Protein AF-A0A8H7Q8G6-F1 (afdb_monomer)

Solvent-accessible surface area (backbone atoms only — not comparable to full-atom values): 22340 Å² total; per-residue (Å²): 135,88,81,81,81,81,77,78,77,80,93,72,79,86,88,75,84,87,80,79,88,50,72,65,66,38,71,74,32,77,65,54,34,52,50,54,50,50,53,50,58,42,49,73,64,66,39,69,67,56,46,50,52,53,52,45,52,53,36,51,75,70,75,42,78,60,56,77,45,74,52,80,99,50,65,39,40,36,35,35,52,84,100,45,78,48,75,46,66,61,78,72,76,87,85,76,88,58,78,84,50,48,66,65,49,49,53,45,71,68,41,56,79,72,53,28,56,50,50,54,50,54,67,67,66,56,53,79,70,61,67,48,74,75,57,78,83,65,80,96,77,88,80,90,87,84,87,88,87,84,90,84,92,75,90,80,75,86,76,77,81,52,74,70,53,55,54,48,54,52,52,51,52,52,53,54,49,43,67,64,66,61,50,72,66,56,52,34,48,52,59,68,72,50,56,69,58,58,52,30,49,38,64,72,41,80,39,82,87,52,71,87,48,53,37,66,60,45,24,35,55,47,64,47,54,80,57,49,64,89,47,100,87,50,62,86,90,46,65,38,76,50,35,48,57,32,32,52,32,29,51,23,44,53,49,35,47,52,55,50,52,53,48,35,68,74,60,80,53,88,73,86,64,57,63,71,68,75,42,39,74,64,54,51,74,52,45,82,82,59,54,66,68,62,47,50,54,44,38,58,28,8,49,55,48,46,56,46,24,73,67,31,19,43,43,53,40,72,35,36,86,65,63,24,40,69,51,56,57,75,74,31,56,76,68,51,43,56,51,48,60,57,48,56,72,32,81,93,31,40,64,63,37,50,53,38,30,54,66,18,26,42,67,65,41,70,48,82,85,127

Secondary structure (DSSP, 8-state):
-PPP---PPP------------HHHHHS-HHHHHHHHHHHHHHHTT-HHHHHHHHHHHHHHTT---EEEE-TTSSEEEEEETTEEEEEESS-------HHHHHHHHHHHHS-HHHHHHHHHHHHHS-HHHHHTTSTTS------------------PPPPPPHHHHHHHHHHHHHHHHHHSS-HHHHHHHHHHS-HHHHHHHTTPPPHHHHT--HHHHHHHHHTPPPB---TTSPTT--B--HHHHHHHHHHHHHHHHHHHHHHHHTT----S-HHHHSHHHHHTT-SSS-HHHHHHHHHHHHHHHHHHHHH-GGGGG-TTTS-HHHHHHH--HHHHHHHHHHHTSGGGHHHHHHHHHHT-HHHHHS---

Organism: NCBI:txid44442

Foldseek 3Di:
DDDDDDDDDDDPDPDDDDDDDDPVNCVVDPVSVVLVVVQVVLLVVLDPVSNVVNVVVVCVVVVWDKDWDDQPPAQWIWMDGPQDIDIDGSNPDDDDDCPVVRVVVSVLNVDDPVVSVVVSVVVVVDDPVNVVVVVPPDDPDDDDDDDDDDDDDDDDDDDDDDPVVVLLVVLLVLLLCLLVVDDLVVLLVLLVPDDVCLLCVQQVHHDPVRPPDDLLRQLLVLLQDWFDQDDPQDPHPDGHDFLVSLQSNLVSVVNVQVVVVVVCVVVVDPPPDRVCVVCVVVSQVSHDNDGDVVSVLSNVLNVLSVLVCVQQGSSSSSSCRSCNSVNVPVSDDPVSSVVSSVVCVDPVNVVSSVVSNVSRRSCSSPPDDD

Radius of gyration: 30.13 Å; Cα contacts (8 Å, |Δi|>4): 278; chains: 1; bounding box: 65×64×116 Å

Structure (mmCIF, N/CA/C/O backbone):
data_AF-A0A8H7Q8G6-F1
#
_entry.id   AF-A0A8H7Q8G6-F1
#
loop_
_atom_site.group_PDB
_atom_site.id
_atom_site.type_symbol
_atom_site.label_atom_id
_atom_site.label_alt_id
_atom_site.label_comp_id
_atom_site.label_asym_id
_atom_site.label_entity_id
_atom_site.label_seq_id
_atom_site.pdbx_PDB_ins_code
_atom_site.Cartn_x
_atom_site.Cartn_y
_atom_site.Cartn_z
_atom_site.occupancy
_atom_site.B_iso_or_equiv
_atom_site.auth_seq_id
_atom_site.auth_comp_id
_atom_site.auth_asym_id
_atom_site.auth_atom_id
_atom_site.pdbx_PDB_model_num
ATOM 1 N N . MET A 1 1 ? 17.553 -2.052 -94.466 1.00 40.66 1 MET A N 1
ATOM 2 C CA . MET A 1 1 ? 17.636 -0.643 -94.015 1.00 40.66 1 MET A CA 1
ATOM 3 C C . MET A 1 1 ? 17.155 -0.578 -92.574 1.00 40.66 1 MET A C 1
ATOM 5 O O . MET A 1 1 ? 16.400 -1.451 -92.167 1.00 40.66 1 MET A O 1
ATOM 9 N N . THR A 1 2 ? 17.674 0.364 -91.795 1.00 38.03 2 THR A N 1
ATOM 10 C CA . THR A 1 2 ? 17.548 0.440 -90.332 1.00 38.03 2 THR A CA 1
ATOM 11 C C . THR A 1 2 ? 16.131 0.770 -89.859 1.00 38.03 2 THR A C 1
ATOM 13 O O . THR A 1 2 ? 15.595 1.818 -90.204 1.00 38.03 2 THR A O 1
ATOM 16 N N . ALA A 1 3 ? 15.566 -0.075 -88.994 1.00 40.03 3 ALA A N 1
ATOM 17 C CA . ALA A 1 3 ? 14.473 0.319 -88.109 1.00 40.03 3 ALA A CA 1
ATOM 18 C C . ALA A 1 3 ? 15.085 0.915 -86.832 1.00 40.03 3 ALA A C 1
ATOM 20 O O . ALA A 1 3 ? 15.857 0.248 -86.144 1.00 40.03 3 ALA A O 1
ATOM 21 N N . GLN A 1 4 ? 14.796 2.185 -86.546 1.00 38.28 4 GLN A N 1
ATOM 22 C CA . GLN A 1 4 ? 15.274 2.857 -85.338 1.00 38.28 4 GLN A CA 1
ATOM 23 C C . GLN A 1 4 ? 14.410 2.458 -84.138 1.00 38.28 4 GLN A C 1
ATOM 25 O O . GLN A 1 4 ? 13.229 2.795 -84.087 1.00 38.28 4 GLN A O 1
ATOM 30 N N . SER A 1 5 ? 15.008 1.805 -83.142 1.00 40.91 5 SER A N 1
ATOM 31 C CA . SER A 1 5 ? 14.401 1.696 -81.815 1.00 40.91 5 SER A CA 1
ATOM 32 C C . SER A 1 5 ? 14.424 3.068 -81.141 1.00 40.91 5 SER A C 1
ATOM 34 O O . SER A 1 5 ? 15.480 3.528 -80.707 1.00 40.91 5 SER A O 1
ATOM 36 N N . GLN A 1 6 ? 13.268 3.725 -81.036 1.00 42.06 6 GLN A N 1
ATOM 37 C CA . GLN A 1 6 ? 13.122 4.893 -80.170 1.00 42.06 6 GLN A CA 1
ATOM 38 C C . GLN A 1 6 ? 13.184 4.439 -78.708 1.00 42.06 6 GLN A C 1
ATOM 40 O O . GLN A 1 6 ? 12.222 3.894 -78.173 1.00 42.06 6 GLN A O 1
ATOM 45 N N . MET A 1 7 ? 14.322 4.673 -78.052 1.00 40.75 7 MET A N 1
ATOM 46 C CA . MET A 1 7 ? 14.380 4.658 -76.594 1.00 40.75 7 MET A CA 1
ATOM 47 C C . MET A 1 7 ? 13.698 5.923 -76.073 1.00 40.75 7 MET A C 1
ATOM 49 O O . MET A 1 7 ? 14.211 7.027 -76.257 1.00 40.75 7 MET A O 1
ATOM 53 N N . THR A 1 8 ? 12.559 5.772 -75.402 1.00 44.62 8 THR A N 1
ATOM 54 C CA . THR A 1 8 ? 12.022 6.829 -74.539 1.00 44.62 8 THR A CA 1
ATOM 55 C C . THR A 1 8 ? 13.017 7.105 -73.407 1.00 44.62 8 THR A C 1
ATOM 57 O O . THR A 1 8 ? 13.450 6.146 -72.759 1.00 44.62 8 THR A O 1
ATOM 60 N N . PRO A 1 9 ? 13.389 8.370 -73.137 1.00 52.12 9 PRO A N 1
ATOM 61 C CA . PRO A 1 9 ? 14.232 8.692 -71.991 1.00 52.12 9 PRO A CA 1
ATOM 62 C C . PRO A 1 9 ? 13.498 8.371 -70.676 1.00 52.12 9 PRO A C 1
ATOM 64 O O . PRO A 1 9 ? 12.264 8.420 -70.636 1.00 52.12 9 PRO A O 1
ATOM 67 N N . PRO A 1 10 ? 14.223 8.051 -69.588 1.00 46.09 10 PRO A N 1
ATOM 68 C CA . PRO A 1 10 ? 13.611 7.920 -68.271 1.00 46.09 10 PRO A CA 1
ATOM 69 C C . PRO A 1 10 ? 13.029 9.273 -67.821 1.00 46.09 10 PRO A C 1
ATOM 71 O O . PRO A 1 10 ? 13.576 10.315 -68.192 1.00 46.09 10 PRO A O 1
ATOM 74 N N . PRO A 1 11 ? 11.959 9.290 -67.005 1.00 43.22 11 PRO A N 1
ATOM 75 C CA . PRO A 1 11 ? 11.396 10.529 -66.482 1.00 43.22 11 PRO A CA 1
ATOM 76 C C . PRO A 1 11 ? 12.391 11.201 -65.525 1.00 43.22 11 PRO A C 1
ATOM 78 O O . PRO A 1 11 ? 12.549 10.803 -64.371 1.00 43.22 11 PRO A O 1
ATOM 81 N N . THR A 1 12 ? 13.085 12.219 -66.024 1.00 46.91 12 THR A N 1
ATOM 82 C CA . THR A 1 12 ? 13.876 13.156 -65.222 1.00 46.91 12 THR A CA 1
ATOM 83 C C . THR A 1 12 ? 12.986 14.255 -64.639 1.00 46.91 12 THR A C 1
ATOM 85 O O . THR A 1 12 ? 11.956 14.570 -65.224 1.00 46.91 12 THR A O 1
ATOM 88 N N . SER A 1 13 ? 13.435 14.837 -63.519 1.00 43.34 13 SER A N 1
ATOM 89 C CA . SER A 1 13 ? 12.772 15.866 -62.693 1.00 43.34 13 SER A CA 1
ATOM 90 C C . SER A 1 13 ? 11.409 15.485 -62.103 1.00 43.34 13 SER A C 1
ATOM 92 O O . SER A 1 13 ? 10.353 15.715 -62.682 1.00 43.34 13 SER A O 1
ATOM 94 N N . THR A 1 14 ? 11.448 15.000 -60.859 1.00 39.59 14 THR A N 1
ATOM 95 C CA . THR A 1 14 ? 10.327 15.117 -59.923 1.00 39.59 14 THR A CA 1
ATOM 96 C C . THR A 1 14 ? 10.128 16.599 -59.594 1.00 39.59 14 THR A C 1
ATOM 98 O O . THR A 1 14 ? 10.887 17.150 -58.797 1.00 39.59 14 THR A O 1
ATOM 101 N N . ASP A 1 15 ? 9.139 17.254 -60.201 1.00 35.81 15 ASP A N 1
ATOM 102 C CA . ASP A 1 15 ? 8.808 18.648 -59.889 1.00 35.81 15 ASP A CA 1
ATOM 103 C C . ASP A 1 15 ? 8.262 18.763 -58.457 1.00 35.81 15 ASP A C 1
ATOM 105 O O . ASP A 1 15 ? 7.120 18.400 -58.171 1.00 35.81 15 ASP A O 1
ATOM 109 N N . TYR A 1 16 ? 9.077 19.285 -57.536 1.00 35.22 16 TYR A N 1
ATOM 110 C CA . TYR A 1 16 ? 8.641 19.641 -56.187 1.00 35.22 16 TYR A CA 1
ATOM 111 C C . TYR A 1 16 ? 8.386 21.147 -56.084 1.00 35.22 16 TYR A C 1
ATOM 113 O O . TYR A 1 16 ? 9.264 21.979 -56.306 1.00 35.22 16 TYR A O 1
ATOM 121 N N . SER A 1 17 ? 7.162 21.510 -55.704 1.00 37.00 17 SER A N 1
ATOM 122 C CA . SER A 1 17 ? 6.790 22.900 -55.433 1.00 37.00 17 SER A CA 1
ATOM 123 C C . SER A 1 17 ? 7.336 23.323 -54.067 1.00 37.00 17 SER A C 1
ATOM 125 O O . SER A 1 17 ? 6.827 22.881 -53.037 1.00 37.00 17 SER A O 1
ATOM 127 N N . LEU A 1 18 ? 8.367 24.172 -54.034 1.00 34.94 18 LEU A N 1
ATOM 128 C CA . LEU A 1 18 ? 8.884 24.718 -52.777 1.00 34.94 18 LEU A CA 1
ATOM 129 C C . LEU A 1 18 ? 7.925 25.790 -52.235 1.00 34.94 18 LEU A C 1
ATOM 131 O O . LEU A 1 18 ? 8.000 26.959 -52.608 1.00 34.94 18 LEU A O 1
ATOM 135 N N . LEU A 1 19 ? 7.022 25.384 -51.345 1.00 39.81 19 LEU A N 1
ATOM 136 C CA . LEU A 1 19 ? 6.105 26.286 -50.650 1.00 39.81 19 LEU A CA 1
ATOM 137 C C . LEU A 1 19 ? 6.791 26.886 -49.415 1.00 39.81 19 LEU A C 1
ATOM 139 O O . LEU A 1 19 ? 7.238 26.159 -48.529 1.00 39.81 19 LEU A O 1
ATOM 143 N N . SER A 1 20 ? 6.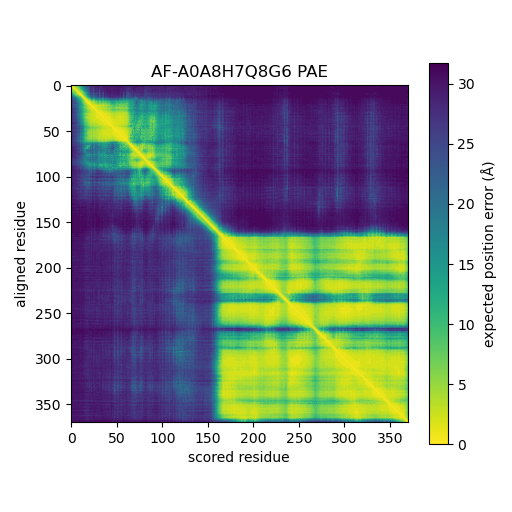852 28.218 -49.346 1.00 48.25 20 SER A N 1
ATOM 144 C CA . SER A 1 20 ? 7.419 28.969 -48.218 1.00 48.25 20 SER A CA 1
ATOM 145 C C . SER A 1 20 ? 6.393 29.989 -47.701 1.00 48.25 20 SER A C 1
ATOM 147 O O . SER A 1 20 ? 6.483 31.173 -48.031 1.00 48.25 20 SER A O 1
ATOM 149 N N . PRO A 1 21 ? 5.361 29.535 -46.961 1.00 61.84 21 PRO A N 1
ATOM 150 C CA . PRO A 1 21 ? 4.313 30.417 -46.463 1.00 61.84 21 PRO A CA 1
ATOM 151 C C . PRO A 1 21 ? 4.869 31.435 -45.462 1.00 61.84 21 PRO A C 1
ATOM 153 O O . PRO A 1 21 ? 5.752 31.134 -44.655 1.00 61.84 21 PRO A O 1
ATOM 156 N N . ASN A 1 22 ? 4.325 32.645 -45.510 1.00 67.69 22 ASN A N 1
ATOM 157 C CA . ASN A 1 22 ? 4.747 33.794 -44.718 1.00 67.69 22 ASN A CA 1
ATOM 158 C C . ASN A 1 22 ? 3.617 34.288 -43.788 1.00 67.69 22 ASN A C 1
ATOM 160 O O . ASN A 1 22 ? 2.503 33.765 -43.787 1.00 67.69 22 ASN A O 1
ATOM 164 N N . LEU A 1 23 ? 3.897 35.300 -42.958 1.00 67.06 23 LEU A N 1
ATOM 165 C CA . LEU A 1 23 ? 2.929 35.788 -41.968 1.00 67.06 23 LEU A CA 1
ATOM 166 C C . LEU A 1 23 ? 1.657 36.376 -42.605 1.00 67.06 23 LEU A C 1
ATOM 168 O O . LEU A 1 23 ? 0.584 36.240 -42.024 1.00 67.06 23 LEU A O 1
ATOM 172 N N . SER A 1 24 ? 1.742 36.993 -43.785 1.00 69.88 24 SER A N 1
ATOM 173 C CA . SER A 1 24 ? 0.570 37.514 -44.499 1.00 69.88 24 SER A CA 1
ATOM 174 C C . SER A 1 24 ? -0.381 36.394 -44.921 1.00 69.88 24 SER A C 1
ATOM 176 O O . SER A 1 24 ? -1.591 36.570 -44.828 1.00 69.88 24 SER A O 1
ATOM 178 N N . ASP A 1 25 ? 0.141 35.221 -45.284 1.00 69.00 25 ASP A N 1
ATOM 179 C CA . ASP A 1 25 ? -0.675 34.062 -45.671 1.00 69.00 25 ASP A CA 1
ATOM 180 C C . ASP A 1 25 ? -1.490 33.521 -44.479 1.00 69.00 25 ASP A C 1
ATOM 182 O O . ASP A 1 25 ? -2.610 33.052 -44.652 1.00 69.00 25 ASP A O 1
ATOM 186 N N . ILE A 1 26 ? -0.965 33.656 -43.253 1.00 72.50 26 ILE A N 1
ATOM 187 C CA . ILE A 1 26 ? -1.672 33.333 -41.999 1.00 72.50 26 ILE A CA 1
ATOM 188 C C . ILE A 1 26 ? -2.745 34.380 -41.670 1.00 72.50 26 ILE A C 1
ATOM 190 O O . ILE A 1 26 ? -3.791 34.035 -41.130 1.00 72.50 26 ILE A O 1
ATOM 194 N N . LEU A 1 27 ? -2.480 35.662 -41.942 1.00 71.00 27 LEU A N 1
ATOM 195 C CA . LEU A 1 27 ? -3.397 36.766 -41.624 1.00 71.00 27 LEU A CA 1
ATOM 196 C C . LEU A 1 27 ? -4.559 36.896 -42.624 1.00 71.00 27 LEU A C 1
ATOM 198 O O . LEU A 1 27 ? -5.585 37.468 -42.268 1.00 71.00 27 LEU A O 1
ATOM 202 N N . ASN A 1 28 ? -4.397 36.382 -43.847 1.00 75.06 28 ASN A N 1
ATOM 203 C CA . ASN A 1 28 ? -5.388 36.468 -44.923 1.00 75.06 28 ASN A CA 1
ATOM 204 C C . ASN A 1 28 ? -6.410 35.310 -44.936 1.00 75.06 28 ASN A C 1
ATOM 206 O O . ASN A 1 28 ? -7.390 35.388 -45.675 1.00 75.06 28 ASN A O 1
ATOM 210 N N . ASP A 1 29 ? -6.205 34.253 -44.143 1.00 76.56 29 ASP A N 1
ATOM 211 C CA . ASP A 1 29 ? -7.138 33.126 -44.005 1.00 76.56 29 ASP A CA 1
ATOM 212 C C . ASP A 1 29 ? -7.754 33.104 -42.596 1.00 76.56 29 ASP A C 1
ATOM 214 O O . ASP A 1 29 ? -7.069 32.896 -41.595 1.00 76.56 29 ASP A O 1
ATOM 218 N N . ASP A 1 30 ? -9.073 33.285 -42.514 1.00 76.19 30 ASP A N 1
ATOM 219 C CA . ASP A 1 30 ? -9.825 33.356 -41.255 1.00 76.19 30 ASP A CA 1
ATOM 220 C C . ASP A 1 30 ? -9.722 32.097 -40.375 1.00 76.19 30 ASP A C 1
ATOM 222 O O . ASP A 1 30 ? -9.907 32.184 -39.156 1.00 76.19 30 ASP A O 1
ATOM 226 N N . GLN A 1 31 ? -9.496 30.916 -40.955 1.00 68.44 31 GLN A N 1
ATOM 227 C CA . GLN A 1 31 ? -9.384 29.659 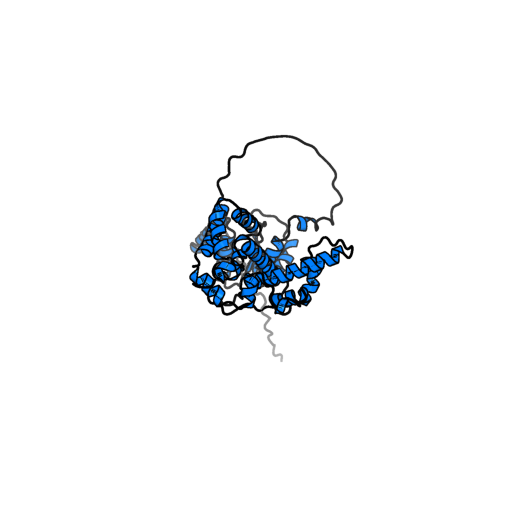-40.210 1.00 68.44 31 GLN A CA 1
ATOM 228 C C . GLN A 1 31 ? -7.961 29.481 -39.678 1.00 68.44 31 GLN A C 1
ATOM 230 O O . GLN A 1 31 ? -7.775 29.195 -38.490 1.00 68.44 31 GLN A O 1
ATOM 235 N N . VAL A 1 32 ? -6.956 29.728 -40.523 1.00 74.56 32 VAL A N 1
ATOM 236 C CA . VAL A 1 32 ? -5.536 29.682 -40.144 1.00 74.56 32 VAL A CA 1
ATOM 237 C C . VAL A 1 32 ? -5.214 30.780 -39.123 1.00 74.56 32 VAL A C 1
ATOM 239 O O . VAL A 1 32 ? -4.496 30.521 -38.154 1.00 74.56 32 VAL A O 1
ATOM 242 N N . LEU A 1 33 ? -5.822 31.963 -39.244 1.00 73.50 33 LEU A N 1
ATOM 243 C CA . LEU A 1 33 ? -5.710 33.055 -38.277 1.00 73.50 33 LEU A CA 1
ATOM 244 C C . LEU A 1 33 ? -6.284 32.679 -36.903 1.00 73.50 33 LEU A C 1
ATOM 246 O O . LEU A 1 33 ? -5.620 32.886 -35.884 1.00 73.50 33 LEU A O 1
ATOM 250 N N . LYS A 1 34 ? -7.483 32.082 -36.853 1.00 79.25 34 LYS A N 1
ATOM 251 C CA . LYS A 1 34 ? -8.097 31.598 -35.598 1.00 79.25 34 LYS A CA 1
ATOM 252 C C . LYS A 1 34 ? -7.269 30.491 -34.949 1.00 79.25 34 LYS A C 1
ATOM 254 O O . LYS A 1 34 ? -7.117 30.477 -33.724 1.00 79.25 34 LYS A O 1
ATOM 259 N N . PHE A 1 35 ? -6.688 29.596 -35.748 1.00 81.00 35 PHE A N 1
ATOM 260 C CA . PHE A 1 35 ? -5.749 28.590 -35.257 1.00 81.00 35 PHE A CA 1
ATOM 261 C C . PHE A 1 35 ? -4.486 29.243 -34.673 1.00 81.00 35 PHE A C 1
ATOM 263 O O . PHE A 1 35 ? -4.133 28.973 -33.526 1.00 81.00 35 PHE A O 1
ATOM 270 N N . TYR A 1 36 ? -3.857 30.175 -35.394 1.00 81.62 36 TYR A N 1
ATOM 271 C CA . TYR A 1 36 ? -2.674 30.911 -34.935 1.00 81.62 36 TYR A CA 1
ATOM 272 C C . TYR A 1 36 ? -2.921 31.698 -33.635 1.00 81.62 36 TYR A C 1
ATOM 274 O O . TYR A 1 36 ? -2.094 31.663 -32.720 1.00 81.62 36 TYR A O 1
ATOM 282 N N . GLN A 1 37 ? -4.076 32.359 -33.511 1.00 83.75 37 GLN A N 1
ATOM 283 C CA . GLN A 1 37 ? -4.504 33.029 -32.277 1.00 83.75 37 GLN A CA 1
ATOM 284 C C . GLN A 1 37 ? -4.665 32.025 -31.126 1.00 83.75 37 GLN A C 1
ATOM 286 O O . GLN A 1 37 ? -4.056 32.206 -30.073 1.00 83.75 37 GLN A O 1
ATOM 291 N N . SER A 1 38 ? -5.362 30.909 -31.359 1.00 83.31 38 SER A N 1
ATOM 292 C CA . SER A 1 38 ? -5.539 29.838 -30.365 1.00 83.31 38 SER A CA 1
ATOM 293 C C . SER A 1 38 ? -4.200 29.265 -29.877 1.00 83.31 38 SER A C 1
ATOM 295 O O . SER A 1 38 ? -4.013 29.050 -28.679 1.00 83.31 38 SER A O 1
ATOM 297 N N . VAL A 1 39 ? -3.232 29.070 -30.782 1.00 83.19 39 VAL A N 1
ATOM 298 C CA . VAL A 1 39 ? -1.866 28.630 -30.446 1.00 83.19 39 VAL A CA 1
ATOM 299 C C . VAL A 1 39 ? -1.148 29.664 -29.570 1.00 83.19 39 VAL A C 1
ATOM 301 O O . VAL A 1 39 ? -0.507 29.296 -28.581 1.00 83.19 39 VAL A O 1
ATOM 304 N N . LYS A 1 40 ? -1.269 30.963 -29.882 1.00 83.19 40 LYS A N 1
ATOM 305 C CA . LYS A 1 40 ? -0.687 32.038 -29.061 1.00 83.19 40 LYS A CA 1
ATOM 306 C C . LYS A 1 40 ? -1.317 32.113 -27.673 1.00 83.19 40 LYS A C 1
ATOM 308 O O . LYS A 1 40 ? -0.574 32.223 -26.699 1.00 83.19 40 LYS A O 1
ATOM 313 N N . ASP A 1 41 ? -2.635 31.991 -27.568 1.00 83.38 41 ASP A N 1
ATOM 314 C CA . ASP A 1 41 ? -3.351 32.047 -26.291 1.00 83.38 41 ASP A CA 1
ATOM 315 C C . ASP A 1 41 ? -3.022 30.843 -25.402 1.00 83.38 41 ASP A C 1
ATOM 317 O O . ASP A 1 41 ? -2.839 30.990 -24.190 1.00 83.38 41 ASP A O 1
ATOM 321 N N . ILE A 1 42 ? -2.883 29.648 -25.986 1.00 81.06 42 ILE A N 1
ATOM 322 C CA . ILE A 1 42 ? -2.427 28.445 -25.274 1.00 81.06 42 ILE A CA 1
ATOM 323 C C . ILE A 1 42 ? -0.977 28.612 -24.799 1.00 81.06 42 ILE A C 1
ATOM 325 O O . ILE A 1 42 ? -0.679 28.301 -23.643 1.00 81.06 42 ILE A O 1
ATOM 329 N N . LYS A 1 43 ? -0.086 29.156 -25.640 1.00 75.12 43 LYS A N 1
ATOM 330 C CA . LYS A 1 43 ? 1.311 29.425 -25.262 1.00 75.12 43 LYS A CA 1
ATOM 331 C C . LYS A 1 43 ? 1.421 30.482 -24.157 1.00 75.12 43 LYS A C 1
ATOM 333 O O . LYS A 1 43 ? 2.205 30.305 -23.227 1.00 75.12 43 LYS A O 1
ATOM 338 N N . ALA A 1 44 ? 0.612 31.542 -24.209 1.00 77.19 44 ALA A N 1
ATOM 339 C CA . ALA A 1 44 ? 0.587 32.604 -23.200 1.00 77.19 44 ALA A CA 1
ATOM 340 C C . ALA A 1 44 ? 0.213 32.092 -21.796 1.00 77.19 44 ALA A C 1
ATOM 342 O O . ALA A 1 44 ? 0.681 32.631 -20.797 1.00 77.19 44 ALA A O 1
ATOM 343 N N . GLN A 1 45 ? -0.568 31.010 -21.711 1.00 81.44 45 GLN A N 1
ATOM 344 C CA . GLN A 1 45 ? -0.925 30.356 -20.446 1.00 81.44 45 GLN A CA 1
ATOM 345 C C . GLN A 1 45 ? 0.224 29.538 -19.824 1.00 81.44 45 GLN A C 1
ATOM 347 O O . GLN A 1 45 ? 0.057 29.032 -18.715 1.00 81.44 45 GLN A O 1
ATOM 352 N N . GLN A 1 46 ? 1.350 29.357 -20.531 1.00 75.44 46 GLN A N 1
ATOM 353 C CA . GLN A 1 46 ? 2.548 28.617 -20.092 1.00 75.44 46 GLN A CA 1
ATOM 354 C C . GLN A 1 46 ? 2.261 27.214 -19.517 1.00 75.44 46 GLN A C 1
ATOM 356 O O . GLN A 1 46 ? 3.037 26.672 -18.733 1.00 75.44 46 GLN A O 1
ATOM 361 N N . SER A 1 47 ? 1.138 26.601 -19.905 1.00 78.56 47 SER A N 1
ATOM 362 C CA . SER A 1 47 ? 0.680 25.322 -19.365 1.00 78.56 47 SER A CA 1
ATOM 363 C C . SER A 1 47 ? 1.251 24.165 -20.193 1.00 78.56 47 SER A C 1
ATOM 365 O O . SER A 1 47 ? 0.865 24.015 -21.361 1.00 78.56 47 SER A O 1
ATOM 367 N N . PRO A 1 48 ? 2.118 23.302 -19.621 1.00 72.19 48 PRO A N 1
ATOM 368 C CA . PRO A 1 48 ? 2.687 22.170 -20.349 1.00 72.19 48 PRO A CA 1
ATOM 369 C C . PRO A 1 48 ? 1.608 21.220 -20.879 1.00 72.19 48 PRO A C 1
ATOM 371 O O . PRO A 1 48 ? 1.695 20.766 -22.015 1.00 72.19 48 PRO A O 1
ATOM 374 N N . THR A 1 49 ? 0.557 20.985 -20.086 1.00 73.25 49 THR A N 1
ATOM 375 C CA . THR A 1 49 ? -0.572 20.112 -20.434 1.00 73.25 49 THR A CA 1
ATOM 376 C C . THR A 1 49 ? -1.373 20.651 -21.616 1.00 73.25 49 THR A C 1
ATOM 378 O O . THR A 1 49 ? -1.653 19.901 -22.548 1.00 73.25 49 THR A O 1
ATOM 381 N N . LYS A 1 50 ? -1.711 21.952 -21.628 1.00 75.69 50 LYS A N 1
ATOM 382 C CA . LYS A 1 50 ? -2.449 22.549 -22.756 1.00 75.69 50 LYS A CA 1
ATOM 383 C C . LYS A 1 50 ? -1.597 22.616 -24.022 1.00 75.69 50 LYS A C 1
ATOM 385 O O . LYS A 1 50 ? -2.102 22.326 -25.100 1.00 75.69 50 LYS A O 1
ATOM 390 N N . THR A 1 51 ? -0.306 22.923 -23.887 1.00 78.25 51 THR A N 1
ATOM 391 C CA . THR A 1 51 ? 0.634 22.923 -25.019 1.00 78.25 51 THR A CA 1
ATOM 392 C C . THR A 1 51 ? 0.775 21.517 -25.620 1.00 78.25 51 THR A C 1
ATOM 394 O O . THR A 1 51 ? 0.697 21.366 -26.834 1.00 78.25 51 THR A O 1
ATOM 397 N N . ALA A 1 52 ? 0.898 20.471 -24.793 1.00 70.56 52 ALA A N 1
ATOM 398 C CA . ALA A 1 52 ? 0.939 19.087 -25.270 1.00 70.56 52 ALA A CA 1
ATOM 399 C C . ALA A 1 52 ? -0.374 18.662 -25.954 1.00 70.56 52 ALA A C 1
ATOM 401 O O . ALA A 1 52 ? -0.335 18.082 -27.036 1.00 70.56 52 ALA A O 1
ATOM 402 N N . ALA A 1 53 ? -1.533 19.002 -25.376 1.00 73.88 53 ALA A N 1
ATOM 403 C CA . ALA A 1 53 ? -2.839 18.707 -25.971 1.00 73.88 53 ALA A CA 1
ATOM 404 C C . ALA A 1 53 ? -3.045 19.406 -27.329 1.00 73.88 53 ALA A C 1
ATOM 406 O O . ALA A 1 53 ? -3.582 18.804 -28.255 1.00 73.88 53 ALA A O 1
ATOM 407 N N . MET A 1 54 ? -2.573 20.649 -27.465 1.00 84.00 54 MET A N 1
ATOM 408 C CA . MET A 1 54 ? -2.600 21.419 -28.713 1.00 84.00 54 MET A CA 1
ATOM 409 C C . MET A 1 54 ? -1.778 20.749 -29.824 1.00 84.00 54 MET A C 1
ATOM 411 O O . MET A 1 54 ? -2.284 20.568 -30.929 1.00 84.00 54 MET A O 1
ATOM 415 N N . PHE A 1 55 ? -0.535 20.343 -29.536 1.00 72.69 55 PHE A N 1
ATOM 416 C CA . PHE A 1 55 ? 0.286 19.626 -30.518 1.00 72.69 55 PHE A CA 1
ATOM 417 C C . PHE A 1 55 ? -0.276 18.238 -30.847 1.00 72.69 55 PHE A C 1
ATOM 419 O O . PHE A 1 55 ? -0.295 17.860 -32.015 1.00 72.69 55 PHE A O 1
ATOM 426 N N . PHE A 1 56 ? -0.794 17.504 -29.856 1.00 69.62 56 PHE A N 1
ATOM 427 C CA . PHE A 1 56 ? -1.452 16.219 -30.097 1.00 69.62 56 PHE A CA 1
ATOM 428 C C . PHE A 1 56 ? -2.663 16.363 -31.028 1.00 69.62 56 PHE A C 1
ATOM 430 O O . PHE A 1 56 ? -2.780 15.603 -31.984 1.00 69.62 56 PHE A O 1
ATOM 437 N N . ALA A 1 57 ? -3.521 17.365 -30.806 1.00 73.25 57 ALA A N 1
ATOM 438 C CA . ALA A 1 57 ? -4.665 17.635 -31.674 1.00 73.25 57 ALA A CA 1
ATOM 439 C C . ALA A 1 57 ? -4.241 17.969 -33.116 1.00 73.25 57 ALA A C 1
ATOM 441 O O . ALA A 1 57 ? -4.864 17.485 -34.059 1.00 73.25 57 ALA A O 1
ATOM 442 N N . PHE A 1 58 ? -3.161 18.738 -33.294 1.00 74.81 58 PHE A N 1
ATOM 443 C CA . PHE A 1 58 ? -2.607 19.055 -34.613 1.00 74.81 58 PHE A CA 1
ATOM 444 C C . PHE A 1 58 ? -2.073 17.805 -35.337 1.00 74.81 58 PHE A C 1
ATOM 446 O O . PHE A 1 58 ? -2.480 17.534 -36.463 1.00 74.81 58 PHE A O 1
ATOM 453 N N . CYS A 1 59 ? -1.234 16.995 -34.685 1.00 64.62 59 CYS A N 1
ATOM 454 C CA . CYS A 1 59 ? -0.703 15.758 -35.273 1.00 64.62 59 CYS A CA 1
ATOM 455 C C . CYS A 1 59 ? -1.807 14.729 -35.574 1.00 64.62 59 CYS A C 1
ATOM 457 O O . CYS A 1 59 ? -1.814 14.122 -36.646 1.00 64.62 59 CYS A O 1
ATOM 459 N N . HIS A 1 60 ? -2.787 14.591 -34.675 1.00 64.12 60 HIS A N 1
ATOM 460 C CA . HIS A 1 60 ? -3.947 13.721 -34.869 1.00 64.12 60 HIS A CA 1
ATOM 461 C C . HIS A 1 60 ? -4.808 14.166 -36.062 1.00 64.12 60 HIS A C 1
ATOM 463 O O . HIS A 1 60 ? -5.267 13.324 -36.829 1.00 64.12 60 HIS A O 1
ATOM 469 N N . ALA A 1 61 ? -5.014 15.474 -36.262 1.00 65.81 61 ALA A N 1
ATOM 470 C CA . ALA A 1 61 ? -5.742 15.997 -37.423 1.00 65.81 61 ALA A CA 1
ATOM 471 C C . ALA A 1 61 ? -5.026 15.722 -38.761 1.00 65.81 61 ALA A C 1
ATOM 473 O O . ALA A 1 61 ? -5.678 15.632 -39.798 1.00 65.81 61 ALA A O 1
ATOM 474 N N . LEU A 1 62 ? -3.702 15.536 -38.735 1.00 65.19 62 LEU A N 1
ATOM 475 C CA . LEU A 1 62 ? -2.882 15.147 -39.887 1.00 65.19 62 LEU A CA 1
ATOM 476 C C . LEU A 1 62 ? -2.728 13.618 -40.038 1.00 65.19 62 LEU A C 1
ATOM 478 O O . LEU A 1 62 ? -1.915 13.166 -40.843 1.00 65.19 62 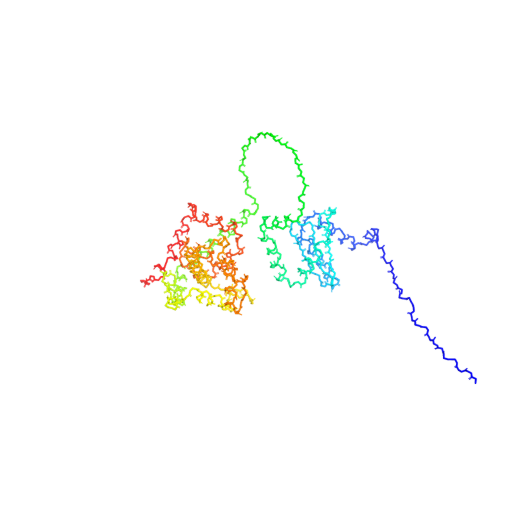LEU A O 1
ATOM 482 N N . ASN A 1 63 ? -3.488 12.815 -39.277 1.00 50.62 63 ASN A N 1
ATOM 483 C CA . ASN A 1 63 ? -3.395 11.348 -39.211 1.00 50.62 63 ASN A CA 1
ATOM 484 C C . ASN A 1 63 ? -1.993 10.808 -38.847 1.00 50.62 63 ASN A C 1
ATOM 486 O O . ASN A 1 63 ? -1.656 9.669 -39.171 1.00 50.62 63 ASN A O 1
ATOM 490 N N . GLN A 1 64 ? -1.172 11.600 -38.151 1.00 56.88 64 GLN A N 1
ATOM 491 C CA . GLN A 1 64 ? 0.167 11.198 -37.718 1.00 56.88 64 GLN A CA 1
ATOM 492 C C . GLN A 1 64 ? 0.140 10.706 -36.269 1.00 56.88 64 GLN A C 1
ATOM 494 O O . GLN A 1 64 ? -0.324 11.403 -35.365 1.00 56.88 64 GLN A O 1
ATOM 499 N N . GLN A 1 65 ? 0.671 9.503 -36.026 1.00 51.00 65 GLN A N 1
ATOM 500 C CA . GLN A 1 65 ? 0.905 9.037 -34.660 1.00 51.00 65 GLN A CA 1
ATOM 501 C C . GLN A 1 65 ? 2.114 9.773 -34.081 1.00 51.00 65 GLN A C 1
ATOM 503 O O . GLN A 1 65 ? 3.229 9.661 -34.587 1.00 51.00 65 GLN A O 1
ATOM 508 N N . THR A 1 66 ? 1.898 10.544 -33.017 1.00 54.34 66 THR A N 1
ATOM 509 C CA . THR A 1 66 ? 2.945 11.362 -32.397 1.00 54.34 66 THR A CA 1
ATOM 510 C C . THR A 1 66 ? 2.880 11.237 -30.882 1.00 54.34 66 THR A C 1
ATOM 512 O O . THR A 1 66 ? 1.865 11.547 -30.257 1.00 54.34 66 THR A O 1
ATOM 515 N N . THR A 1 67 ? 3.985 10.786 -30.288 1.00 53.31 67 THR A N 1
ATOM 516 C CA . THR A 1 67 ? 4.130 10.628 -28.835 1.00 53.31 67 THR A CA 1
ATOM 517 C C . THR A 1 67 ? 4.872 11.831 -28.268 1.00 53.31 67 THR A C 1
ATOM 519 O O . THR A 1 67 ? 5.948 12.176 -28.757 1.00 53.31 67 THR A O 1
ATOM 522 N N . PHE A 1 68 ? 4.315 12.449 -27.224 1.00 56.72 68 PHE A N 1
ATOM 523 C CA . PHE A 1 68 ? 4.857 13.644 -26.573 1.00 56.72 68 PHE A CA 1
ATOM 524 C C . PHE A 1 68 ? 5.441 13.314 -25.196 1.00 56.72 68 PHE A C 1
ATOM 526 O O . PHE A 1 68 ? 4.854 12.560 -24.422 1.00 56.72 68 PHE A O 1
ATOM 533 N N . LEU A 1 69 ? 6.574 13.933 -24.870 1.00 50.78 69 LEU A N 1
ATOM 534 C CA . LEU A 1 69 ? 7.329 13.727 -23.640 1.00 50.78 69 LEU A CA 1
ATOM 535 C C . LEU A 1 69 ? 7.705 15.084 -23.029 1.00 50.78 69 LEU A C 1
ATOM 537 O O . LEU A 1 69 ? 8.521 15.837 -23.568 1.00 50.78 69 LEU A O 1
ATOM 541 N N . LYS A 1 70 ? 7.120 15.413 -21.873 1.00 58.03 70 LYS A N 1
ATOM 542 C CA . LYS A 1 70 ? 7.496 16.606 -21.107 1.00 58.03 70 LYS A CA 1
ATOM 543 C C . LYS A 1 70 ? 8.540 16.231 -20.061 1.00 58.03 70 LYS A C 1
ATOM 545 O O . LYS A 1 70 ? 8.183 15.759 -18.989 1.00 58.03 70 LYS A O 1
ATOM 550 N N . VAL A 1 71 ? 9.816 16.500 -20.335 1.00 55.12 71 VAL A N 1
ATOM 551 C CA . VAL A 1 71 ? 10.876 16.320 -19.329 1.00 55.12 71 VAL A CA 1
ATOM 552 C C . VAL A 1 71 ? 10.757 17.421 -18.261 1.00 55.12 71 VAL A C 1
ATOM 554 O O . VAL A 1 71 ? 10.669 18.600 -18.631 1.00 55.12 71 VAL A O 1
ATOM 557 N N . PRO A 1 72 ? 10.700 17.098 -16.957 1.00 46.38 72 PRO A N 1
ATOM 558 C CA . PRO A 1 72 ? 10.653 18.119 -15.908 1.00 46.38 72 PRO A CA 1
ATOM 559 C C . PRO A 1 72 ? 11.986 18.855 -15.731 1.00 46.38 72 PRO A C 1
ATOM 561 O O . PRO A 1 72 ? 13.038 18.360 -16.122 1.00 46.38 72 PRO A O 1
ATOM 564 N N . ASN A 1 73 ? 11.930 20.072 -15.182 1.00 47.78 73 ASN A N 1
ATOM 565 C CA . ASN A 1 73 ? 13.042 21.035 -15.061 1.00 47.78 73 ASN A CA 1
ATOM 566 C C . ASN A 1 73 ? 13.653 21.549 -16.386 1.00 47.78 73 ASN A C 1
ATOM 568 O O . ASN A 1 73 ? 14.421 22.503 -16.362 1.00 47.78 73 ASN A O 1
ATOM 572 N N . LEU A 1 74 ? 13.275 20.988 -17.536 1.00 54.72 74 LEU A N 1
ATOM 573 C CA . LEU A 1 74 ? 13.522 21.554 -18.865 1.00 54.72 74 LEU A CA 1
ATOM 574 C C . LEU A 1 74 ? 12.302 22.357 -19.323 1.00 54.72 74 LEU A C 1
ATOM 576 O O . LEU A 1 74 ? 11.170 21.909 -19.149 1.00 54.72 74 LEU A O 1
ATOM 580 N N . ASN A 1 75 ? 12.493 23.479 -20.017 1.00 60.09 75 ASN A N 1
ATOM 581 C CA . ASN A 1 75 ? 11.383 24.247 -20.603 1.00 60.09 75 ASN A CA 1
ATOM 582 C C . ASN A 1 75 ? 10.940 23.734 -21.985 1.00 60.09 75 ASN A C 1
ATOM 584 O O . ASN A 1 75 ? 10.271 24.444 -22.726 1.00 60.09 75 ASN A O 1
ATOM 588 N N . ARG A 1 76 ? 11.265 22.483 -22.343 1.00 59.22 76 ARG A N 1
ATOM 589 C CA . ARG A 1 76 ? 10.920 21.891 -23.648 1.00 59.22 76 ARG A CA 1
ATOM 590 C C . ARG A 1 76 ? 9.909 20.748 -23.565 1.00 59.22 76 ARG A C 1
ATOM 592 O O . ARG A 1 76 ? 9.862 20.016 -22.573 1.00 59.22 76 ARG A O 1
ATOM 599 N N . LEU A 1 77 ? 9.113 20.605 -24.619 1.00 62.88 77 LEU A N 1
ATOM 600 C CA . LEU A 1 77 ? 8.363 19.403 -24.980 1.00 62.88 77 LEU A CA 1
ATOM 601 C C . LEU A 1 77 ? 9.154 18.667 -26.061 1.00 62.88 77 LEU A C 1
ATOM 603 O O . LEU A 1 77 ? 9.511 19.271 -27.070 1.00 62.88 77 LEU A O 1
ATOM 607 N N . LEU A 1 78 ? 9.430 17.385 -25.848 1.00 65.88 78 LEU A N 1
ATOM 608 C CA . LEU A 1 78 ? 10.000 16.503 -26.862 1.00 65.88 78 LEU A CA 1
ATOM 609 C C . LEU A 1 78 ? 8.866 15.715 -27.515 1.00 65.88 78 LEU A C 1
ATOM 611 O O . LEU A 1 78 ? 7.889 15.383 -26.843 1.00 65.88 78 LEU A O 1
ATOM 615 N N . PHE A 1 79 ? 8.976 15.411 -28.802 1.00 65.38 79 PHE A N 1
ATOM 616 C CA . PHE A 1 79 ? 8.024 14.536 -29.480 1.00 65.38 79 PHE A CA 1
ATOM 617 C C . PHE A 1 79 ? 8.683 13.741 -30.598 1.00 65.38 79 PHE A C 1
ATOM 619 O O . PHE A 1 79 ? 9.667 14.187 -31.186 1.00 65.38 79 PHE A O 1
ATOM 626 N N . ARG A 1 80 ? 8.143 12.554 -30.879 1.00 60.12 80 ARG A N 1
ATOM 627 C CA . ARG A 1 80 ? 8.626 11.680 -31.952 1.00 60.12 80 ARG A CA 1
ATOM 628 C C . ARG A 1 80 ? 7.617 11.614 -33.090 1.00 60.12 80 ARG A C 1
ATOM 630 O O . ARG A 1 80 ? 6.451 11.306 -32.848 1.00 60.12 80 ARG A O 1
ATOM 637 N N . GLN A 1 81 ? 8.106 11.83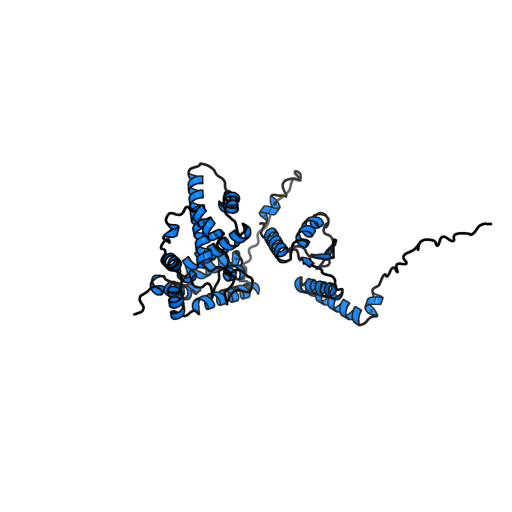6 -34.304 1.00 57.22 81 GLN A N 1
ATOM 638 C CA . GLN A 1 81 ? 7.408 11.605 -35.562 1.00 57.22 81 GLN A CA 1
ATOM 639 C C . GLN A 1 81 ? 8.278 10.645 -36.384 1.00 57.22 81 GLN A C 1
ATOM 641 O O . GLN A 1 81 ? 9.423 10.963 -36.713 1.00 57.22 81 GLN A O 1
ATOM 646 N N . ASP A 1 82 ? 7.754 9.449 -36.649 1.00 62.88 82 ASP A N 1
ATOM 647 C CA . ASP A 1 82 ? 8.482 8.331 -37.262 1.00 62.88 82 ASP A CA 1
ATOM 648 C C . ASP A 1 82 ? 9.810 8.019 -36.527 1.00 62.88 82 ASP A C 1
ATOM 650 O O . ASP A 1 82 ? 9.832 7.891 -35.301 1.00 62.88 82 ASP A O 1
ATOM 654 N N . GLU A 1 83 ? 10.924 7.908 -37.254 1.00 54.00 83 GLU A N 1
ATOM 655 C CA . GLU A 1 83 ? 12.280 7.693 -36.716 1.00 54.00 83 GLU A CA 1
ATOM 656 C C . GLU A 1 83 ? 12.917 8.969 -36.115 1.00 54.00 83 GLU A C 1
ATOM 658 O O . GLU A 1 83 ? 14.025 8.910 -35.582 1.00 54.00 83 GLU A O 1
ATOM 663 N N . LYS A 1 84 ? 12.268 10.141 -36.210 1.00 49.75 84 LYS A N 1
ATOM 664 C CA . LYS A 1 84 ? 12.870 11.439 -35.856 1.00 49.75 84 LYS A CA 1
ATOM 665 C C . LYS A 1 84 ? 12.262 12.050 -34.593 1.00 49.75 84 LYS A C 1
ATOM 667 O O . LYS A 1 84 ? 11.046 12.091 -34.403 1.00 49.75 84 LYS A O 1
ATOM 672 N N . CYS A 1 85 ? 13.135 12.583 -33.741 1.00 56.72 85 CYS A N 1
ATOM 673 C CA . CYS A 1 85 ? 12.764 13.313 -32.533 1.00 56.72 85 CYS A CA 1
ATOM 674 C C . CYS A 1 85 ? 12.890 14.825 -32.737 1.00 56.72 85 CYS A C 1
ATOM 676 O O . CYS A 1 85 ? 13.854 15.321 -33.317 1.00 56.72 85 CYS A O 1
ATOM 678 N N . TYR A 1 86 ? 11.917 15.554 -32.202 1.00 62.91 86 TYR A N 1
ATOM 679 C CA . TYR A 1 86 ? 11.773 16.998 -32.308 1.00 62.91 86 TYR A CA 1
ATOM 680 C C . TYR A 1 86 ? 11.624 17.605 -30.907 1.00 62.91 86 TYR A C 1
ATOM 682 O O . TYR A 1 86 ? 11.137 16.954 -29.980 1.00 62.91 86 TYR A O 1
ATOM 690 N N . SER A 1 87 ? 12.035 18.865 -30.736 1.00 62.38 87 SER A N 1
ATOM 691 C CA . SER A 1 87 ? 11.872 19.604 -29.476 1.00 62.38 87 SER A CA 1
ATOM 692 C C . SER A 1 87 ? 11.228 20.963 -29.717 1.00 62.38 87 SER A C 1
ATOM 694 O O . SER A 1 87 ? 11.670 21.698 -30.598 1.00 62.38 87 SER A O 1
ATOM 696 N N . VAL A 1 88 ? 10.238 21.321 -28.902 1.00 63.19 88 VAL A N 1
ATOM 697 C CA . VAL A 1 88 ? 9.619 22.651 -28.872 1.00 63.19 88 VAL A CA 1
ATOM 698 C C . VAL A 1 88 ? 9.871 23.296 -27.519 1.00 63.19 88 VAL A C 1
ATOM 700 O O . VAL A 1 88 ? 9.603 22.706 -26.473 1.00 63.19 88 VAL A O 1
ATOM 703 N N . ASP A 1 89 ? 10.364 24.529 -27.547 1.00 63.88 89 ASP A N 1
ATOM 704 C CA . ASP A 1 89 ? 10.501 25.378 -26.370 1.00 63.88 89 ASP A CA 1
ATOM 705 C C . ASP A 1 89 ? 9.142 25.985 -25.970 1.00 63.88 89 ASP A C 1
ATOM 707 O O . ASP A 1 89 ? 8.474 26.670 -26.753 1.00 63.88 89 ASP A O 1
ATOM 711 N N . VAL A 1 90 ? 8.740 25.706 -24.730 1.00 62.94 90 VAL A N 1
ATOM 712 C CA . VAL A 1 90 ? 7.482 26.134 -24.111 1.00 62.94 90 VAL A CA 1
ATOM 713 C C . VAL A 1 90 ? 7.586 27.575 -23.593 1.00 62.94 90 VAL A C 1
ATOM 715 O O . VAL A 1 90 ? 6.583 28.287 -23.612 1.00 62.94 90 VAL A O 1
ATOM 718 N N . THR A 1 91 ? 8.776 28.044 -23.193 1.00 57.00 91 THR A N 1
ATOM 719 C CA . THR A 1 91 ? 8.996 29.421 -22.704 1.00 57.00 91 THR A CA 1
ATOM 720 C C . THR A 1 91 ? 9.519 30.373 -23.779 1.00 57.00 91 THR A C 1
ATOM 722 O O . THR A 1 91 ? 9.318 31.579 -23.665 1.00 57.00 91 THR A O 1
ATOM 725 N N . GLY A 1 92 ? 10.110 29.858 -24.860 1.00 51.97 92 GLY A N 1
ATOM 726 C CA . GLY A 1 92 ? 10.629 30.659 -25.979 1.00 51.97 92 GLY A CA 1
ATOM 727 C C . GLY A 1 92 ? 11.948 31.377 -25.675 1.00 51.97 92 GLY A C 1
ATOM 728 O O . GLY A 1 92 ? 12.258 32.388 -26.299 1.00 51.97 92 GLY A O 1
ATOM 729 N N . THR A 1 93 ? 12.705 30.863 -24.711 1.00 45.47 93 THR A N 1
ATOM 730 C CA . THR A 1 93 ? 14.012 31.356 -24.276 1.00 45.47 93 THR A CA 1
ATOM 731 C C . THR A 1 93 ? 15.075 30.394 -24.792 1.00 45.47 93 THR A C 1
ATOM 733 O O . THR A 1 93 ? 15.525 29.498 -24.075 1.00 45.47 93 THR A O 1
ATOM 736 N N . GLY A 1 94 ? 15.434 30.540 -26.066 1.00 48.06 94 GLY A N 1
ATOM 737 C CA . GLY A 1 94 ? 16.396 29.649 -26.700 1.00 48.06 94 GLY A CA 1
ATOM 738 C C . GLY A 1 94 ? 17.793 29.789 -26.095 1.00 48.06 94 GLY A C 1
ATOM 739 O O . GLY A 1 94 ? 18.306 30.899 -26.007 1.00 48.06 94 GLY A O 1
ATOM 740 N N . GLN A 1 95 ? 18.407 28.659 -25.730 1.00 47.97 95 GLN A N 1
ATOM 741 C CA . GLN A 1 95 ? 19.652 28.131 -26.324 1.00 47.97 95 GLN A CA 1
ATOM 742 C C . GLN A 1 95 ? 20.362 27.193 -25.326 1.00 47.97 95 GLN A C 1
ATOM 744 O O . GLN A 1 95 ? 21.287 27.586 -24.628 1.00 47.97 95 GLN A O 1
ATOM 749 N N . ASP A 1 96 ? 19.928 25.929 -25.298 1.00 44.81 96 ASP A N 1
ATOM 750 C CA . ASP A 1 96 ? 20.569 24.836 -24.552 1.00 44.81 96 ASP A CA 1
ATOM 751 C C . ASP A 1 96 ? 21.066 23.774 -25.536 1.00 44.81 96 ASP A C 1
ATOM 753 O O . ASP A 1 96 ? 20.411 23.520 -26.554 1.00 44.81 96 ASP A O 1
ATOM 757 N N . ASN A 1 97 ? 22.216 23.170 -25.227 1.00 46.69 97 ASN A N 1
ATOM 758 C CA . ASN A 1 97 ? 22.959 22.286 -26.125 1.00 46.69 97 ASN A CA 1
ATOM 759 C C . ASN A 1 97 ? 22.265 20.912 -26.255 1.00 46.69 97 ASN A C 1
ATOM 761 O O . ASN A 1 97 ? 22.091 20.211 -25.258 1.00 46.69 97 ASN A O 1
ATOM 765 N N . VAL A 1 98 ? 21.823 20.549 -27.464 1.00 47.06 98 VAL A N 1
ATOM 766 C CA . VAL A 1 98 ? 20.817 19.482 -27.678 1.00 47.06 98 VAL A CA 1
ATOM 767 C C . VAL A 1 98 ? 21.439 18.086 -27.829 1.00 47.06 98 VAL A C 1
ATOM 769 O O . VAL A 1 98 ? 20.809 17.088 -27.471 1.00 47.06 98 VAL A O 1
ATOM 772 N N . ASP A 1 99 ? 22.682 18.008 -28.300 1.00 47.28 99 ASP A N 1
ATOM 773 C CA . ASP A 1 99 ? 23.253 16.775 -28.861 1.00 47.28 99 ASP A CA 1
ATOM 774 C C . ASP A 1 99 ? 23.422 15.641 -27.834 1.00 47.28 99 ASP A C 1
ATOM 776 O O . ASP A 1 99 ? 23.245 14.474 -28.165 1.00 47.28 99 ASP A O 1
ATOM 780 N N . ALA A 1 100 ? 23.663 15.962 -26.558 1.00 43.72 100 ALA A N 1
ATOM 781 C CA . ALA A 1 100 ? 23.800 14.961 -25.491 1.00 43.72 100 ALA A CA 1
ATOM 782 C C . ALA A 1 100 ? 22.458 14.417 -24.949 1.00 43.72 100 ALA A C 1
ATOM 784 O O . ALA A 1 100 ? 22.447 13.422 -24.224 1.00 43.72 100 ALA A O 1
ATOM 785 N N . LEU A 1 101 ? 21.330 15.069 -25.260 1.00 47.41 101 LEU A N 1
ATOM 786 C CA . LEU A 1 101 ? 19.986 14.628 -24.854 1.00 47.41 101 LEU A CA 1
ATOM 787 C C . LEU A 1 101 ? 19.263 13.845 -25.958 1.00 47.41 101 LEU A C 1
ATOM 789 O O . LEU A 1 101 ? 18.338 13.099 -25.640 1.00 47.41 101 LEU A O 1
ATOM 793 N N . SER A 1 102 ? 19.693 13.986 -27.220 1.00 51.28 102 SER A N 1
ATOM 794 C CA . SER A 1 102 ? 19.170 13.264 -28.392 1.00 51.28 102 SER A CA 1
ATOM 795 C C . SER A 1 102 ? 18.973 11.774 -28.105 1.00 51.28 102 SER A C 1
ATOM 797 O O . SER A 1 102 ? 17.844 11.282 -28.073 1.00 51.28 102 SER A O 1
ATOM 799 N N . ASP A 1 103 ? 20.071 11.076 -27.822 1.00 46.62 103 ASP A N 1
ATOM 800 C CA . ASP A 1 103 ? 20.104 9.613 -27.838 1.00 46.62 103 ASP A CA 1
ATOM 801 C C . ASP A 1 103 ? 19.395 9.023 -26.612 1.00 46.62 103 ASP A C 1
ATOM 803 O O . ASP A 1 103 ? 18.637 8.060 -26.712 1.00 46.62 103 ASP A O 1
ATOM 807 N N . PHE A 1 104 ? 19.532 9.687 -25.462 1.00 48.84 104 PHE A N 1
ATOM 808 C CA . PHE A 1 104 ? 18.826 9.325 -24.235 1.00 48.84 104 PHE A CA 1
ATOM 809 C C . PHE A 1 104 ? 17.303 9.506 -24.353 1.00 48.84 104 PHE A C 1
ATOM 811 O O . PHE A 1 104 ? 16.531 8.689 -23.850 1.00 48.84 104 PHE A O 1
ATOM 818 N N . CYS A 1 105 ? 16.842 10.565 -25.023 1.00 50.59 105 CYS A N 1
ATOM 819 C CA . CYS A 1 105 ? 15.413 10.796 -25.223 1.00 50.59 105 CYS A CA 1
ATOM 820 C C . CYS A 1 105 ? 14.823 9.970 -26.377 1.00 50.59 105 CYS A C 1
ATOM 822 O O . CYS A 1 105 ? 13.635 9.648 -26.324 1.00 50.59 105 CYS A O 1
ATOM 824 N N . LEU A 1 106 ? 15.631 9.587 -27.374 1.00 50.19 106 LEU A N 1
ATOM 825 C CA . LEU A 1 106 ? 15.264 8.618 -28.412 1.00 50.19 106 LEU A CA 1
ATOM 826 C C . LEU A 1 106 ? 14.862 7.272 -27.801 1.00 50.19 106 LEU A C 1
ATOM 828 O O . LEU A 1 106 ? 13.817 6.736 -28.169 1.00 50.19 106 LEU A O 1
ATOM 832 N N . ASP A 1 107 ? 15.620 6.765 -26.827 1.00 51.72 107 ASP A N 1
ATOM 833 C CA . ASP A 1 107 ? 15.274 5.513 -26.149 1.00 51.72 107 ASP A CA 1
ATOM 834 C C . ASP A 1 107 ? 13.978 5.636 -25.333 1.00 51.72 107 ASP A C 1
ATOM 836 O O . ASP A 1 107 ? 13.105 4.779 -25.451 1.00 51.72 107 ASP A O 1
ATOM 840 N N . ILE A 1 108 ? 13.762 6.738 -24.602 1.00 49.12 108 ILE A N 1
ATOM 841 C CA . ILE A 1 108 ? 12.502 6.954 -23.860 1.00 49.12 108 ILE A CA 1
ATOM 842 C C . ILE A 1 108 ? 11.289 7.043 -24.803 1.00 49.12 108 ILE A C 1
ATOM 844 O O . ILE A 1 108 ? 10.219 6.539 -24.472 1.00 49.12 108 ILE A O 1
ATOM 848 N N . LEU A 1 109 ? 11.445 7.645 -25.986 1.00 46.47 109 LEU A N 1
ATOM 849 C CA . LEU A 1 109 ? 10.386 7.749 -27.000 1.00 46.47 109 LEU A CA 1
ATOM 850 C C . LEU A 1 109 ? 10.185 6.458 -27.821 1.00 46.47 109 LEU A C 1
ATOM 852 O O . LEU A 1 109 ? 9.196 6.357 -28.550 1.00 46.47 109 LEU A O 1
ATOM 856 N N . ARG A 1 110 ? 11.088 5.472 -27.704 1.00 48.03 110 ARG A N 1
ATOM 857 C CA . ARG A 1 110 ? 10.940 4.109 -28.251 1.00 48.03 110 ARG A CA 1
ATOM 858 C C . ARG A 1 110 ? 10.202 3.156 -27.310 1.00 48.03 110 ARG A C 1
ATOM 860 O O . ARG A 1 110 ? 9.662 2.159 -27.784 1.00 48.03 110 ARG A O 1
ATOM 867 N N . LEU A 1 111 ? 10.168 3.451 -26.012 1.00 46.66 111 LEU A N 1
ATOM 868 C CA . LEU A 1 111 ? 9.417 2.681 -25.020 1.00 46.66 111 LEU A CA 1
ATOM 869 C C . LEU A 1 111 ? 7.902 2.877 -25.195 1.00 46.66 111 LEU A C 1
ATOM 871 O O . LEU A 1 111 ? 7.440 3.933 -25.631 1.00 46.66 111 LEU A O 1
ATOM 875 N N . ASP A 1 112 ? 7.112 1.869 -24.814 1.00 42.62 112 ASP A N 1
ATOM 876 C CA . ASP A 1 112 ? 5.652 2.006 -24.778 1.00 42.62 112 ASP A CA 1
ATOM 877 C C . ASP A 1 112 ? 5.229 3.102 -23.765 1.00 42.62 112 ASP A C 1
ATOM 879 O O . ASP A 1 112 ? 5.980 3.402 -22.827 1.00 42.62 112 ASP A O 1
ATOM 883 N N . PRO A 1 113 ? 4.033 3.708 -23.891 1.00 42.06 113 PRO A N 1
ATOM 884 C CA . PRO A 1 113 ? 3.614 4.804 -23.015 1.00 42.06 113 PRO A CA 1
ATOM 885 C C . PRO A 1 113 ? 3.572 4.451 -21.518 1.00 42.06 113 PRO A C 1
ATOM 887 O O . PRO A 1 113 ? 3.692 5.347 -20.679 1.00 42.06 113 PRO A O 1
ATOM 890 N N . SER A 1 114 ? 3.415 3.173 -21.152 1.00 42.91 114 SER A N 1
ATOM 891 C CA . SER A 1 114 ? 3.446 2.731 -19.748 1.00 42.91 114 SER A CA 1
ATOM 892 C C . SER A 1 114 ? 4.881 2.614 -19.198 1.00 42.91 114 SER A C 1
ATOM 894 O O . SER A 1 114 ? 5.156 2.941 -18.035 1.00 4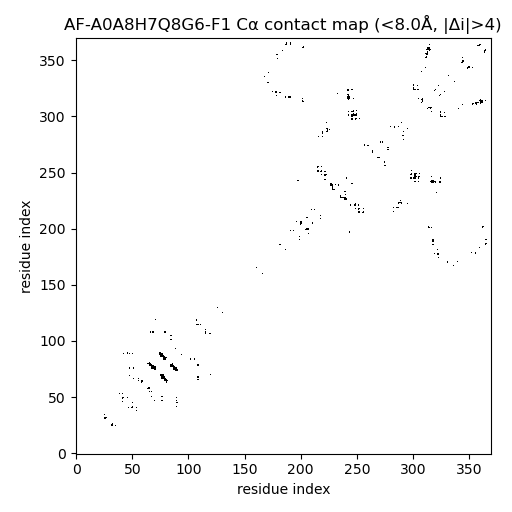2.91 114 SER A O 1
ATOM 896 N N . THR A 1 115 ? 5.817 2.233 -20.066 1.00 41.72 115 THR A N 1
ATOM 897 C CA . THR A 1 115 ? 7.234 2.016 -19.774 1.00 41.72 115 THR A CA 1
ATOM 898 C C . THR A 1 115 ? 8.003 3.341 -19.792 1.00 41.72 115 THR A C 1
ATOM 900 O O . THR A 1 115 ? 8.784 3.599 -18.879 1.00 41.72 115 THR A O 1
ATOM 903 N N . ALA A 1 116 ? 7.703 4.247 -20.731 1.00 37.19 116 ALA A N 1
ATOM 904 C CA . ALA A 1 116 ? 8.250 5.608 -20.775 1.00 37.19 116 ALA A CA 1
ATOM 905 C C . ALA A 1 116 ? 7.878 6.434 -19.524 1.00 37.19 116 ALA A C 1
ATOM 907 O O . ALA A 1 116 ? 8.726 7.124 -18.956 1.00 37.19 116 ALA A O 1
ATOM 908 N N . ASN A 1 117 ? 6.632 6.318 -19.041 1.00 41.56 117 ASN A N 1
ATOM 909 C CA . ASN A 1 117 ? 6.198 6.944 -17.784 1.00 41.56 117 ASN A CA 1
ATOM 910 C C . ASN A 1 117 ? 6.903 6.351 -16.553 1.00 41.56 117 ASN A C 1
ATOM 912 O O . ASN A 1 117 ? 7.239 7.089 -15.628 1.00 41.56 117 ASN A O 1
ATOM 916 N N . THR A 1 118 ? 7.154 5.036 -16.542 1.00 42.28 118 THR A N 1
ATOM 917 C CA . THR A 1 118 ? 7.945 4.389 -15.483 1.00 42.28 118 THR A CA 1
ATOM 918 C C . THR A 1 118 ? 9.388 4.907 -15.488 1.00 42.28 118 THR A C 1
ATOM 920 O O . THR A 1 118 ? 9.874 5.366 -14.458 1.00 42.28 118 THR A O 1
ATOM 923 N N . PHE A 1 119 ? 10.034 4.937 -16.655 1.00 39.06 119 PHE A N 1
ATOM 924 C CA . PHE A 1 119 ? 11.433 5.341 -16.793 1.00 39.06 119 PHE A CA 1
ATOM 925 C C . PHE A 1 119 ? 11.663 6.829 -16.475 1.00 39.06 119 PHE A C 1
ATOM 927 O O . PHE A 1 119 ? 12.635 7.172 -15.803 1.00 39.06 119 PHE A O 1
ATOM 934 N N . LEU A 1 120 ? 10.748 7.725 -16.874 1.00 38.59 120 LEU A N 1
ATOM 935 C CA . LEU A 1 120 ? 10.805 9.131 -16.452 1.00 38.59 120 LEU A CA 1
ATOM 936 C C . LEU A 1 120 ? 10.707 9.285 -14.928 1.00 38.59 120 LEU A C 1
ATOM 938 O O . LEU A 1 120 ? 11.419 10.116 -14.364 1.00 38.59 120 LEU A O 1
ATOM 942 N N . GLN A 1 121 ? 9.864 8.495 -14.250 1.00 44.22 121 GLN A N 1
ATOM 943 C CA . GLN A 1 121 ? 9.817 8.525 -12.787 1.00 44.22 121 GLN A CA 1
ATOM 944 C C . GLN A 1 121 ? 11.099 7.981 -12.152 1.00 44.22 121 GLN A C 1
ATOM 946 O O . GLN A 1 121 ? 11.548 8.561 -11.165 1.00 44.22 121 GLN A O 1
ATOM 951 N N . ASP A 1 122 ? 11.732 6.951 -12.715 1.00 37.25 122 ASP A N 1
ATOM 952 C CA . ASP A 1 122 ? 13.005 6.432 -12.197 1.00 37.25 122 ASP A CA 1
ATOM 953 C C . ASP A 1 122 ? 14.140 7.465 -12.324 1.00 37.25 122 ASP A C 1
ATOM 955 O O . ASP A 1 122 ? 14.859 7.712 -11.354 1.00 37.25 122 ASP A O 1
ATOM 959 N N . VAL A 1 123 ? 14.246 8.160 -13.464 1.00 38.16 123 VAL A N 1
ATOM 960 C CA . VAL A 1 123 ? 15.234 9.240 -13.679 1.00 38.16 123 VAL A CA 1
ATOM 961 C C . VAL A 1 123 ? 15.012 10.416 -12.719 1.00 38.16 123 VAL A C 1
ATOM 963 O O . VAL A 1 123 ? 15.971 11.011 -12.231 1.00 38.16 123 VAL A O 1
ATOM 966 N N . MET A 1 124 ? 13.754 10.736 -12.405 1.00 38.09 124 MET A N 1
ATOM 967 C CA . MET A 1 124 ? 13.391 11.780 -11.436 1.00 38.09 124 MET A CA 1
ATOM 968 C C . MET A 1 124 ? 13.464 11.337 -9.968 1.00 38.09 124 MET A C 1
ATOM 970 O O . MET A 1 124 ? 13.422 12.186 -9.079 1.00 38.09 124 MET A O 1
ATOM 974 N N . SER A 1 125 ? 13.561 10.032 -9.707 1.00 38.03 125 SER A N 1
ATOM 975 C CA . SER A 1 125 ? 13.711 9.468 -8.359 1.00 38.03 125 SER A CA 1
ATOM 976 C C . SER A 1 125 ? 15.164 9.465 -7.877 1.00 38.03 125 SER A C 1
ATOM 978 O O . SER A 1 125 ? 15.413 9.227 -6.693 1.00 38.03 125 SER A O 1
ATOM 980 N N . LEU A 1 126 ? 16.119 9.746 -8.771 1.00 32.16 126 LEU A N 1
ATOM 981 C CA . LEU A 1 126 ? 17.520 9.953 -8.420 1.00 32.16 126 LEU A CA 1
ATOM 982 C C . LEU A 1 126 ? 17.671 11.213 -7.564 1.00 32.16 126 LEU A C 1
ATOM 984 O O . LEU A 1 126 ? 17.183 12.298 -7.894 1.00 32.16 126 LEU A O 1
ATOM 988 N N . ARG A 1 127 ? 18.386 11.083 -6.449 1.00 35.53 127 ARG A N 1
ATOM 989 C CA . ARG A 1 127 ? 18.656 12.198 -5.538 1.00 35.53 127 ARG A CA 1
ATOM 990 C C . ARG A 1 127 ? 19.584 13.210 -6.225 1.00 35.53 127 ARG A C 1
ATOM 992 O O . ARG A 1 127 ? 20.472 12.804 -6.978 1.00 35.53 127 ARG A O 1
ATOM 999 N N . PRO A 1 128 ? 19.527 14.511 -5.879 1.00 36.94 128 PRO A N 1
ATOM 1000 C CA . PRO A 1 128 ? 20.516 15.492 -6.344 1.00 36.94 128 PRO A CA 1
ATOM 1001 C C . PRO A 1 128 ? 21.979 15.093 -6.064 1.00 36.94 128 PRO A C 1
ATOM 1003 O O . PRO A 1 128 ? 22.879 15.491 -6.800 1.00 36.94 128 PRO A O 1
ATOM 1006 N N . SER A 1 129 ? 22.222 14.262 -5.041 1.00 35.78 129 SER A N 1
ATOM 1007 C CA . SER A 1 129 ? 23.535 13.681 -4.730 1.00 35.78 129 SER A CA 1
ATOM 1008 C C . SER A 1 129 ? 24.044 12.675 -5.772 1.00 35.78 129 SER A C 1
ATOM 1010 O O . SER A 1 129 ? 25.250 12.539 -5.939 1.00 35.78 129 SER A O 1
ATOM 1012 N N . GLU A 1 130 ? 23.164 11.983 -6.499 1.00 36.38 130 GLU A N 1
ATOM 1013 C CA . GLU A 1 130 ? 23.547 10.946 -7.471 1.00 36.38 130 GLU A CA 1
ATOM 1014 C C . GLU A 1 130 ? 23.941 11.551 -8.830 1.00 36.38 130 GLU A C 1
ATOM 1016 O O . GLU A 1 130 ? 24.822 11.024 -9.510 1.00 36.38 130 GLU A O 1
ATOM 1021 N N . MET A 1 131 ? 23.411 12.733 -9.175 1.00 35.66 131 MET A N 1
ATOM 1022 C CA . MET A 1 131 ? 23.917 13.534 -10.303 1.00 35.66 131 MET A CA 1
ATOM 1023 C C . MET A 1 131 ? 25.306 14.146 -10.039 1.00 35.66 131 MET A C 1
ATOM 1025 O O . MET A 1 131 ? 26.023 14.469 -10.987 1.00 35.66 131 MET A O 1
ATOM 1029 N N . ALA A 1 132 ? 25.727 14.284 -8.776 1.00 34.31 132 ALA A N 1
ATOM 1030 C CA . ALA A 1 132 ? 27.057 14.791 -8.430 1.00 34.31 132 ALA A CA 1
ATOM 1031 C C . ALA A 1 132 ? 28.160 13.725 -8.589 1.00 34.31 132 ALA A C 1
ATOM 1033 O O . ALA A 1 132 ? 29.259 14.043 -9.044 1.00 34.31 132 ALA A O 1
ATOM 1034 N N . SER A 1 133 ? 27.873 12.450 -8.303 1.00 33.75 133 SER A N 1
ATOM 1035 C CA . SER A 1 133 ? 28.864 11.361 -8.396 1.00 33.75 133 SER A CA 1
ATOM 1036 C C . SER A 1 133 ? 29.228 10.932 -9.826 1.00 33.75 133 SER A C 1
ATOM 1038 O O . SER A 1 133 ? 30.167 10.163 -9.997 1.00 33.75 133 SER A O 1
ATOM 1040 N N . LYS A 1 134 ? 28.562 11.469 -10.861 1.00 34.34 134 LYS A N 1
ATOM 1041 C CA . LYS A 1 134 ? 29.031 11.412 -12.263 1.00 34.34 134 LYS A CA 1
ATOM 1042 C C . LYS A 1 134 ? 29.731 12.694 -12.746 1.00 34.34 134 LYS A C 1
ATOM 1044 O O . LYS A 1 134 ? 30.177 12.736 -13.886 1.00 34.34 134 LYS A O 1
ATOM 1049 N N . ARG A 1 135 ? 29.874 13.721 -11.896 1.00 34.09 135 ARG A N 1
ATOM 1050 C CA . ARG A 1 135 ? 30.612 14.966 -12.204 1.00 34.09 135 ARG A CA 1
ATOM 1051 C C . ARG A 1 135 ? 32.065 14.985 -11.717 1.00 34.09 135 ARG A C 1
ATOM 1053 O O . ARG A 1 135 ? 32.784 15.916 -12.049 1.00 34.09 135 ARG A O 1
ATOM 1060 N N . GLN A 1 136 ? 32.528 13.975 -10.979 1.00 30.45 136 GLN A N 1
ATOM 1061 C CA . GLN A 1 136 ? 33.939 13.857 -10.582 1.00 30.45 136 GLN A CA 1
ATOM 1062 C C . GLN A 1 136 ? 34.726 12.914 -11.500 1.00 30.45 136 GLN A C 1
ATOM 1064 O O . GLN A 1 136 ? 35.255 11.902 -11.052 1.00 30.45 136 GLN A O 1
ATOM 1069 N N . LEU A 1 137 ? 34.815 13.265 -12.787 1.00 34.41 137 LEU A N 1
ATOM 1070 C CA . LEU A 1 137 ? 35.842 12.738 -13.701 1.00 34.41 137 LEU A CA 1
ATOM 1071 C C . LEU A 1 137 ? 36.212 13.724 -14.835 1.00 34.41 137 LEU A C 1
ATOM 1073 O O . LEU A 1 137 ? 36.722 13.322 -15.875 1.00 34.41 137 LEU A O 1
ATOM 1077 N N . SER A 1 138 ? 36.029 15.027 -14.600 1.00 35.56 138 SER A N 1
ATOM 1078 C CA . SER A 1 138 ? 36.732 16.106 -15.307 1.00 35.56 138 SER A CA 1
ATOM 1079 C C . SER A 1 138 ? 37.025 17.259 -14.336 1.00 35.56 138 SER A C 1
ATOM 1081 O O . SER A 1 138 ? 36.400 17.373 -13.283 1.00 35.56 138 SER A O 1
ATOM 1083 N N . ASP A 1 139 ? 38.015 18.085 -14.676 1.00 27.53 139 ASP A N 1
ATOM 1084 C CA . ASP A 1 139 ? 38.282 19.401 -14.074 1.00 27.53 139 ASP A CA 1
ATOM 1085 C C . ASP A 1 139 ? 38.770 19.448 -12.616 1.00 27.53 139 ASP A C 1
ATOM 1087 O O . ASP A 1 139 ? 38.293 20.196 -11.760 1.00 27.53 139 ASP A O 1
ATOM 1091 N N . LYS A 1 140 ? 39.920 18.799 -12.392 1.00 31.19 140 LYS A N 1
ATOM 1092 C CA . LYS A 1 140 ? 40.955 19.421 -11.550 1.00 31.19 140 LYS A CA 1
ATOM 1093 C C . LYS A 1 140 ? 41.501 20.674 -12.259 1.00 31.19 140 LYS A C 1
ATOM 1095 O O . LYS A 1 140 ? 42.478 20.544 -12.987 1.00 31.19 140 LYS A O 1
ATOM 1100 N N . ASN A 1 141 ? 40.903 21.851 -12.038 1.00 31.25 141 ASN A N 1
ATOM 1101 C CA . ASN A 1 141 ? 41.600 23.154 -11.947 1.00 31.25 141 ASN A CA 1
ATOM 1102 C C . ASN A 1 141 ? 40.629 24.351 -11.878 1.00 31.25 141 ASN A C 1
ATOM 1104 O O . ASN A 1 141 ? 40.197 24.856 -12.907 1.00 31.25 141 ASN A O 1
ATOM 1108 N N . ALA A 1 142 ? 40.407 24.892 -10.678 1.00 29.08 142 ALA A N 1
ATOM 1109 C CA . ALA A 1 142 ? 40.275 26.336 -10.447 1.00 29.08 142 ALA A CA 1
ATOM 1110 C C . ALA A 1 142 ? 40.440 26.633 -8.946 1.00 29.08 142 ALA A C 1
ATOM 1112 O O . ALA A 1 142 ? 39.898 25.936 -8.091 1.00 29.08 142 ALA A O 1
ATOM 1113 N N . LYS A 1 143 ? 41.234 27.654 -8.626 1.00 28.84 143 LYS A N 1
ATOM 1114 C CA . LYS A 1 143 ? 41.632 28.069 -7.271 1.00 28.84 143 LYS A CA 1
ATOM 1115 C C . LYS A 1 143 ? 40.940 29.401 -6.943 1.00 28.84 143 LYS A C 1
ATOM 1117 O O . LYS A 1 143 ? 40.932 30.243 -7.832 1.00 28.84 143 LYS A O 1
ATOM 1122 N N . ARG A 1 144 ? 40.601 29.632 -5.658 1.00 26.56 144 ARG A N 1
ATOM 1123 C CA . ARG A 1 144 ? 40.463 30.971 -5.006 1.00 26.56 144 ARG A CA 1
ATOM 1124 C C . ARG A 1 144 ? 39.302 31.863 -5.502 1.00 26.56 144 ARG A C 1
ATOM 1126 O O . ARG A 1 144 ? 38.816 31.649 -6.598 1.00 26.56 144 ARG A O 1
ATOM 1133 N N . GLU A 1 145 ? 38.795 32.900 -4.819 1.00 27.23 145 GLU A N 1
ATOM 1134 C CA . GLU A 1 145 ? 38.728 33.418 -3.419 1.00 27.23 145 GLU A CA 1
ATOM 1135 C C . GLU A 1 145 ? 37.615 34.525 -3.449 1.00 27.23 145 GLU A C 1
ATOM 1137 O O . GLU A 1 145 ? 37.308 35.017 -4.531 1.00 27.23 145 GLU A O 1
ATOM 1142 N N . GLY A 1 146 ? 36.934 34.989 -2.389 1.00 24.78 146 GLY A N 1
ATOM 1143 C CA . GLY A 1 146 ? 36.900 34.622 -0.966 1.00 24.78 146 GLY A CA 1
ATOM 1144 C C . GLY A 1 146 ? 36.095 35.641 -0.107 1.00 24.78 146 GLY A C 1
ATOM 1145 O O . GLY A 1 146 ? 36.059 36.818 -0.435 1.00 24.78 146 GLY A O 1
ATOM 1146 N N . SER A 1 147 ? 35.533 35.196 1.033 1.00 24.33 147 SER A N 1
ATOM 1147 C CA . SER A 1 147 ? 35.137 35.999 2.227 1.00 24.33 147 SER A CA 1
ATOM 1148 C C . SER A 1 147 ? 33.875 36.923 2.271 1.00 24.33 147 SER A C 1
ATOM 1150 O O . SER A 1 147 ? 33.891 38.045 1.786 1.00 24.33 147 SER A O 1
ATOM 1152 N N . GLN A 1 148 ? 32.882 36.485 3.076 1.00 26.58 148 GLN A N 1
ATOM 1153 C CA . GLN A 1 148 ? 32.209 37.184 4.215 1.00 26.58 148 GLN A CA 1
ATOM 1154 C C . GLN A 1 148 ? 31.163 38.343 4.101 1.00 26.58 148 GLN A C 1
ATOM 1156 O O . GLN A 1 148 ? 31.224 39.225 3.257 1.00 26.58 148 GLN A O 1
ATOM 1161 N N . PHE A 1 149 ? 30.297 38.352 5.145 1.00 25.20 149 PHE A N 1
ATOM 1162 C CA . PHE A 1 149 ? 29.325 39.364 5.646 1.00 25.20 149 PHE A CA 1
ATOM 1163 C C . PHE A 1 149 ? 28.015 39.577 4.832 1.00 25.20 149 PHE A C 1
ATOM 1165 O O . PHE A 1 149 ? 28.016 39.456 3.617 1.00 25.20 149 PHE A O 1
ATOM 1172 N N . ALA A 1 150 ? 26.830 39.846 5.421 1.00 25.78 150 ALA A N 1
ATOM 1173 C CA . ALA A 1 150 ? 26.460 40.199 6.808 1.00 25.78 150 ALA A CA 1
ATOM 1174 C C . ALA A 1 150 ? 25.070 39.650 7.265 1.00 25.78 150 ALA A C 1
ATOM 1176 O O . ALA A 1 150 ? 24.320 39.067 6.486 1.00 25.78 150 ALA A O 1
ATOM 1177 N N . ASN A 1 151 ? 24.732 39.867 8.547 1.00 26.08 151 ASN A N 1
ATOM 1178 C CA . ASN A 1 151 ? 23.487 39.459 9.230 1.00 26.08 151 ASN A CA 1
ATOM 1179 C C . ASN A 1 151 ? 22.208 40.193 8.769 1.00 26.08 151 ASN A C 1
ATOM 1181 O O . ASN A 1 151 ? 22.259 41.347 8.353 1.00 26.08 151 ASN A O 1
ATOM 1185 N N . GLY A 1 152 ? 21.039 39.580 9.015 1.00 24.45 152 GLY A N 1
ATOM 1186 C CA . GLY A 1 152 ? 19.733 40.252 8.939 1.00 24.45 152 GLY A CA 1
ATOM 1187 C C . GLY A 1 152 ? 18.567 39.390 9.443 1.00 24.45 152 GLY A C 1
ATOM 1188 O O . GLY A 1 152 ? 17.988 38.617 8.683 1.00 24.45 152 GLY A O 1
ATOM 1189 N N . ALA A 1 153 ? 18.206 39.514 10.724 1.00 32.66 153 ALA A N 1
ATOM 1190 C CA . ALA A 1 153 ? 17.060 38.807 11.300 1.00 32.66 153 ALA A CA 1
ATOM 1191 C C . ALA A 1 153 ? 15.730 39.495 10.935 1.00 32.66 153 ALA A C 1
ATOM 1193 O O . ALA A 1 153 ? 15.567 40.691 11.161 1.00 32.66 153 ALA A O 1
ATOM 1194 N N . ALA A 1 154 ? 14.753 38.732 10.434 1.00 27.62 154 ALA A N 1
ATOM 1195 C CA . ALA A 1 154 ? 13.387 39.208 10.216 1.00 27.62 154 ALA A CA 1
ATOM 1196 C C . ALA A 1 154 ? 12.368 38.094 10.505 1.00 27.62 154 ALA A C 1
ATOM 1198 O O . ALA A 1 154 ? 12.376 37.039 9.864 1.00 27.62 154 ALA A O 1
ATOM 1199 N N . ALA A 1 155 ? 11.480 38.333 11.473 1.00 35.09 155 ALA A N 1
ATOM 1200 C CA . ALA A 1 155 ? 10.445 37.386 11.874 1.00 35.09 155 ALA A CA 1
ATOM 1201 C C . ALA A 1 155 ? 9.444 37.137 10.729 1.00 35.09 155 ALA A C 1
ATOM 1203 O O . ALA A 1 155 ? 8.771 38.054 10.254 1.00 35.09 155 ALA A O 1
ATOM 1204 N N . LYS A 1 156 ? 9.319 35.881 10.287 1.00 34.00 156 LYS A N 1
ATOM 1205 C CA . LYS A 1 156 ? 8.367 35.497 9.237 1.00 34.00 156 LYS A CA 1
ATOM 1206 C C . LYS A 1 156 ? 6.985 35.243 9.840 1.00 34.00 156 LYS A C 1
ATOM 1208 O O . LYS A 1 156 ? 6.790 34.272 10.564 1.00 34.00 156 LYS A O 1
ATOM 1213 N N . LYS A 1 157 ? 6.018 36.097 9.483 1.00 34.44 157 LYS A N 1
ATOM 1214 C CA . LYS A 1 157 ? 4.579 35.855 9.694 1.00 34.44 157 LYS A CA 1
ATOM 1215 C C . LYS A 1 157 ? 4.166 34.498 9.087 1.00 34.44 157 LYS A C 1
ATOM 1217 O O . LYS A 1 157 ? 4.742 34.108 8.064 1.00 34.44 157 LYS A O 1
ATOM 1222 N N . PRO A 1 158 ? 3.168 33.795 9.656 1.00 35.56 158 PRO A N 1
ATOM 1223 C CA . PRO A 1 158 ? 2.732 32.499 9.144 1.00 35.56 158 PRO A CA 1
ATOM 1224 C C . PRO A 1 158 ? 2.228 32.625 7.701 1.00 35.56 158 PRO A C 1
ATOM 1226 O O . PRO A 1 158 ? 1.364 33.449 7.392 1.00 35.56 158 PRO A O 1
ATOM 1229 N N . ARG A 1 159 ? 2.779 31.806 6.797 1.00 35.50 159 ARG A N 1
ATOM 1230 C CA . ARG A 1 159 ? 2.294 31.706 5.415 1.00 35.50 159 ARG A CA 1
ATOM 1231 C C . ARG A 1 159 ? 0.912 31.049 5.424 1.00 35.50 159 ARG A C 1
ATOM 1233 O O . ARG A 1 159 ? 0.769 29.953 5.957 1.00 35.50 159 ARG A O 1
ATOM 1240 N N . LYS A 1 160 ? -0.077 31.683 4.780 1.00 37.94 160 LYS A N 1
ATOM 1241 C CA . LYS A 1 160 ? -1.343 31.018 4.429 1.00 37.94 160 LYS A CA 1
ATOM 1242 C C . LYS A 1 160 ? -1.039 29.735 3.646 1.00 37.94 160 LYS A C 1
ATOM 1244 O O . LYS A 1 160 ? -0.165 29.747 2.777 1.00 37.94 160 LYS A O 1
ATOM 1249 N N . ALA A 1 161 ? -1.757 28.659 3.959 1.00 35.62 161 ALA A N 1
ATOM 1250 C CA . ALA A 1 161 ? -1.622 27.374 3.283 1.00 35.62 161 ALA A CA 1
ATOM 1251 C C . ALA A 1 161 ? -1.846 27.530 1.766 1.00 35.62 161 ALA A C 1
ATOM 1253 O O . ALA A 1 161 ? -2.829 28.132 1.334 1.00 35.62 161 ALA A O 1
ATOM 1254 N N . GLY A 1 162 ? -0.903 27.027 0.964 1.00 33.62 162 GLY A N 1
ATOM 1255 C CA . GLY A 1 162 ? -1.000 27.047 -0.498 1.00 33.62 162 GLY A CA 1
ATOM 1256 C C . GLY A 1 162 ? -1.985 26.003 -1.028 1.00 33.62 162 GLY A C 1
ATOM 1257 O O . GLY A 1 162 ? -2.358 25.079 -0.310 1.00 33.62 162 GLY A O 1
ATOM 1258 N N . LEU A 1 163 ? -2.359 26.116 -2.306 1.00 40.47 163 LEU A N 1
ATOM 1259 C CA . LEU A 1 163 ? -3.364 25.258 -2.955 1.00 40.47 163 LEU A CA 1
ATOM 1260 C C . LEU A 1 163 ? -3.097 23.749 -2.751 1.00 40.47 163 LEU A C 1
ATOM 1262 O O . LEU A 1 163 ? -3.996 23.011 -2.365 1.00 40.47 163 LEU A O 1
ATOM 1266 N N . GLN A 1 164 ? -1.834 23.325 -2.880 1.00 49.75 164 GLN A N 1
ATOM 1267 C CA . GLN A 1 164 ? -1.390 21.939 -2.657 1.00 49.75 164 GLN A CA 1
ATOM 1268 C C . GLN A 1 164 ? -1.602 21.432 -1.219 1.00 49.75 164 GLN A C 1
ATOM 1270 O O . GLN A 1 164 ? -1.822 20.243 -1.014 1.00 49.75 164 GLN A O 1
ATOM 1275 N N . ALA A 1 165 ? -1.542 22.310 -0.211 1.00 58.88 165 ALA A N 1
ATOM 1276 C CA . ALA A 1 165 ? -1.818 21.917 1.170 1.00 58.88 165 ALA A CA 1
ATOM 1277 C C . ALA A 1 165 ? -3.315 21.639 1.372 1.00 58.88 165 ALA A C 1
ATOM 1279 O O . ALA A 1 165 ? -3.663 20.671 2.039 1.00 58.88 165 ALA A O 1
ATOM 1280 N N . LYS A 1 166 ? -4.187 22.420 0.717 1.00 63.19 166 LYS A N 1
ATOM 1281 C CA . LYS A 1 166 ? -5.635 22.175 0.717 1.00 63.19 166 LYS A CA 1
ATOM 1282 C C . LYS A 1 166 ? -5.972 20.827 0.068 1.00 63.19 166 LYS A C 1
ATOM 1284 O O . LYS A 1 166 ? -6.725 20.054 0.645 1.00 63.19 166 LYS A O 1
ATOM 1289 N N . GLU A 1 167 ? -5.353 20.513 -1.073 1.00 85.31 167 GLU A N 1
ATOM 1290 C CA . GLU A 1 167 ? -5.498 19.200 -1.722 1.00 85.31 167 GLU A CA 1
ATOM 1291 C C . GLU A 1 167 ? -5.022 18.041 -0.829 1.00 85.31 167 GLU A C 1
ATOM 1293 O O . GLU A 1 167 ? -5.671 16.998 -0.783 1.00 85.31 167 GLU A O 1
ATOM 1298 N N . TYR A 1 168 ? -3.907 18.206 -0.104 1.00 88.00 168 TYR A N 1
ATOM 1299 C CA . TYR A 1 168 ? -3.429 17.206 0.859 1.00 88.00 168 TYR A CA 1
ATOM 1300 C C . TYR A 1 168 ? -4.440 16.978 1.992 1.00 88.00 168 TYR A C 1
ATOM 1302 O O . TYR A 1 168 ? -4.761 15.829 2.296 1.00 88.00 168 TYR A O 1
ATOM 1310 N N . ASP A 1 169 ? -4.969 18.045 2.598 1.00 86.69 169 ASP A N 1
ATOM 1311 C CA . ASP A 1 169 ? -5.912 17.926 3.714 1.00 86.69 169 ASP A CA 1
ATOM 1312 C C . ASP A 1 169 ? -7.264 17.336 3.265 1.00 86.69 169 ASP A C 1
ATOM 1314 O O . ASP A 1 169 ? -7.851 16.532 3.993 1.00 86.69 169 ASP A O 1
ATOM 1318 N N . GLU A 1 170 ? -7.716 17.629 2.041 1.00 89.12 170 GLU A N 1
ATOM 1319 C CA . GLU A 1 170 ? -8.876 16.983 1.406 1.00 89.12 170 GLU A CA 1
ATOM 1320 C C . GLU A 1 170 ? -8.626 15.479 1.162 1.00 89.12 170 GLU A C 1
ATOM 1322 O O . GLU A 1 170 ? -9.439 14.647 1.577 1.00 89.12 170 GLU A O 1
ATOM 1327 N N . ARG A 1 171 ? -7.473 15.100 0.579 1.00 90.44 171 ARG A N 1
ATOM 1328 C CA . ARG A 1 171 ? -7.072 13.689 0.372 1.00 90.44 171 ARG A CA 1
ATOM 1329 C C . ARG A 1 171 ? -6.979 12.908 1.689 1.00 90.44 171 ARG A C 1
ATOM 1331 O O . ARG A 1 171 ? -7.506 11.798 1.786 1.00 90.44 171 ARG A O 1
ATOM 1338 N N . LYS A 1 172 ? -6.345 13.499 2.706 1.00 90.62 172 LYS A N 1
ATOM 1339 C CA . LYS A 1 172 ? -6.207 12.944 4.062 1.00 90.62 172 LYS A CA 1
ATOM 1340 C C . LYS A 1 172 ? -7.569 12.689 4.703 1.00 90.62 172 LYS A C 1
ATOM 1342 O O . LYS A 1 172 ? -7.835 11.578 5.161 1.00 90.62 172 LYS A O 1
ATOM 1347 N N . SER A 1 173 ? -8.433 13.704 4.702 1.00 89.25 173 SER A N 1
ATOM 1348 C CA . SER A 1 173 ? -9.760 13.632 5.321 1.00 89.25 173 SER A CA 1
ATOM 1349 C C . SER A 1 173 ? -10.648 12.604 4.620 1.00 89.25 173 SER A C 1
ATOM 1351 O O . SER A 1 173 ? -11.326 11.827 5.288 1.00 89.25 173 SER A O 1
ATOM 1353 N N . GLY A 1 174 ? -10.593 12.530 3.284 1.00 90.31 174 GLY A N 1
ATOM 1354 C CA . GLY A 1 174 ? -11.287 11.500 2.509 1.00 90.31 174 GLY A CA 1
ATOM 1355 C C . GLY A 1 174 ? -10.901 10.082 2.940 1.00 90.31 174 GLY A C 1
ATOM 1356 O O . GLY A 1 174 ? -11.776 9.271 3.230 1.00 90.31 174 GLY A O 1
ATOM 1357 N N . MET A 1 175 ? -9.601 9.801 3.076 1.00 91.75 175 MET A N 1
ATOM 1358 C CA . MET A 1 175 ? -9.137 8.478 3.501 1.00 91.75 175 MET A CA 1
ATOM 1359 C C . MET A 1 175 ? -9.543 8.125 4.941 1.00 91.75 175 MET A C 1
ATOM 1361 O O . MET A 1 175 ? -9.939 6.989 5.195 1.00 91.75 175 MET A O 1
ATOM 1365 N N . LEU A 1 176 ? -9.465 9.073 5.881 1.00 90.56 176 LEU A N 1
ATOM 1366 C CA . LEU A 1 176 ? -9.912 8.849 7.261 1.00 90.56 176 LEU A CA 1
ATOM 1367 C C . LEU A 1 176 ? -11.420 8.578 7.328 1.00 90.56 176 LEU A C 1
ATOM 1369 O O . LEU A 1 176 ? -11.848 7.649 8.011 1.00 90.56 176 LEU A O 1
ATOM 1373 N N . ASN A 1 177 ? -12.214 9.320 6.555 1.00 91.56 177 ASN A N 1
ATOM 1374 C CA . ASN A 1 177 ? -13.650 9.084 6.436 1.00 91.56 177 ASN A CA 1
ATOM 1375 C C . ASN A 1 177 ? -13.954 7.697 5.847 1.00 91.56 177 ASN A C 1
ATOM 1377 O O . ASN A 1 177 ? -14.840 7.013 6.352 1.00 91.56 177 ASN A O 1
ATOM 1381 N N . ASP A 1 178 ? -13.203 7.237 4.841 1.00 91.69 178 ASP A N 1
ATOM 1382 C CA . ASP A 1 178 ? -13.371 5.891 4.270 1.00 91.69 178 ASP A CA 1
ATOM 1383 C C . ASP A 1 178 ? -13.062 4.767 5.277 1.00 91.69 178 ASP A C 1
ATOM 1385 O O . ASP A 1 178 ? -13.723 3.727 5.252 1.00 91.69 178 ASP A O 1
ATOM 1389 N N . LEU A 1 179 ? -12.093 4.973 6.180 1.00 92.00 179 LEU A N 1
ATOM 1390 C CA . LEU A 1 179 ? -11.788 4.041 7.276 1.00 92.00 179 LEU A CA 1
ATOM 1391 C C . LEU A 1 179 ? -12.884 4.034 8.349 1.00 92.00 179 LEU A C 1
ATOM 1393 O O . LEU A 1 179 ? -13.252 2.971 8.841 1.00 92.00 179 LEU A O 1
ATOM 1397 N N . LEU A 1 180 ? -13.420 5.204 8.707 1.00 91.62 180 LEU A N 1
ATOM 1398 C CA . LEU A 1 180 ? -14.459 5.333 9.734 1.00 91.62 180 LEU A CA 1
ATOM 1399 C C . LEU A 1 180 ? -15.837 4.846 9.253 1.00 91.62 180 LEU A C 1
ATOM 1401 O O . LEU A 1 180 ? -16.616 4.340 10.061 1.00 91.62 180 LEU A O 1
ATOM 1405 N N . ARG A 1 181 ? -16.128 4.964 7.950 1.00 92.50 181 ARG A N 1
ATOM 1406 C CA . ARG A 1 181 ? -17.447 4.707 7.342 1.00 92.50 181 ARG A CA 1
ATOM 1407 C C . ARG A 1 181 ? -17.886 3.239 7.318 1.00 92.50 181 ARG A C 1
ATOM 1409 O O . ARG A 1 181 ? -19.084 2.988 7.202 1.00 92.50 181 ARG A O 1
ATOM 1416 N N . ILE A 1 182 ? -16.969 2.270 7.382 1.00 91.38 182 ILE A N 1
ATOM 1417 C CA . ILE A 1 182 ? -17.361 0.851 7.460 1.00 91.38 182 ILE A CA 1
ATOM 1418 C C . ILE A 1 182 ? -18.145 0.593 8.757 1.00 91.38 182 ILE A C 1
ATOM 1420 O O . ILE A 1 182 ? -17.830 1.197 9.780 1.00 91.38 182 ILE A O 1
ATOM 1424 N N . SER A 1 183 ? -19.153 -0.286 8.748 1.00 91.69 183 SER A N 1
ATOM 1425 C CA . SER A 1 183 ? -19.891 -0.645 9.968 1.00 91.69 183 SER A CA 1
ATOM 1426 C C . SER A 1 183 ? -19.200 -1.768 10.757 1.00 91.69 183 SER A C 1
ATOM 1428 O O . SER A 1 183 ? -18.428 -2.551 10.202 1.00 91.69 183 SER A O 1
ATOM 1430 N N . ASP A 1 184 ? -19.492 -1.882 12.057 1.00 90.56 184 ASP A N 1
ATOM 1431 C CA . ASP A 1 184 ? -18.983 -2.990 12.889 1.00 90.56 184 ASP A CA 1
ATOM 1432 C C . ASP A 1 184 ? -19.550 -4.349 12.475 1.00 90.56 184 ASP A C 1
ATOM 1434 O O . ASP A 1 184 ? -18.885 -5.374 12.622 1.00 90.56 184 ASP A O 1
ATOM 1438 N N . HIS A 1 185 ? -20.763 -4.357 11.917 1.00 90.56 185 HIS A N 1
ATOM 1439 C CA . HIS A 1 185 ? -21.337 -5.548 11.310 1.00 90.56 185 HIS A CA 1
ATOM 1440 C C . HIS A 1 185 ? -20.479 -6.007 10.125 1.00 90.56 185 HIS A C 1
ATOM 1442 O O . HIS A 1 185 ? -20.041 -7.154 10.100 1.00 90.56 185 HIS A O 1
ATOM 1448 N N . ASP A 1 186 ? -20.171 -5.109 9.186 1.00 91.25 186 ASP A N 1
ATOM 1449 C CA . ASP A 1 186 ? -19.412 -5.459 7.980 1.00 91.25 186 ASP A CA 1
ATOM 1450 C C . ASP A 1 186 ? -17.969 -5.857 8.314 1.00 91.25 186 ASP A C 1
ATOM 1452 O O . ASP A 1 186 ? -17.453 -6.813 7.741 1.00 91.25 186 ASP A O 1
ATOM 1456 N N . LEU A 1 187 ? -17.339 -5.193 9.292 1.00 91.19 187 LEU A N 1
ATOM 1457 C CA . LEU A 1 187 ? -16.037 -5.594 9.839 1.00 91.19 187 LEU A CA 1
ATOM 1458 C C . LEU A 1 187 ? -16.052 -7.037 10.365 1.00 91.19 187 LEU A C 1
ATOM 1460 O O . LEU A 1 187 ? -15.178 -7.831 10.015 1.00 91.19 187 LEU A O 1
ATOM 1464 N N . LYS A 1 188 ? -17.060 -7.397 11.169 1.00 91.25 188 LYS A N 1
ATOM 1465 C CA . LYS A 1 188 ? -17.213 -8.757 11.709 1.00 91.25 188 LYS A CA 1
ATOM 1466 C C . LYS A 1 188 ? -17.568 -9.781 10.630 1.00 91.25 188 LYS A C 1
ATOM 1468 O O . LYS A 1 188 ? -17.127 -10.921 10.730 1.00 91.25 188 LYS A O 1
ATOM 1473 N N . GLN A 1 189 ? -18.317 -9.406 9.591 1.00 91.38 189 GLN A N 1
ATOM 1474 C CA . GLN A 1 189 ? -18.571 -10.292 8.448 1.00 91.38 189 GLN A CA 1
ATOM 1475 C C . GLN A 1 189 ? -17.295 -10.534 7.630 1.00 91.38 189 GLN A C 1
ATOM 1477 O O . GLN A 1 189 ? -16.980 -11.683 7.332 1.00 91.38 189 GLN A O 1
ATOM 1482 N N . LEU A 1 190 ? -16.501 -9.494 7.344 1.00 90.69 190 LEU A N 1
ATOM 1483 C CA . LEU A 1 190 ? -15.197 -9.645 6.685 1.00 90.69 190 LEU A CA 1
ATOM 1484 C C . LEU A 1 190 ? -14.262 -10.559 7.492 1.00 90.69 190 LEU A C 1
ATOM 1486 O O . LEU A 1 190 ? -13.641 -11.450 6.919 1.00 90.69 190 LEU A O 1
ATOM 1490 N N . ALA A 1 191 ? -14.216 -10.398 8.818 1.00 90.44 191 ALA A N 1
ATOM 1491 C CA . ALA A 1 191 ? -13.434 -11.258 9.707 1.00 90.44 191 ALA A CA 1
ATOM 1492 C C . ALA A 1 191 ? -13.925 -12.723 9.744 1.00 90.44 191 ALA A C 1
ATOM 1494 O O . ALA A 1 191 ? -13.127 -13.623 9.983 1.00 90.44 191 ALA A O 1
ATOM 1495 N N . LYS A 1 192 ? -15.217 -12.985 9.494 1.00 89.12 192 LYS A N 1
ATOM 1496 C CA . LYS A 1 192 ? -15.790 -14.345 9.422 1.00 89.12 192 LYS A CA 1
ATOM 1497 C C . LYS A 1 192 ? -15.571 -15.035 8.072 1.00 89.12 192 LYS A C 1
ATOM 1499 O O . LYS A 1 192 ? -15.497 -16.258 8.038 1.00 89.12 192 LYS A O 1
ATOM 1504 N N . VAL A 1 193 ? -15.523 -14.272 6.979 1.00 87.88 193 VAL A N 1
ATOM 1505 C CA . VAL A 1 193 ? -15.417 -14.797 5.602 1.00 87.88 193 VAL A CA 1
ATOM 1506 C C . VAL A 1 193 ? -13.962 -14.996 5.161 1.00 87.88 193 VAL A C 1
ATOM 1508 O O . VAL A 1 193 ? -13.700 -15.801 4.271 1.00 87.88 193 VAL A O 1
ATOM 1511 N N . VAL A 1 194 ? -13.010 -14.278 5.763 1.00 87.06 194 VAL A N 1
ATOM 1512 C CA . VAL A 1 194 ? -11.587 -14.386 5.412 1.00 87.06 194 VAL A CA 1
ATOM 1513 C C . VAL A 1 194 ? -10.989 -15.744 5.811 1.00 87.06 194 VAL A C 1
ATOM 1515 O O . VAL A 1 194 ? -11.407 -16.366 6.787 1.00 87.06 194 VAL A O 1
ATOM 1518 N N . GLU A 1 195 ? -9.975 -16.197 5.072 1.00 87.31 195 GLU A N 1
ATOM 1519 C CA . GLU A 1 195 ? -9.259 -17.445 5.358 1.00 87.31 195 GLU A CA 1
ATOM 1520 C C . GLU A 1 195 ? -8.678 -17.478 6.783 1.00 87.31 195 GLU A C 1
ATOM 1522 O O . GLU A 1 195 ? -8.173 -16.472 7.296 1.00 87.31 195 GLU A O 1
ATOM 1527 N N . SER A 1 196 ? -8.657 -18.661 7.410 1.00 86.06 196 SER A N 1
ATOM 1528 C CA . SER A 1 196 ? -8.170 -18.825 8.790 1.00 86.06 196 SER A CA 1
ATOM 1529 C C . SER A 1 196 ? -6.727 -18.349 8.982 1.00 86.06 196 SER A C 1
ATOM 1531 O O . SER A 1 196 ? -6.381 -17.859 10.055 1.00 86.06 196 SER A O 1
ATOM 1533 N N . THR A 1 197 ? -5.901 -18.450 7.939 1.00 88.00 197 THR A N 1
ATOM 1534 C CA . THR A 1 197 ? -4.527 -17.931 7.884 1.00 88.00 197 THR A CA 1
ATOM 1535 C C . THR A 1 197 ? -4.479 -16.419 8.107 1.00 88.00 197 THR A C 1
ATOM 1537 O O . THR A 1 197 ? -3.711 -15.940 8.941 1.00 88.00 197 THR A O 1
ATOM 1540 N N . VAL A 1 198 ? -5.356 -15.656 7.448 1.00 90.00 198 VAL A N 1
ATOM 1541 C CA . VAL A 1 198 ? -5.466 -14.202 7.652 1.00 90.00 198 VAL A CA 1
ATOM 1542 C C . VAL A 1 198 ? -6.039 -13.892 9.037 1.00 90.00 198 VAL A C 1
ATOM 1544 O O . VAL A 1 198 ? -5.595 -12.950 9.694 1.00 90.00 198 VAL A O 1
ATOM 1547 N N . GLY A 1 199 ? -6.957 -14.728 9.532 1.00 91.06 199 GLY A N 1
ATOM 1548 C CA . GLY A 1 199 ? -7.452 -14.653 10.908 1.00 91.06 199 GLY A CA 1
ATOM 1549 C C . GLY A 1 199 ? -6.344 -14.769 11.961 1.00 91.06 199 GLY A C 1
ATOM 1550 O O . GLY A 1 199 ? -6.314 -13.976 12.904 1.00 91.06 199 GLY A O 1
ATOM 1551 N N . LYS A 1 200 ? -5.397 -15.698 11.770 1.00 90.25 200 LYS A N 1
ATOM 1552 C CA . LYS A 1 200 ? -4.189 -15.840 12.602 1.00 90.25 200 LYS A CA 1
ATOM 1553 C C . LYS A 1 200 ? -3.298 -14.599 12.529 1.00 90.25 200 LYS A C 1
ATOM 1555 O O . LYS A 1 200 ? -2.977 -14.024 13.566 1.00 90.25 200 LYS A O 1
ATOM 1560 N N . ILE A 1 201 ? -3.007 -14.113 11.320 1.00 91.44 201 ILE A N 1
ATOM 1561 C CA . ILE A 1 201 ? -2.187 -12.908 11.107 1.00 91.44 201 ILE A CA 1
ATOM 1562 C C . ILE A 1 201 ? -2.778 -11.688 11.830 1.00 91.44 201 ILE A C 1
ATOM 1564 O O . ILE A 1 201 ? -2.048 -10.956 12.497 1.00 91.44 201 ILE A O 1
ATOM 1568 N N . ILE A 1 202 ? -4.098 -11.483 11.763 1.00 92.44 202 ILE A N 1
ATOM 1569 C CA . ILE A 1 202 ? -4.763 -10.356 12.442 1.00 92.44 202 ILE A CA 1
ATOM 1570 C C . ILE A 1 202 ? -4.663 -10.479 13.972 1.00 92.44 202 ILE A C 1
ATOM 1572 O O . ILE A 1 202 ? -4.542 -9.463 14.652 1.00 92.44 202 ILE A O 1
ATOM 1576 N N . LYS A 1 203 ? -4.657 -11.701 14.517 1.00 90.88 203 LYS A N 1
ATOM 1577 C CA . LYS A 1 203 ? -4.413 -11.976 15.946 1.00 90.88 203 LYS A CA 1
ATOM 1578 C C . LYS A 1 203 ? -2.938 -11.864 16.360 1.00 90.88 203 LYS A C 1
ATOM 1580 O O . LYS A 1 203 ? -2.643 -11.969 17.546 1.00 90.88 203 LYS A O 1
ATOM 1585 N N . GLY A 1 204 ? -2.017 -11.648 15.418 1.00 86.56 204 GLY A N 1
ATOM 1586 C CA . GLY A 1 204 ? -0.573 -11.666 15.668 1.00 86.56 204 GLY A CA 1
ATOM 1587 C C . GLY A 1 204 ? 0.023 -13.075 15.786 1.00 86.56 204 GLY A C 1
ATOM 1588 O O . GLY A 1 204 ? 1.165 -13.222 16.216 1.00 86.56 204 GLY A O 1
ATOM 1589 N N . GLU A 1 205 ? -0.730 -14.111 15.410 1.00 87.88 205 GLU A N 1
ATOM 1590 C CA . GLU A 1 205 ? -0.259 -15.495 15.353 1.00 87.88 205 GLU A CA 1
ATOM 1591 C C . GLU A 1 205 ? 0.474 -15.759 14.026 1.00 87.88 205 GLU A C 1
ATOM 1593 O O . GLU A 1 205 ? 0.018 -15.347 12.958 1.00 87.88 205 GLU A O 1
ATOM 1598 N N . VAL A 1 206 ? 1.583 -16.503 14.078 1.00 83.19 206 VAL A N 1
ATOM 1599 C CA . VAL A 1 206 ? 2.281 -16.980 12.871 1.00 83.19 206 VAL A CA 1
ATOM 1600 C C . VAL A 1 206 ? 1.482 -18.138 12.250 1.00 83.19 206 VAL A C 1
ATOM 1602 O O . VAL A 1 206 ? 1.200 -19.110 12.966 1.00 83.19 206 VAL A O 1
ATOM 1605 N N . PRO A 1 207 ? 1.127 -18.079 10.950 1.00 84.50 207 PRO A N 1
ATOM 1606 C CA . PRO A 1 207 ? 0.512 -19.191 10.227 1.00 84.50 207 PRO A CA 1
ATOM 1607 C C . PRO A 1 207 ? 1.302 -20.497 10.346 1.00 84.50 207 PRO A C 1
ATOM 1609 O O . PRO A 1 207 ? 2.530 -20.488 10.409 1.00 84.50 207 PRO A O 1
ATOM 1612 N N . ASP A 1 208 ? 0.614 -21.640 10.375 1.00 82.12 208 ASP A N 1
ATOM 1613 C CA . ASP A 1 208 ? 1.288 -22.928 10.597 1.00 82.12 208 ASP A CA 1
ATOM 1614 C C . ASP A 1 208 ? 2.230 -23.295 9.441 1.00 82.12 208 ASP A C 1
ATOM 1616 O O . ASP A 1 208 ? 3.291 -23.863 9.674 1.00 82.12 208 ASP A O 1
ATOM 1620 N N . ASP A 1 209 ? 1.889 -22.886 8.218 1.00 79.56 209 ASP A N 1
ATOM 1621 C CA . ASP A 1 209 ? 2.701 -23.036 7.009 1.00 79.56 209 ASP A CA 1
ATOM 1622 C C . ASP A 1 209 ? 3.893 -22.061 6.932 1.00 79.56 209 ASP A C 1
ATOM 1624 O O . ASP A 1 209 ? 4.739 -22.195 6.049 1.00 79.56 209 ASP A O 1
ATOM 1628 N N . GLU A 1 210 ? 3.987 -21.090 7.846 1.00 82.00 210 GLU A N 1
ATOM 1629 C CA . GLU A 1 210 ? 5.099 -20.134 7.940 1.00 82.00 210 GLU A CA 1
ATOM 1630 C C . GLU A 1 210 ? 6.109 -20.467 9.053 1.00 82.00 210 GLU A C 1
ATOM 1632 O O . GLU A 1 210 ? 7.241 -19.980 9.001 1.00 82.00 210 GLU A O 1
ATOM 1637 N N . LYS A 1 211 ? 5.735 -21.290 10.046 1.00 79.06 211 LYS A N 1
ATOM 1638 C CA . LYS A 1 211 ? 6.553 -21.560 11.250 1.00 79.06 211 LYS A CA 1
ATOM 1639 C C . LYS A 1 211 ? 7.928 -22.141 10.928 1.00 79.06 211 LYS A C 1
ATOM 1641 O O . LYS A 1 211 ? 8.933 -21.608 11.393 1.00 79.06 211 LYS A O 1
ATOM 1646 N N . ASP A 1 212 ? 7.958 -23.171 1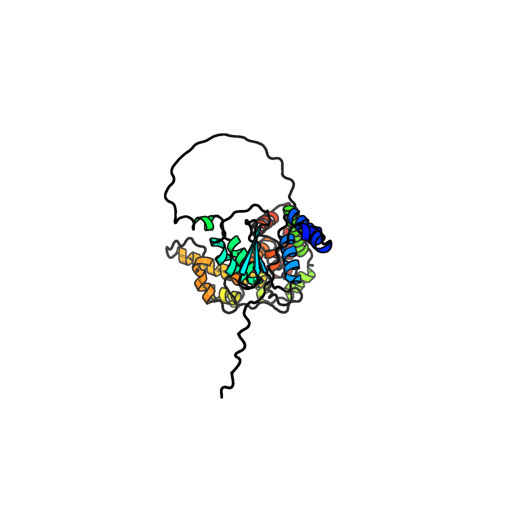0.089 1.00 81.75 212 ASP A N 1
ATOM 1647 C CA . ASP A 1 212 ? 9.181 -23.891 9.711 1.00 81.75 212 ASP A CA 1
ATOM 1648 C C . ASP A 1 212 ? 9.801 -23.364 8.400 1.00 81.75 212 ASP A C 1
ATOM 1650 O O . ASP A 1 212 ? 10.749 -23.941 7.867 1.00 81.75 212 ASP A O 1
ATOM 1654 N N . MET A 1 213 ? 9.266 -22.266 7.846 1.00 86.44 213 MET A N 1
ATOM 1655 C CA . MET A 1 213 ? 9.693 -21.736 6.553 1.00 86.44 213 MET A CA 1
ATOM 1656 C C . MET A 1 213 ? 10.852 -20.737 6.694 1.00 86.44 213 MET A C 1
ATOM 1658 O O . MET A 1 213 ? 10.753 -19.703 7.368 1.00 86.44 213 MET A O 1
ATOM 1662 N N . ASP A 1 214 ? 11.942 -21.032 5.984 1.00 88.62 214 ASP A N 1
ATOM 1663 C CA . ASP A 1 214 ? 13.065 -20.121 5.749 1.00 88.62 214 ASP A CA 1
ATOM 1664 C C . ASP A 1 214 ? 12.591 -18.760 5.198 1.00 88.62 214 ASP A C 1
ATOM 1666 O O . ASP A 1 214 ? 11.637 -18.687 4.417 1.00 88.62 214 ASP A O 1
ATOM 1670 N N . ALA A 1 215 ? 13.244 -17.664 5.593 1.00 86.56 215 ALA A N 1
ATOM 1671 C CA . ALA A 1 215 ? 12.778 -16.326 5.240 1.00 86.56 215 ALA A CA 1
ATOM 1672 C C . ALA A 1 215 ? 12.880 -16.022 3.736 1.00 86.56 215 ALA A C 1
ATOM 1674 O O . ALA A 1 215 ? 12.007 -15.338 3.194 1.00 86.56 215 ALA A O 1
ATOM 1675 N N . LEU A 1 216 ? 13.887 -16.559 3.035 1.00 88.50 216 LEU A N 1
ATOM 1676 C CA . LEU A 1 216 ? 14.008 -16.406 1.583 1.00 88.50 216 LEU A CA 1
ATOM 1677 C C . LEU A 1 216 ? 12.961 -17.255 0.847 1.00 88.50 216 LEU A C 1
ATOM 1679 O O . LEU A 1 216 ? 12.393 -16.801 -0.149 1.00 88.50 216 LEU A O 1
ATOM 1683 N N . ALA A 1 217 ? 12.657 -18.458 1.344 1.00 89.50 217 ALA A N 1
ATOM 1684 C CA . ALA A 1 217 ? 11.558 -19.281 0.833 1.00 89.50 217 ALA A CA 1
ATOM 1685 C C . ALA A 1 217 ? 10.190 -18.594 1.020 1.00 89.50 217 ALA A C 1
ATOM 1687 O O . ALA A 1 217 ? 9.403 -18.513 0.073 1.00 89.50 217 ALA A O 1
ATOM 1688 N N . MET A 1 218 ? 9.943 -18.020 2.199 1.00 90.44 218 MET A N 1
ATOM 1689 C CA . MET A 1 218 ? 8.724 -17.274 2.525 1.00 90.44 218 MET A CA 1
ATOM 1690 C C . MET A 1 218 ? 8.577 -16.010 1.669 1.00 90.44 218 MET A C 1
ATOM 1692 O O . MET A 1 218 ? 7.508 -15.754 1.111 1.00 90.44 218 MET A O 1
ATOM 1696 N N . PHE A 1 219 ? 9.664 -15.256 1.482 1.00 91.81 219 PHE A N 1
ATOM 1697 C CA . PHE A 1 219 ? 9.686 -14.128 0.554 1.00 91.81 219 PHE A CA 1
ATOM 1698 C C . PHE A 1 219 ? 9.371 -14.584 -0.876 1.00 91.81 219 PHE A C 1
ATOM 1700 O O . PHE A 1 219 ? 8.520 -13.991 -1.530 1.00 91.81 219 PHE A O 1
ATOM 1707 N N . SER A 1 220 ? 10.001 -15.665 -1.351 1.00 91.25 220 SER A N 1
ATOM 1708 C CA . SER A 1 220 ? 9.776 -16.218 -2.692 1.00 91.25 220 SER A CA 1
ATOM 1709 C C . SER A 1 220 ? 8.317 -16.636 -2.915 1.00 91.25 220 SER A C 1
ATOM 1711 O O . SER A 1 220 ? 7.770 -16.373 -3.986 1.00 91.25 220 SER A O 1
ATOM 1713 N N . LYS A 1 221 ? 7.668 -17.250 -1.916 1.00 91.75 221 LYS A N 1
ATOM 1714 C CA . LYS A 1 221 ? 6.240 -17.612 -1.947 1.00 91.75 221 LYS A CA 1
ATOM 1715 C C . LYS A 1 221 ? 5.368 -16.376 -2.193 1.00 91.75 221 LYS A C 1
ATOM 1717 O O . LYS A 1 221 ? 4.621 -16.337 -3.168 1.00 91.75 221 LYS A O 1
ATOM 1722 N N . TYR A 1 222 ? 5.502 -15.340 -1.363 1.00 92.25 222 TYR A N 1
ATOM 1723 C CA . TYR A 1 222 ? 4.659 -14.142 -1.468 1.00 92.25 222 TYR A CA 1
ATOM 1724 C C . TYR A 1 222 ? 5.033 -13.223 -2.635 1.00 92.25 222 TYR A C 1
ATOM 1726 O O . TYR A 1 222 ? 4.162 -12.569 -3.214 1.00 92.25 222 TYR A O 1
ATOM 1734 N N . ALA A 1 223 ? 6.302 -13.201 -3.044 1.00 91.00 223 ALA A N 1
ATOM 1735 C CA . ALA A 1 223 ? 6.751 -12.442 -4.202 1.00 91.00 223 ALA A CA 1
ATOM 1736 C C . ALA A 1 223 ? 6.109 -12.970 -5.495 1.00 91.00 223 ALA A C 1
ATOM 1738 O O . ALA A 1 223 ? 5.637 -12.176 -6.304 1.00 91.00 223 ALA A O 1
ATOM 1739 N N . ASN A 1 224 ? 6.003 -14.291 -5.657 1.00 90.81 224 ASN A N 1
ATOM 1740 C CA . ASN A 1 224 ? 5.424 -14.908 -6.855 1.00 90.81 224 ASN A CA 1
ATOM 1741 C C . ASN A 1 224 ? 3.900 -15.098 -6.814 1.00 90.81 224 ASN A C 1
ATOM 1743 O O . ASN A 1 224 ? 3.339 -15.586 -7.797 1.00 90.81 224 ASN A O 1
ATOM 1747 N N . ALA A 1 225 ? 3.233 -14.709 -5.720 1.00 89.81 225 ALA A N 1
ATOM 1748 C CA . ALA A 1 225 ? 1.775 -14.718 -5.632 1.00 89.81 225 ALA A CA 1
ATOM 1749 C C . ALA A 1 225 ? 1.158 -13.970 -6.826 1.00 89.81 225 ALA A C 1
ATOM 1751 O O . ALA A 1 225 ? 1.567 -12.849 -7.137 1.00 89.81 225 ALA A O 1
ATOM 1752 N N . ALA A 1 226 ? 0.199 -14.607 -7.499 1.00 87.75 226 ALA A N 1
ATOM 1753 C CA . ALA A 1 226 ? -0.510 -14.017 -8.625 1.00 87.75 226 ALA A CA 1
ATOM 1754 C C . ALA A 1 226 ? -1.431 -12.884 -8.152 1.00 87.75 226 ALA A C 1
ATOM 1756 O O . ALA A 1 226 ? -1.964 -12.925 -7.046 1.00 87.75 226 ALA A O 1
ATOM 1757 N N . ALA A 1 227 ? -1.632 -11.880 -9.003 1.00 86.38 227 ALA A N 1
ATOM 1758 C CA . ALA A 1 227 ? -2.585 -10.816 -8.725 1.00 86.38 227 ALA A CA 1
ATOM 1759 C C . ALA A 1 227 ? -4.021 -11.282 -9.010 1.00 86.38 227 ALA A C 1
ATOM 1761 O O . ALA A 1 227 ? -4.279 -11.957 -10.008 1.00 86.38 227 ALA A O 1
ATOM 1762 N N . HIS A 1 228 ? -4.966 -10.852 -8.180 1.00 84.25 228 HIS A N 1
ATOM 1763 C CA . HIS A 1 228 ? -6.395 -11.096 -8.359 1.00 84.25 228 HIS A CA 1
ATOM 1764 C C . HIS A 1 228 ? -6.916 -10.268 -9.537 1.00 84.25 228 HIS A C 1
ATOM 1766 O O . HIS A 1 228 ? -6.897 -9.036 -9.496 1.00 84.25 228 HIS A O 1
ATOM 1772 N N . MET A 1 229 ? -7.355 -10.939 -10.603 1.00 77.81 229 MET A N 1
ATOM 1773 C CA . MET A 1 229 ? -7.819 -10.290 -11.842 1.00 77.81 229 MET A CA 1
ATOM 1774 C C . MET A 1 229 ? -9.335 -10.044 -11.864 1.00 77.81 229 MET A C 1
ATOM 1776 O O . MET A 1 229 ? -9.800 -9.138 -12.553 1.00 77.81 229 MET A O 1
ATOM 1780 N N . GLU A 1 230 ? -10.096 -10.819 -11.090 1.00 65.12 230 GLU A N 1
ATOM 1781 C CA . GLU A 1 230 ? -11.562 -10.806 -11.041 1.00 65.12 230 GLU A CA 1
ATOM 1782 C C . GLU A 1 230 ? -12.048 -10.207 -9.712 1.00 65.12 230 GLU A C 1
ATOM 1784 O O . GLU A 1 230 ? -12.541 -10.904 -8.832 1.00 65.12 230 GLU A O 1
ATOM 1789 N N . THR A 1 231 ? -11.863 -8.894 -9.529 1.00 66.75 231 THR A N 1
ATOM 1790 C CA . THR A 1 231 ? -12.369 -8.178 -8.342 1.00 66.75 231 THR A CA 1
ATOM 1791 C C . THR A 1 231 ? -13.251 -6.995 -8.738 1.00 66.75 231 THR A C 1
ATOM 1793 O O . THR A 1 231 ? -12.818 -6.090 -9.449 1.00 66.75 231 THR A O 1
ATOM 1796 N N . ASP A 1 232 ? -14.487 -6.963 -8.225 1.00 63.94 232 ASP A N 1
ATOM 1797 C CA . ASP A 1 232 ? -15.538 -5.983 -8.578 1.00 63.94 232 ASP A CA 1
ATOM 1798 C C . ASP A 1 232 ? -15.179 -4.508 -8.316 1.00 63.94 232 ASP A C 1
ATOM 1800 O O . ASP A 1 232 ? -15.891 -3.593 -8.732 1.00 63.94 232 ASP A O 1
ATOM 1804 N N . PHE A 1 233 ? -14.103 -4.266 -7.569 1.00 66.81 233 PHE A N 1
ATOM 1805 C CA . PHE A 1 233 ? -13.656 -2.953 -7.107 1.00 66.81 233 PHE A CA 1
ATOM 1806 C C . PHE A 1 233 ? -12.245 -2.580 -7.600 1.00 66.81 233 PHE A C 1
ATOM 1808 O O . PHE A 1 233 ? -11.729 -1.527 -7.217 1.00 66.81 233 PHE A O 1
ATOM 1815 N N . ALA A 1 234 ? -11.631 -3.390 -8.471 1.00 61.00 234 ALA A N 1
ATOM 1816 C CA . ALA A 1 234 ? -10.429 -3.020 -9.215 1.00 61.00 234 ALA A CA 1
ATOM 1817 C C . ALA A 1 234 ? -10.773 -2.656 -10.676 1.00 61.00 234 ALA A C 1
ATOM 1819 O O . ALA A 1 234 ? -11.750 -3.160 -11.233 1.00 61.00 234 ALA A O 1
ATOM 1820 N N . PRO A 1 235 ? -9.987 -1.789 -11.345 1.00 59.91 235 PRO A N 1
ATOM 1821 C CA . PRO A 1 235 ? -10.131 -1.578 -12.782 1.00 59.91 235 PRO A CA 1
ATOM 1822 C C . PRO A 1 235 ? -9.911 -2.890 -13.545 1.00 59.91 235 PRO A C 1
ATOM 1824 O O . PRO A 1 235 ? -8.945 -3.603 -13.272 1.00 59.91 235 PRO A O 1
ATOM 1827 N N . ARG A 1 236 ? -10.760 -3.183 -14.540 1.00 55.38 236 ARG A N 1
ATOM 1828 C CA . ARG A 1 236 ? -10.582 -4.364 -15.404 1.00 55.38 236 ARG A CA 1
ATOM 1829 C C . ARG A 1 236 ? -9.166 -4.367 -15.992 1.00 55.38 236 ARG A C 1
ATOM 1831 O O . ARG A 1 236 ? -8.688 -3.331 -16.453 1.00 55.38 236 ARG A O 1
ATOM 1838 N N . ASN A 1 237 ? -8.518 -5.531 -15.975 1.00 55.38 237 ASN A N 1
ATOM 1839 C CA . ASN A 1 237 ? -7.129 -5.764 -16.401 1.00 55.38 237 ASN A CA 1
ATOM 1840 C C . ASN A 1 237 ? -6.030 -5.152 -15.503 1.00 55.38 237 ASN A C 1
ATOM 1842 O O . ASN A 1 237 ? -4.853 -5.252 -15.846 1.00 55.38 237 ASN A O 1
ATOM 1846 N N . ALA A 1 238 ? -6.360 -4.561 -14.350 1.00 66.00 238 ALA A N 1
ATOM 1847 C CA . ALA A 1 238 ? -5.369 -4.163 -13.353 1.00 66.00 238 ALA A CA 1
ATOM 1848 C C . ALA A 1 238 ? -5.336 -5.168 -12.194 1.00 66.00 238 ALA A C 1
ATOM 1850 O O . ALA A 1 238 ? -6.184 -5.113 -11.308 1.00 66.00 238 ALA A O 1
ATOM 1851 N N . GLY A 1 239 ? -4.322 -6.039 -12.184 1.00 74.12 239 GLY A N 1
ATOM 1852 C CA . GLY A 1 239 ? -4.126 -7.021 -11.118 1.00 74.12 239 GLY A CA 1
ATOM 1853 C C . GLY A 1 239 ? -4.136 -6.389 -9.723 1.00 74.12 239 GLY A C 1
ATOM 1854 O O . GLY A 1 239 ? -3.431 -5.406 -9.461 1.00 74.12 239 GLY A O 1
ATOM 1855 N N . PHE A 1 240 ? -4.953 -6.957 -8.841 1.00 84.88 240 PHE A N 1
ATOM 1856 C CA . PHE A 1 240 ? -5.170 -6.502 -7.474 1.00 84.88 240 PHE A CA 1
ATOM 1857 C C . PHE A 1 240 ? -4.455 -7.406 -6.461 1.00 84.88 240 PHE A C 1
ATOM 1859 O O . PHE A 1 240 ? -4.271 -8.593 -6.704 1.00 84.88 240 PHE A O 1
ATOM 1866 N N . TYR A 1 241 ? -4.076 -6.847 -5.313 1.00 90.25 241 TYR A N 1
ATOM 1867 C CA . TYR A 1 241 ? -3.642 -7.610 -4.142 1.00 90.25 241 TYR A CA 1
ATOM 1868 C C . TYR A 1 241 ? -4.348 -7.051 -2.908 1.00 90.25 241 TYR A C 1
ATOM 1870 O O . TYR A 1 241 ? -4.500 -5.831 -2.769 1.00 90.25 241 TYR A O 1
ATOM 1878 N N . TYR A 1 242 ? -4.763 -7.932 -2.008 1.00 92.62 242 TYR A N 1
ATOM 1879 C CA . TYR A 1 242 ? -5.348 -7.566 -0.727 1.00 92.62 242 TYR A CA 1
ATOM 1880 C C . TYR A 1 242 ? -4.285 -7.005 0.225 1.00 92.62 242 TYR A C 1
ATOM 1882 O O . TYR A 1 242 ? -3.090 -7.297 0.125 1.00 92.62 242 TYR A O 1
ATOM 1890 N N . ASN A 1 243 ? -4.718 -6.201 1.197 1.00 94.69 243 ASN A N 1
ATOM 1891 C CA . ASN A 1 243 ? -3.816 -5.564 2.154 1.00 94.69 243 ASN A CA 1
ATOM 1892 C C . ASN A 1 243 ? -3.020 -6.599 2.977 1.00 94.69 243 ASN A C 1
ATOM 1894 O O . ASN A 1 243 ? -1.849 -6.357 3.269 1.00 94.69 243 ASN A O 1
ATOM 1898 N N . TYR A 1 244 ? -3.605 -7.762 3.296 1.00 94.25 244 TYR A N 1
ATOM 1899 C CA . TYR A 1 244 ? -2.891 -8.849 3.979 1.00 94.25 244 TYR A CA 1
ATOM 1900 C C . TYR A 1 244 ? -1.771 -9.473 3.125 1.00 94.25 244 TYR A C 1
ATOM 1902 O O . TYR A 1 244 ? -0.726 -9.806 3.672 1.00 94.25 244 TYR A O 1
ATOM 1910 N N . GLU A 1 245 ? -1.909 -9.550 1.797 1.00 94.25 245 GLU A N 1
ATOM 1911 C CA . GLU A 1 245 ? -0.878 -10.122 0.911 1.00 94.25 245 GLU A CA 1
ATOM 1912 C C . GLU A 1 245 ? 0.341 -9.197 0.791 1.00 94.25 245 GLU A C 1
ATOM 1914 O O . GLU A 1 245 ? 1.491 -9.641 0.828 1.00 94.25 245 GLU A O 1
ATOM 1919 N N . TYR A 1 246 ? 0.098 -7.884 0.693 1.00 95.38 246 TYR A N 1
ATOM 1920 C CA . TYR A 1 246 ? 1.155 -6.874 0.782 1.00 95.38 246 TYR A CA 1
ATOM 1921 C C . TYR A 1 246 ? 1.868 -6.917 2.141 1.00 95.38 246 TYR A C 1
ATOM 1923 O O . TYR A 1 246 ? 3.091 -6.779 2.199 1.00 95.38 246 TYR A O 1
ATOM 1931 N N . TYR A 1 247 ? 1.109 -7.112 3.224 1.00 95.00 247 TYR A N 1
ATOM 1932 C CA . TYR A 1 247 ? 1.642 -7.246 4.577 1.00 95.00 247 TYR A CA 1
ATOM 1933 C C . TYR A 1 247 ? 2.515 -8.503 4.718 1.00 95.00 247 TYR A C 1
ATOM 1935 O O . TYR A 1 247 ? 3.661 -8.387 5.141 1.00 95.00 247 TYR A O 1
ATOM 1943 N N . GLN A 1 248 ? 2.042 -9.678 4.286 1.00 94.19 248 GLN A N 1
ATOM 1944 C CA . GLN A 1 248 ? 2.810 -10.932 4.314 1.00 94.19 248 GLN A CA 1
ATOM 1945 C C . GLN A 1 248 ? 4.119 -10.833 3.521 1.00 94.19 248 GLN A C 1
ATOM 1947 O O . GLN A 1 248 ? 5.178 -11.184 4.041 1.00 94.19 248 GLN A O 1
ATOM 1952 N N . LEU A 1 249 ? 4.082 -10.281 2.300 1.00 94.25 249 LEU A N 1
ATOM 1953 C CA . LEU A 1 249 ? 5.292 -10.050 1.503 1.00 94.25 249 LEU A CA 1
ATOM 1954 C C . LEU A 1 249 ? 6.306 -9.160 2.241 1.00 94.25 249 LEU A C 1
ATOM 1956 O O . LEU A 1 249 ? 7.503 -9.451 2.241 1.00 94.25 249 LEU A O 1
ATOM 1960 N N . TYR A 1 250 ? 5.838 -8.078 2.868 1.00 95.00 250 TYR A N 1
ATOM 1961 C CA . TYR A 1 250 ? 6.708 -7.158 3.596 1.00 95.00 250 TYR A CA 1
ATOM 1962 C C . TYR A 1 250 ? 7.271 -7.773 4.883 1.00 95.00 250 TYR A C 1
ATOM 1964 O O . TYR A 1 250 ? 8.458 -7.617 5.160 1.00 95.00 250 TYR A O 1
ATOM 1972 N N . GLN A 1 251 ? 6.469 -8.530 5.633 1.00 93.38 251 GLN A N 1
ATOM 1973 C CA . GLN A 1 251 ? 6.926 -9.222 6.840 1.00 93.38 251 GLN A CA 1
ATOM 1974 C C . GLN A 1 251 ? 7.955 -10.313 6.514 1.00 93.38 251 GLN A C 1
ATOM 1976 O O . GLN A 1 251 ? 8.982 -10.397 7.188 1.00 93.38 251 GLN A O 1
ATOM 1981 N N . ALA A 1 252 ? 7.755 -11.074 5.433 1.00 92.81 252 ALA A N 1
ATOM 1982 C CA . ALA A 1 252 ? 8.741 -12.033 4.937 1.00 92.81 252 ALA A CA 1
ATOM 1983 C C . ALA A 1 252 ? 10.053 -11.344 4.514 1.00 92.81 252 ALA A C 1
ATOM 1985 O O . ALA A 1 252 ? 11.138 -11.784 4.898 1.00 92.81 252 ALA A O 1
ATOM 1986 N N . TYR A 1 253 ? 9.964 -10.213 3.802 1.00 92.56 253 TYR A N 1
ATOM 1987 C CA . TYR A 1 253 ? 11.131 -9.389 3.470 1.00 92.56 253 TYR A CA 1
ATOM 1988 C C . TYR A 1 253 ? 11.860 -8.881 4.725 1.00 92.56 253 TYR A C 1
ATOM 1990 O O . TYR A 1 253 ? 13.081 -8.982 4.801 1.00 92.56 253 TYR A O 1
ATOM 1998 N N . ARG A 1 254 ? 11.137 -8.389 5.740 1.00 91.81 254 ARG A N 1
ATOM 1999 C CA . ARG A 1 254 ? 11.725 -7.898 7.000 1.00 91.81 254 ARG A CA 1
ATOM 2000 C C . ARG A 1 254 ? 12.338 -9.010 7.855 1.00 91.81 254 ARG A C 1
ATOM 2002 O O . ARG A 1 254 ? 13.331 -8.747 8.532 1.00 91.81 254 ARG A O 1
ATOM 2009 N N . LYS A 1 255 ? 11.800 -10.237 7.813 1.00 89.94 255 LYS A N 1
ATOM 2010 C CA . LYS A 1 255 ? 12.421 -11.429 8.421 1.00 89.94 255 LYS A CA 1
ATOM 2011 C C . LYS A 1 255 ? 13.775 -11.713 7.757 1.00 89.94 255 LYS A C 1
ATOM 2013 O O . LYS A 1 255 ? 14.791 -11.741 8.445 1.00 89.94 255 LYS A O 1
ATOM 2018 N N . TYR A 1 256 ? 13.791 -11.799 6.425 1.00 90.31 256 TYR A N 1
ATOM 2019 C CA . TYR A 1 256 ? 15.004 -12.030 5.633 1.00 90.31 256 TYR A CA 1
ATOM 2020 C C . TYR A 1 256 ? 16.054 -10.922 5.826 1.00 90.31 256 TYR A C 1
ATOM 2022 O O . TYR A 1 256 ? 17.236 -11.199 6.019 1.00 90.31 256 TYR A O 1
ATOM 2030 N N . GLU A 1 257 ? 15.626 -9.657 5.832 1.00 88.31 257 GLU A N 1
ATOM 2031 C CA . GLU A 1 257 ? 16.499 -8.503 6.056 1.00 88.31 257 GLU A CA 1
ATOM 2032 C C . GLU A 1 257 ? 17.199 -8.582 7.421 1.00 88.31 257 GLU A C 1
ATOM 2034 O O . GLU A 1 257 ? 18.421 -8.463 7.487 1.00 88.31 257 GLU A O 1
ATOM 2039 N N . LYS A 1 258 ? 16.454 -8.902 8.486 1.00 88.00 258 LYS A N 1
ATOM 2040 C CA . LYS A 1 258 ? 16.991 -9.067 9.844 1.00 88.00 258 LYS A CA 1
ATOM 2041 C C . LYS A 1 258 ? 17.961 -10.250 9.967 1.00 88.00 258 LYS A C 1
ATOM 2043 O O . LYS A 1 258 ? 18.976 -10.135 10.650 1.00 88.00 258 LYS A O 1
ATOM 2048 N N . GLU A 1 259 ? 17.676 -11.375 9.314 1.00 88.19 259 GLU A N 1
ATOM 2049 C CA . GLU A 1 259 ? 18.581 -12.536 9.281 1.00 88.19 259 GLU A CA 1
ATOM 2050 C C . GLU A 1 259 ? 19.902 -12.191 8.567 1.00 88.19 259 GLU A C 1
ATOM 2052 O O . GLU A 1 259 ? 20.984 -12.529 9.053 1.00 88.19 259 GLU A O 1
ATOM 2057 N N . ARG A 1 260 ? 19.849 -11.424 7.468 1.00 84.81 260 ARG A N 1
ATOM 2058 C CA . ARG A 1 260 ? 21.050 -10.929 6.768 1.00 84.81 260 ARG A CA 1
ATOM 2059 C C . ARG A 1 260 ? 21.826 -9.883 7.568 1.00 84.81 260 ARG A C 1
ATOM 2061 O O . ARG A 1 260 ? 23.053 -9.931 7.563 1.00 84.81 260 ARG A O 1
ATOM 2068 N N . GLU A 1 261 ? 21.157 -8.982 8.287 1.00 85.00 261 GLU A N 1
ATOM 2069 C CA . GLU A 1 261 ? 21.811 -8.040 9.212 1.00 85.00 261 GLU A CA 1
ATOM 2070 C C . GLU A 1 261 ? 22.605 -8.784 10.298 1.00 85.00 261 GLU A C 1
ATOM 2072 O O . GLU A 1 261 ? 23.770 -8.465 10.540 1.00 85.00 261 GLU A O 1
ATOM 2077 N N . GLN A 1 262 ? 22.016 -9.827 10.893 1.00 84.19 262 GLN A N 1
ATOM 2078 C CA . GLN A 1 262 ? 22.671 -10.663 11.905 1.00 84.19 262 GLN A CA 1
ATOM 2079 C C . GLN A 1 262 ? 23.894 -11.406 11.349 1.00 84.19 262 GLN A C 1
ATOM 2081 O O . GLN A 1 262 ? 24.952 -11.400 11.982 1.00 84.19 262 GLN A O 1
ATOM 2086 N N . LEU A 1 263 ? 23.786 -11.990 10.150 1.00 82.31 263 LEU A N 1
ATOM 2087 C CA . LEU A 1 263 ? 24.911 -12.644 9.473 1.00 82.31 263 LEU A CA 1
ATOM 2088 C C . LEU A 1 263 ? 26.034 -11.653 9.128 1.00 82.31 263 LEU A C 1
ATOM 2090 O O . LEU A 1 263 ? 27.202 -11.954 9.366 1.00 82.31 263 LEU A O 1
ATOM 2094 N N . ASN A 1 264 ? 25.704 -10.453 8.641 1.00 80.00 264 ASN A N 1
ATOM 2095 C CA . ASN A 1 264 ? 26.691 -9.409 8.349 1.00 80.00 264 ASN A CA 1
ATOM 2096 C C . ASN A 1 264 ? 27.405 -8.914 9.622 1.00 80.00 264 ASN A C 1
ATOM 2098 O O . ASN A 1 264 ? 28.615 -8.683 9.596 1.00 80.00 264 ASN A O 1
ATOM 2102 N N . HIS A 1 265 ? 26.686 -8.781 10.744 1.00 76.81 265 HIS A N 1
ATOM 2103 C CA . HIS A 1 265 ? 27.269 -8.417 12.043 1.00 76.81 265 HIS A CA 1
ATOM 2104 C C . HIS A 1 265 ? 28.177 -9.517 12.617 1.00 76.81 265 HIS A C 1
ATOM 2106 O O . HIS A 1 265 ? 29.218 -9.202 13.188 1.00 76.81 265 HIS A O 1
ATOM 2112 N N . ALA A 1 266 ? 27.832 -10.795 12.431 1.00 76.75 266 ALA A N 1
ATOM 2113 C CA . ALA A 1 266 ? 28.699 -11.916 12.800 1.00 76.75 266 ALA A CA 1
ATOM 2114 C C . ALA A 1 266 ? 29.917 -12.066 11.862 1.00 76.75 266 ALA A C 1
ATOM 2116 O O . ALA A 1 266 ? 30.977 -12.519 12.287 1.00 76.75 266 ALA A O 1
ATOM 2117 N N . GLY A 1 267 ? 29.769 -11.681 10.590 1.00 65.38 267 GLY A N 1
ATOM 2118 C CA . GLY A 1 267 ? 30.741 -11.878 9.511 1.00 65.38 267 GLY A CA 1
ATOM 2119 C C . GLY A 1 267 ? 31.665 -10.695 9.200 1.00 65.38 267 GLY A C 1
ATOM 2120 O O . GLY A 1 267 ? 32.234 -10.672 8.112 1.00 65.38 267 GLY A O 1
ATOM 2121 N N . ALA A 1 268 ? 31.801 -9.715 10.102 1.00 55.78 268 ALA A N 1
ATOM 2122 C CA . ALA A 1 268 ? 32.778 -8.612 10.036 1.00 55.78 268 ALA A CA 1
ATOM 2123 C C . ALA A 1 268 ? 32.886 -7.863 8.680 1.00 55.78 268 ALA A C 1
ATOM 2125 O O . ALA A 1 268 ? 33.946 -7.334 8.338 1.00 55.78 268 ALA A O 1
ATOM 2126 N N . SER A 1 269 ? 31.792 -7.785 7.915 1.00 56.72 269 SER A N 1
ATOM 2127 C CA . SER A 1 269 ? 31.742 -7.131 6.603 1.00 56.72 269 SER A CA 1
ATOM 2128 C C . SER A 1 269 ? 30.865 -5.884 6.666 1.00 56.72 269 SER A C 1
ATOM 2130 O O . SER A 1 269 ? 29.660 -5.962 6.904 1.00 56.72 269 SER A O 1
ATOM 2132 N N . VAL A 1 270 ? 31.476 -4.715 6.457 1.00 63.03 270 VAL A N 1
ATOM 2133 C CA . VAL A 1 270 ? 30.805 -3.407 6.530 1.00 63.03 270 VAL A CA 1
ATOM 2134 C C . VAL A 1 270 ? 30.376 -2.951 5.131 1.00 63.03 270 VAL A C 1
ATOM 2136 O O . VAL A 1 270 ? 30.825 -1.923 4.624 1.00 63.03 270 VAL A O 1
ATOM 2139 N N . ASP A 1 271 ? 29.499 -3.722 4.483 1.00 66.44 271 ASP A N 1
ATOM 2140 C CA . ASP A 1 271 ? 28.752 -3.205 3.332 1.00 66.44 271 ASP A CA 1
ATOM 2141 C C . ASP A 1 271 ? 27.668 -2.245 3.843 1.00 66.44 271 ASP A C 1
ATOM 2143 O O . ASP A 1 271 ? 26.706 -2.645 4.499 1.00 66.44 271 ASP A O 1
ATOM 2147 N N . THR A 1 272 ? 27.857 -0.954 3.574 1.00 67.50 272 THR A N 1
ATOM 2148 C CA . THR A 1 272 ? 26.995 0.138 4.052 1.00 67.50 272 THR A CA 1
ATOM 2149 C C . THR A 1 272 ? 25.747 0.357 3.194 1.00 67.50 272 THR A C 1
ATOM 2151 O O . THR A 1 272 ? 24.923 1.218 3.512 1.00 67.50 272 THR A O 1
ATOM 2154 N N . ARG A 1 273 ? 25.583 -0.393 2.097 1.00 72.44 273 ARG A N 1
ATOM 2155 C CA . ARG A 1 273 ? 24.377 -0.347 1.256 1.00 72.44 273 ARG A CA 1
ATOM 2156 C C . ARG A 1 273 ? 23.213 -1.019 1.983 1.00 72.44 273 ARG A C 1
ATOM 2158 O O . ARG A 1 273 ? 23.425 -1.943 2.760 1.00 72.44 273 ARG A O 1
ATOM 2165 N N . SER A 1 274 ? 21.975 -0.610 1.702 1.00 72.56 274 SER A N 1
ATOM 2166 C CA . SER A 1 274 ? 20.797 -1.291 2.257 1.00 72.56 274 SER A CA 1
ATOM 2167 C C . SER A 1 274 ? 20.776 -2.772 1.865 1.00 72.56 274 SER A C 1
ATOM 2169 O O . SER A 1 274 ? 21.132 -3.124 0.738 1.00 72.56 274 SER A O 1
ATOM 2171 N N . ILE A 1 275 ? 20.309 -3.638 2.768 1.00 74.56 275 ILE A N 1
ATOM 2172 C CA . ILE A 1 275 ? 20.239 -5.091 2.546 1.00 74.56 275 ILE A CA 1
ATOM 2173 C C . ILE A 1 275 ? 19.461 -5.430 1.266 1.00 74.56 275 ILE A C 1
ATOM 2175 O O . ILE A 1 275 ? 19.883 -6.302 0.510 1.00 74.56 275 ILE A O 1
ATOM 2179 N N . SER A 1 276 ? 18.404 -4.668 0.961 1.00 70.00 276 SER A N 1
ATOM 2180 C CA . SER A 1 276 ? 17.666 -4.708 -0.312 1.00 70.00 276 SER A CA 1
ATOM 2181 C C . SER A 1 276 ? 18.573 -4.672 -1.553 1.00 70.00 276 SER A C 1
ATOM 2183 O O . SER A 1 276 ? 18.375 -5.435 -2.493 1.00 70.00 276 SER A O 1
ATOM 2185 N N . VAL A 1 277 ? 19.595 -3.807 -1.552 1.00 75.25 277 VAL A N 1
ATOM 2186 C CA . VAL A 1 277 ? 20.561 -3.655 -2.652 1.00 75.25 277 VAL A CA 1
ATOM 2187 C C . VAL A 1 277 ? 21.611 -4.763 -2.621 1.00 75.25 277 VAL A C 1
ATOM 2189 O O . VAL A 1 277 ? 21.955 -5.289 -3.677 1.00 75.25 277 VAL A O 1
ATOM 2192 N N . GLN A 1 278 ? 22.093 -5.144 -1.432 1.00 78.62 278 GLN A N 1
ATOM 2193 C CA . GLN A 1 278 ? 23.057 -6.241 -1.272 1.00 78.62 278 GLN A CA 1
ATOM 2194 C C . GLN A 1 278 ? 22.487 -7.570 -1.790 1.00 78.62 278 GLN A C 1
ATOM 2196 O O . GLN A 1 278 ? 23.159 -8.310 -2.504 1.00 78.62 278 GLN A O 1
ATOM 2201 N N . CYS A 1 279 ? 21.226 -7.848 -1.457 1.00 77.56 279 CYS A N 1
ATOM 2202 C CA . CYS A 1 279 ? 20.558 -9.119 -1.720 1.00 77.56 279 CYS A CA 1
ATOM 2203 C C . CYS A 1 279 ? 19.722 -9.124 -3.004 1.00 77.56 279 CYS A C 1
ATOM 2205 O O . CYS A 1 279 ? 19.143 -10.158 -3.333 1.00 77.56 279 CYS A O 1
ATOM 2207 N N . ARG A 1 280 ? 19.646 -8.006 -3.743 1.00 81.56 280 ARG A N 1
ATOM 2208 C CA . ARG A 1 280 ? 18.825 -7.873 -4.960 1.00 81.56 280 ARG A CA 1
ATOM 2209 C C . ARG A 1 280 ? 19.003 -9.055 -5.914 1.00 81.56 280 ARG A C 1
ATOM 2211 O O . ARG A 1 280 ? 18.016 -9.617 -6.366 1.00 81.56 280 ARG A O 1
ATOM 2218 N N . SER A 1 281 ? 20.245 -9.461 -6.178 1.00 82.62 281 SER A N 1
ATOM 2219 C CA . SER A 1 281 ? 20.564 -10.546 -7.116 1.00 82.62 281 SER A CA 1
ATOM 2220 C C . SER A 1 281 ? 20.226 -11.950 -6.594 1.00 82.62 281 SER A C 1
ATOM 2222 O O . SER A 1 281 ? 20.072 -12.874 -7.391 1.00 82.62 281 SER A O 1
ATOM 2224 N N . GLU A 1 282 ? 20.103 -12.134 -5.276 1.00 83.56 282 GLU A N 1
ATOM 2225 C CA . GLU A 1 282 ? 19.595 -13.367 -4.658 1.00 83.56 282 GLU A CA 1
ATOM 2226 C C . GLU A 1 282 ? 18.062 -13.408 -4.744 1.00 83.56 282 GLU A C 1
ATOM 2228 O O . GLU A 1 282 ? 17.491 -14.428 -5.131 1.00 83.56 282 GLU A O 1
ATOM 2233 N N . LEU A 1 283 ? 17.408 -12.276 -4.463 1.00 84.12 283 LEU A N 1
ATOM 2234 C CA . LEU A 1 283 ? 15.953 -12.119 -4.500 1.00 84.12 283 LEU A CA 1
ATOM 2235 C C . LEU A 1 283 ? 15.407 -12.190 -5.938 1.00 84.12 283 LEU A C 1
ATOM 2237 O O . LEU A 1 283 ? 14.431 -12.894 -6.177 1.00 84.12 283 LEU A O 1
ATOM 2241 N N . GLU A 1 284 ? 16.058 -11.545 -6.914 1.00 86.94 284 GLU A N 1
ATOM 2242 C CA . GLU A 1 284 ? 15.687 -11.586 -8.340 1.00 86.94 284 GLU A CA 1
ATOM 2243 C C . GLU A 1 284 ? 15.703 -13.010 -8.911 1.00 86.94 284 GLU A C 1
ATOM 2245 O O . GLU A 1 284 ? 14.787 -13.380 -9.639 1.00 86.94 284 GLU A O 1
ATOM 2250 N N . LYS A 1 285 ? 16.671 -13.854 -8.520 1.00 88.44 285 LYS A N 1
ATOM 2251 C CA . LYS A 1 285 ? 16.730 -15.278 -8.920 1.00 88.44 285 LYS A CA 1
ATOM 2252 C C . LYS A 1 285 ? 15.566 -16.120 -8.386 1.00 88.44 285 LYS A C 1
ATOM 2254 O O . LYS A 1 285 ? 15.380 -17.249 -8.834 1.00 88.44 285 LYS A O 1
ATOM 2259 N N . LYS A 1 286 ? 14.827 -15.614 -7.397 1.00 87.12 286 LYS A N 1
ATOM 2260 C CA . LYS A 1 286 ? 13.638 -16.256 -6.825 1.00 87.12 286 LYS A CA 1
ATOM 2261 C C . LYS A 1 286 ? 12.335 -15.726 -7.429 1.00 87.12 286 LYS A C 1
ATOM 2263 O O . LYS A 1 286 ? 11.276 -16.246 -7.093 1.00 87.12 286 LYS A O 1
ATOM 2268 N N . LEU A 1 287 ? 12.387 -14.737 -8.322 1.00 87.56 287 LEU A N 1
ATOM 2269 C CA . LEU A 1 287 ? 11.215 -14.239 -9.043 1.00 87.56 287 LEU A CA 1
ATOM 2270 C C . LEU A 1 287 ? 10.992 -15.066 -10.319 1.00 87.56 287 LEU A C 1
ATOM 2272 O O . LEU A 1 287 ? 11.925 -15.335 -11.070 1.00 87.56 287 LEU A O 1
ATOM 2276 N N . GLN A 1 288 ? 9.747 -15.471 -10.549 1.00 84.81 288 GLN A N 1
ATOM 2277 C CA . GLN A 1 288 ? 9.309 -16.313 -11.667 1.00 84.81 288 GLN A CA 1
ATOM 2278 C C . GLN A 1 288 ? 8.254 -15.597 -12.517 1.00 84.81 288 GLN A C 1
ATOM 2280 O O . GLN A 1 288 ? 8.345 -15.574 -13.740 1.00 84.81 288 GLN A O 1
ATOM 2285 N N . THR A 1 289 ? 7.258 -14.995 -11.863 1.00 77.38 289 THR A N 1
ATOM 2286 C CA . THR A 1 289 ? 6.069 -14.385 -12.491 1.00 77.38 289 THR A CA 1
ATOM 2287 C C . THR A 1 289 ? 6.094 -12.852 -12.479 1.00 77.38 289 THR A C 1
ATOM 2289 O O . THR A 1 289 ? 5.135 -12.200 -12.884 1.00 77.38 289 THR A O 1
ATOM 2292 N N . THR A 1 290 ? 7.179 -12.255 -11.984 1.00 81.62 290 THR A N 1
ATOM 2293 C CA . THR A 1 290 ? 7.280 -10.829 -11.648 1.00 81.62 290 THR A CA 1
ATOM 2294 C C . THR A 1 290 ? 8.725 -10.336 -11.771 1.00 81.62 290 THR A C 1
ATOM 2296 O O . THR A 1 290 ? 9.653 -11.130 -11.897 1.00 81.62 290 THR A O 1
ATOM 2299 N N . ASN A 1 291 ? 8.933 -9.020 -11.707 1.00 86.06 291 ASN A N 1
ATOM 2300 C CA . ASN A 1 291 ? 10.254 -8.388 -11.721 1.00 86.06 291 ASN A CA 1
ATOM 2301 C C . ASN A 1 291 ? 10.533 -7.599 -10.428 1.00 86.06 291 ASN A C 1
ATOM 2303 O O . ASN A 1 291 ? 9.633 -7.355 -9.618 1.00 86.06 291 ASN A O 1
ATOM 2307 N N . TRP A 1 292 ? 11.791 -7.191 -10.242 1.00 84.44 292 TRP A N 1
ATOM 2308 C CA . TRP A 1 292 ? 12.239 -6.491 -9.037 1.00 84.44 292 TRP A CA 1
ATOM 2309 C C . TRP A 1 292 ? 11.507 -5.173 -8.777 1.00 84.44 292 TRP A C 1
ATOM 2311 O O . TRP A 1 292 ? 11.117 -4.926 -7.642 1.00 84.44 292 TRP A O 1
ATOM 2321 N N . GLU A 1 293 ? 11.256 -4.342 -9.792 1.00 83.00 293 GLU A N 1
ATOM 2322 C CA . GLU A 1 293 ? 10.591 -3.048 -9.576 1.00 83.00 293 GLU A CA 1
ATOM 2323 C C . GLU A 1 293 ? 9.106 -3.218 -9.210 1.00 83.00 293 GLU A C 1
ATOM 2325 O O . GLU A 1 293 ? 8.582 -2.482 -8.371 1.00 83.00 293 GLU A O 1
ATOM 2330 N N . ALA A 1 294 ? 8.429 -4.237 -9.751 1.00 85.06 294 ALA A N 1
ATOM 2331 C CA . ALA A 1 294 ? 7.089 -4.620 -9.311 1.00 85.06 294 ALA A CA 1
ATOM 2332 C C . ALA A 1 294 ? 7.088 -5.077 -7.840 1.00 85.06 294 ALA A C 1
ATOM 2334 O O . ALA A 1 294 ? 6.239 -4.638 -7.061 1.00 85.06 294 ALA A O 1
ATOM 2335 N N . ILE A 1 295 ? 8.069 -5.888 -7.429 1.00 89.62 295 ILE A N 1
ATOM 2336 C CA . ILE A 1 295 ? 8.245 -6.297 -6.028 1.00 89.62 295 ILE A CA 1
ATOM 2337 C C . ILE A 1 295 ? 8.572 -5.108 -5.125 1.00 89.62 295 ILE A C 1
ATOM 2339 O O . ILE A 1 295 ? 7.926 -4.944 -4.096 1.00 89.62 295 ILE A O 1
ATOM 2343 N N . ARG A 1 296 ? 9.490 -4.227 -5.520 1.00 86.75 296 ARG A N 1
ATOM 2344 C CA . ARG A 1 296 ? 9.859 -3.012 -4.783 1.00 86.75 296 ARG A CA 1
ATOM 2345 C C . ARG A 1 296 ? 8.645 -2.114 -4.530 1.00 86.75 296 ARG A C 1
ATOM 2347 O O . ARG A 1 296 ? 8.442 -1.676 -3.402 1.00 86.75 296 ARG A O 1
ATOM 2354 N N . ARG A 1 297 ? 7.783 -1.914 -5.537 1.00 87.50 297 ARG A N 1
ATOM 2355 C CA . ARG A 1 297 ? 6.496 -1.205 -5.378 1.00 87.50 297 ARG A CA 1
ATOM 2356 C C . ARG A 1 297 ? 5.570 -1.917 -4.385 1.00 87.50 297 ARG A C 1
ATOM 2358 O O . ARG A 1 297 ? 4.981 -1.253 -3.534 1.00 87.50 297 ARG A O 1
ATOM 2365 N N . ARG A 1 298 ? 5.454 -3.252 -4.454 1.00 91.25 298 ARG A N 1
ATOM 2366 C CA . ARG A 1 298 ? 4.663 -4.050 -3.493 1.00 91.25 298 ARG A CA 1
ATOM 2367 C C . ARG A 1 298 ? 5.235 -3.966 -2.069 1.00 91.25 298 ARG A C 1
ATOM 2369 O O . ARG A 1 298 ? 4.452 -3.862 -1.132 1.00 91.25 298 ARG A O 1
ATOM 2376 N N . LEU A 1 299 ? 6.559 -3.916 -1.901 1.00 92.06 299 LEU A N 1
ATOM 2377 C CA . LEU A 1 299 ? 7.226 -3.725 -0.608 1.00 92.06 299 LEU A CA 1
ATOM 2378 C C . LEU A 1 299 ? 6.969 -2.330 -0.026 1.00 92.06 299 LEU A C 1
ATOM 2380 O O . LEU A 1 299 ? 6.595 -2.241 1.136 1.00 92.06 299 LEU A O 1
ATOM 2384 N N . THR A 1 300 ? 7.062 -1.254 -0.818 1.00 90.75 300 THR A N 1
ATOM 2385 C CA . THR A 1 300 ? 6.682 0.099 -0.360 1.00 90.75 300 THR A CA 1
ATOM 2386 C C . THR A 1 300 ? 5.209 0.168 0.051 1.00 90.75 300 THR A C 1
ATOM 2388 O O . THR A 1 300 ? 4.863 0.835 1.023 1.00 90.75 300 THR A O 1
ATOM 2391 N N . ILE A 1 301 ? 4.316 -0.532 -0.654 1.00 93.56 301 ILE A N 1
ATOM 2392 C CA . ILE A 1 301 ? 2.911 -0.640 -0.245 1.00 93.56 301 ILE A CA 1
ATOM 2393 C C . ILE A 1 301 ? 2.780 -1.411 1.081 1.00 93.56 301 IL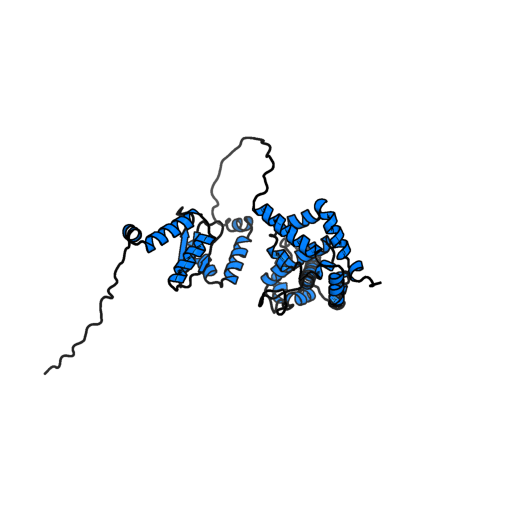E A C 1
ATOM 2395 O O . ILE A 1 301 ? 2.083 -0.948 1.983 1.00 93.56 301 ILE A O 1
ATOM 2399 N N . GLY A 1 302 ? 3.463 -2.550 1.222 1.00 95.31 302 GLY A N 1
ATOM 2400 C CA . GLY A 1 302 ? 3.447 -3.366 2.438 1.00 95.31 302 GLY A CA 1
ATOM 2401 C C . GLY A 1 302 ? 4.034 -2.657 3.662 1.00 95.31 302 GLY A C 1
ATOM 2402 O O . GLY A 1 302 ? 3.483 -2.784 4.753 1.00 95.31 302 GLY A O 1
ATOM 2403 N N . GLU A 1 303 ? 5.064 -1.825 3.483 1.00 94.50 303 GLU A N 1
ATOM 2404 C CA . GLU A 1 303 ? 5.609 -0.927 4.509 1.00 94.50 303 GLU A CA 1
ATOM 2405 C C . GLU A 1 303 ? 4.529 0.039 5.016 1.00 94.50 303 GLU A C 1
ATOM 2407 O O . GLU A 1 303 ? 4.262 0.109 6.218 1.00 94.50 303 GLU A O 1
ATOM 2412 N N . ARG A 1 304 ? 3.847 0.739 4.094 1.00 95.12 304 ARG A N 1
ATOM 2413 C CA . ARG A 1 304 ? 2.767 1.679 4.437 1.00 95.12 304 ARG A CA 1
ATOM 2414 C C . ARG A 1 304 ? 1.597 0.986 5.134 1.00 95.12 304 ARG A C 1
ATOM 2416 O O . ARG A 1 304 ? 1.082 1.505 6.121 1.00 95.12 304 ARG A O 1
ATOM 2423 N N . ILE A 1 305 ? 1.207 -0.196 4.656 1.00 95.88 305 ILE A N 1
ATOM 2424 C CA . ILE A 1 305 ? 0.158 -1.018 5.275 1.00 95.88 305 ILE A CA 1
ATOM 2425 C C . ILE A 1 305 ? 0.563 -1.460 6.681 1.00 95.88 305 ILE A C 1
ATOM 2427 O O . ILE A 1 305 ? -0.255 -1.383 7.592 1.00 95.88 305 ILE A O 1
ATOM 2431 N N . THR A 1 306 ? 1.813 -1.879 6.875 1.00 95.19 306 THR A N 1
ATOM 2432 C CA . THR A 1 306 ? 2.336 -2.313 8.179 1.00 95.19 306 THR A CA 1
ATOM 2433 C C . THR A 1 306 ? 2.335 -1.167 9.181 1.00 95.19 306 THR A C 1
ATOM 2435 O O . THR A 1 306 ? 1.821 -1.320 10.287 1.00 95.19 306 THR A O 1
ATOM 2438 N N . ALA A 1 307 ? 2.836 0.003 8.781 1.00 94.12 307 ALA A N 1
ATOM 2439 C CA . ALA A 1 307 ? 2.840 1.193 9.622 1.00 94.12 307 ALA A CA 1
ATOM 2440 C C . ALA A 1 307 ? 1.413 1.665 9.967 1.00 94.12 307 ALA A C 1
ATOM 2442 O O . ALA A 1 307 ? 1.149 2.038 11.110 1.00 94.12 307 ALA A O 1
ATOM 2443 N N . LEU A 1 308 ? 0.467 1.590 9.022 1.00 94.69 308 LEU A N 1
ATOM 2444 C CA . LEU A 1 308 ? -0.933 1.923 9.293 1.00 94.69 308 LEU A CA 1
ATOM 2445 C C . LEU A 1 308 ? -1.599 0.887 10.211 1.00 94.69 308 LEU A C 1
ATOM 2447 O O . LEU A 1 308 ? -2.232 1.274 11.185 1.00 94.69 308 LEU A O 1
ATOM 2451 N N . ALA A 1 309 ? -1.396 -0.414 9.986 1.00 94.88 309 ALA A N 1
ATOM 2452 C CA . ALA A 1 309 ? -1.902 -1.476 10.861 1.00 94.88 309 ALA A CA 1
ATOM 2453 C C . ALA A 1 309 ? -1.360 -1.362 12.301 1.00 94.88 309 ALA A C 1
ATOM 2455 O O . ALA A 1 309 ? -2.091 -1.612 13.256 1.00 94.88 309 ALA A O 1
ATOM 2456 N N . GLN A 1 310 ? -0.112 -0.918 12.481 1.00 93.19 310 GLN A N 1
ATOM 2457 C CA . GLN A 1 310 ? 0.442 -0.583 13.800 1.00 93.19 310 GLN A CA 1
ATOM 2458 C C . GLN A 1 310 ? -0.219 0.665 14.414 1.00 93.19 310 GLN A C 1
ATOM 2460 O O . GLN A 1 310 ? -0.451 0.712 15.622 1.00 93.19 310 GLN A O 1
ATOM 2465 N N . ALA A 1 311 ? -0.548 1.671 13.599 1.00 92.81 311 ALA A N 1
ATOM 2466 C CA . ALA A 1 311 ? -1.152 2.918 14.061 1.00 92.81 311 ALA A CA 1
ATOM 2467 C C . ALA A 1 311 ? -2.656 2.817 14.373 1.00 92.81 311 ALA A C 1
ATOM 2469 O O . ALA A 1 311 ? -3.107 3.499 15.290 1.00 92.81 311 ALA A O 1
ATOM 2470 N N . ILE A 1 312 ? -3.430 1.997 13.649 1.00 93.75 312 ILE A N 1
ATOM 2471 C CA . ILE A 1 312 ? -4.901 1.912 13.787 1.00 93.75 312 ILE A CA 1
ATOM 2472 C C . ILE A 1 312 ? -5.456 0.503 14.051 1.00 93.75 312 ILE A C 1
ATOM 2474 O O . ILE A 1 312 ? -6.666 0.361 14.167 1.00 93.75 312 ILE A O 1
ATOM 2478 N N . GLY A 1 313 ? -4.613 -0.523 14.179 1.00 93.88 313 GLY A N 1
ATOM 2479 C CA . GLY A 1 313 ? -5.012 -1.896 14.511 1.00 93.88 313 GLY A CA 1
ATOM 2480 C C . GLY A 1 313 ? -4.916 -2.888 13.335 1.00 93.88 313 GLY A C 1
ATOM 2481 O O . GLY A 1 313 ? -5.103 -2.510 12.173 1.00 93.88 313 GLY A O 1
ATOM 2482 N N . PRO A 1 314 ? -4.648 -4.181 13.614 1.00 93.56 314 PRO A N 1
ATOM 2483 C CA . PRO A 1 314 ? -4.392 -5.199 12.590 1.00 93.56 314 PRO A CA 1
ATOM 2484 C C . PRO A 1 314 ? -5.616 -5.516 11.718 1.00 93.56 314 PRO A C 1
ATOM 2486 O O . PRO A 1 314 ? -5.464 -5.963 10.583 1.00 93.56 314 PRO A O 1
ATOM 2489 N N . GLY A 1 315 ? -6.832 -5.207 12.183 1.00 93.94 315 GLY A N 1
ATOM 2490 C CA . GLY A 1 315 ? -8.058 -5.280 11.386 1.00 93.94 315 GLY A CA 1
ATOM 2491 C C . GLY A 1 315 ? -8.030 -4.454 10.096 1.00 93.94 315 GLY A C 1
ATOM 2492 O O . GLY A 1 315 ? -8.774 -4.757 9.164 1.00 93.94 315 GLY A O 1
ATOM 2493 N N . TYR A 1 316 ? -7.131 -3.467 9.984 1.00 95.69 316 TYR A N 1
ATOM 2494 C CA . TYR A 1 316 ? -6.894 -2.724 8.742 1.00 95.69 316 TYR A CA 1
ATOM 2495 C C . TYR A 1 316 ? -6.562 -3.635 7.537 1.00 95.69 316 TYR A C 1
ATOM 2497 O O . TYR A 1 316 ? -6.889 -3.300 6.394 1.00 95.69 316 TYR A O 1
ATOM 2505 N N . LEU A 1 317 ? -5.992 -4.824 7.769 1.00 95.00 317 LEU A N 1
ATOM 2506 C CA . LEU A 1 317 ? -5.690 -5.797 6.712 1.00 95.00 317 LEU A CA 1
ATOM 2507 C C . LEU A 1 317 ? -6.943 -6.313 5.970 1.00 95.00 317 LEU A C 1
ATOM 2509 O O . LEU A 1 317 ? -6.841 -6.734 4.816 1.00 95.00 317 LEU A O 1
ATOM 2513 N N . LEU A 1 318 ? -8.131 -6.213 6.579 1.00 93.69 318 LEU A N 1
ATOM 2514 C CA . LEU A 1 318 ? -9.415 -6.536 5.944 1.00 93.69 318 LEU A CA 1
ATOM 2515 C C . LEU A 1 318 ? -9.927 -5.410 5.025 1.00 93.69 318 LEU A C 1
ATOM 2517 O O . LEU A 1 318 ? -10.700 -5.664 4.103 1.00 93.69 318 LEU A O 1
ATOM 2521 N N . LEU A 1 319 ? -9.476 -4.164 5.220 1.00 93.31 319 LEU A N 1
ATOM 2522 C CA . LEU A 1 319 ? -10.035 -2.953 4.592 1.00 93.31 319 LEU A CA 1
ATOM 2523 C C . LEU A 1 319 ? -9.533 -2.683 3.164 1.00 93.31 319 LEU A C 1
ATOM 2525 O O . LEU A 1 319 ? -9.431 -1.538 2.715 1.00 93.31 319 LEU A O 1
ATOM 2529 N N . SER A 1 320 ? -9.263 -3.756 2.422 1.00 90.75 320 SER A N 1
ATOM 2530 C CA . SER A 1 320 ? -8.736 -3.728 1.053 1.00 90.75 320 SER A CA 1
ATOM 2531 C C . SER A 1 320 ? -9.676 -3.026 0.060 1.00 90.75 320 SER A C 1
ATOM 2533 O O . SER A 1 320 ? -9.213 -2.492 -0.945 1.00 90.75 320 SER A O 1
ATOM 2535 N N . ARG A 1 321 ? -10.986 -2.984 0.348 1.00 87.12 321 ARG A N 1
ATOM 2536 C CA . ARG A 1 321 ? -12.008 -2.312 -0.476 1.00 87.12 321 ARG A CA 1
ATOM 2537 C C . ARG A 1 321 ? -12.134 -0.812 -0.174 1.00 87.12 321 ARG A C 1
ATOM 2539 O O . ARG A 1 321 ? -12.426 -0.034 -1.076 1.00 87.12 321 ARG A O 1
ATOM 2546 N N . GLN A 1 322 ? -11.926 -0.400 1.075 1.00 89.88 322 GLN A N 1
ATOM 2547 C CA . GLN A 1 322 ? -12.078 0.985 1.536 1.00 89.88 322 GLN A CA 1
ATOM 2548 C C . GLN A 1 322 ? -10.792 1.785 1.289 1.00 89.88 322 GLN A C 1
ATOM 2550 O O . GLN A 1 322 ? -10.805 2.859 0.675 1.00 89.88 322 GLN A O 1
ATOM 2555 N N . VAL A 1 323 ? -9.658 1.232 1.730 1.00 90.62 323 VAL A N 1
ATOM 2556 C CA . VAL A 1 323 ? -8.328 1.831 1.597 1.00 90.62 323 VAL A CA 1
ATOM 2557 C C . VAL A 1 323 ? -7.330 0.738 1.218 1.00 90.62 323 VAL A C 1
ATOM 2559 O O . VAL A 1 323 ? -6.649 0.159 2.066 1.00 90.62 323 VAL A O 1
ATOM 2562 N N . SER A 1 324 ? -7.250 0.458 -0.084 1.00 89.62 324 SER A N 1
ATOM 2563 C CA . SER A 1 324 ? -6.266 -0.468 -0.648 1.00 89.62 324 SER A CA 1
ATOM 2564 C C . SER A 1 324 ? -4.841 0.082 -0.567 1.00 89.62 324 SER A C 1
ATOM 2566 O O . SER A 1 324 ? -4.611 1.294 -0.639 1.00 89.62 324 SER A O 1
ATOM 2568 N N . GLY A 1 325 ? -3.857 -0.813 -0.538 1.00 86.62 325 GLY A N 1
ATOM 2569 C CA . GLY A 1 325 ? -2.444 -0.450 -0.638 1.00 86.62 325 GLY A CA 1
ATOM 2570 C C . GLY A 1 325 ? -2.091 0.414 -1.860 1.00 86.62 325 GLY A C 1
ATOM 2571 O O . GLY A 1 325 ? -1.309 1.361 -1.760 1.00 86.62 325 GLY A O 1
ATOM 2572 N N . ARG A 1 326 ? -2.735 0.172 -3.010 1.00 82.62 326 ARG A N 1
ATOM 2573 C CA . ARG A 1 326 ? -2.579 1.018 -4.207 1.00 82.62 326 ARG A CA 1
ATOM 2574 C C . ARG A 1 326 ? -3.136 2.433 -4.001 1.00 82.62 326 ARG A C 1
ATOM 2576 O O . ARG A 1 326 ? -2.525 3.396 -4.463 1.00 82.62 326 ARG A O 1
ATOM 2583 N N . LYS A 1 327 ? -4.254 2.581 -3.278 1.00 85.62 327 LYS A N 1
ATOM 2584 C CA . LYS A 1 327 ? -4.797 3.892 -2.889 1.00 85.62 327 LYS A CA 1
ATOM 2585 C C . LYS A 1 327 ? -3.834 4.620 -1.948 1.00 85.62 327 LYS A C 1
ATOM 2587 O O . LYS A 1 327 ? -3.559 5.790 -2.199 1.00 85.62 327 LYS A O 1
ATOM 2592 N N . LEU A 1 328 ? -3.235 3.939 -0.962 1.00 86.75 328 LEU A N 1
ATOM 2593 C CA . LEU A 1 328 ? -2.189 4.532 -0.111 1.00 86.75 328 LEU A CA 1
ATOM 2594 C C . LEU A 1 328 ? -1.000 5.062 -0.923 1.00 86.75 328 LEU A C 1
ATOM 2596 O O . LEU A 1 328 ? -0.493 6.140 -0.616 1.00 86.75 328 LEU A O 1
ATOM 2600 N N . LEU A 1 329 ? -0.555 4.329 -1.951 1.00 84.75 329 LEU A N 1
ATOM 2601 C CA . LEU A 1 329 ? 0.583 4.726 -2.786 1.00 84.75 329 LEU A CA 1
ATOM 2602 C C . LEU A 1 329 ? 0.301 5.986 -3.619 1.00 84.75 329 LEU A C 1
ATOM 2604 O O . LEU A 1 329 ? 1.167 6.850 -3.712 1.00 84.75 329 LEU A O 1
ATOM 2608 N N . HIS A 1 330 ? -0.896 6.106 -4.203 1.00 80.88 330 HIS A N 1
ATOM 2609 C CA . HIS A 1 330 ? -1.256 7.249 -5.054 1.00 80.88 330 HIS A CA 1
ATOM 2610 C C . HIS A 1 330 ? -1.805 8.464 -4.283 1.00 80.88 330 HIS A C 1
ATOM 2612 O O . HIS A 1 330 ? -1.727 9.578 -4.791 1.00 80.88 330 HIS A O 1
ATOM 2618 N N . THR A 1 331 ? -2.350 8.279 -3.074 1.00 82.12 331 THR A N 1
ATOM 2619 C CA . THR A 1 331 ? -2.914 9.379 -2.260 1.00 82.12 331 THR A CA 1
ATOM 2620 C C . THR A 1 331 ? -1.825 10.263 -1.645 1.00 82.12 331 THR A C 1
ATOM 2622 O O . THR A 1 331 ? -2.034 11.466 -1.477 1.00 82.12 331 THR A O 1
ATOM 2625 N N . PHE A 1 332 ? -0.659 9.682 -1.336 1.00 84.00 332 PHE A N 1
ATOM 2626 C CA . PHE A 1 332 ? 0.447 10.374 -0.675 1.00 84.00 332 PHE A CA 1
ATOM 2627 C C . PHE A 1 332 ? 1.786 10.117 -1.375 1.00 84.00 332 PHE A C 1
ATOM 2629 O O . PHE A 1 332 ? 2.229 8.971 -1.505 1.00 84.00 332 PHE A O 1
ATOM 2636 N N . SER A 1 333 ? 2.507 11.184 -1.717 1.00 86.44 333 SER A N 1
ATOM 2637 C CA . SER A 1 333 ? 3.955 11.107 -1.946 1.00 86.44 333 SER A CA 1
ATOM 2638 C C . SER A 1 333 ? 4.691 10.610 -0.691 1.00 86.44 333 SER A C 1
ATOM 2640 O O . SER A 1 333 ? 4.135 10.569 0.405 1.00 86.44 333 SER A O 1
ATOM 2642 N N . THR A 1 334 ? 5.965 10.233 -0.812 1.00 81.25 334 THR A N 1
ATOM 2643 C CA . THR A 1 334 ? 6.765 9.762 0.338 1.00 81.25 334 THR A CA 1
ATOM 2644 C C . THR A 1 334 ? 6.862 10.803 1.462 1.00 81.25 334 THR A C 1
ATOM 2646 O O . THR A 1 334 ? 6.819 10.441 2.634 1.00 81.25 334 THR A O 1
ATOM 2649 N N . VAL A 1 335 ? 6.928 12.096 1.124 1.00 85.31 335 VAL A N 1
ATOM 2650 C CA . VAL A 1 335 ? 6.974 13.187 2.116 1.00 85.31 335 VAL A CA 1
ATOM 2651 C C . VAL A 1 335 ? 5.613 13.375 2.792 1.00 85.31 335 VAL A C 1
ATOM 2653 O O . VAL A 1 335 ? 5.542 13.488 4.015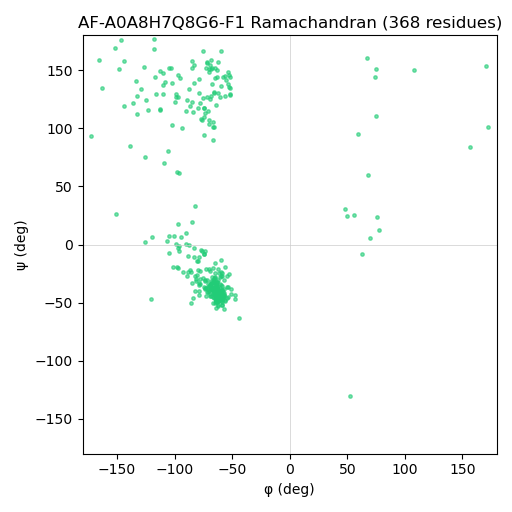 1.00 85.31 335 VAL A O 1
ATOM 2656 N N . GLU A 1 336 ? 4.526 13.357 2.016 1.00 88.69 336 GLU A N 1
ATOM 2657 C CA . GLU A 1 336 ? 3.162 13.420 2.556 1.00 88.69 336 GLU A CA 1
ATOM 2658 C C . GLU A 1 336 ? 2.818 12.199 3.412 1.00 88.69 336 GLU A C 1
ATOM 2660 O O . GLU A 1 336 ? 2.099 12.345 4.390 1.00 88.69 336 GLU A O 1
ATOM 2665 N N . TRP A 1 337 ? 3.350 11.015 3.094 1.00 89.44 337 TRP A N 1
ATOM 2666 C CA . TRP A 1 337 ? 3.150 9.804 3.890 1.00 89.44 337 TRP A CA 1
ATOM 2667 C C . TRP A 1 337 ? 3.761 9.930 5.290 1.00 89.44 337 TRP A C 1
ATOM 2669 O O . TRP A 1 337 ? 3.088 9.673 6.286 1.00 89.44 337 TRP A O 1
ATOM 2679 N N . VAL A 1 338 ? 5.017 10.384 5.381 1.00 88.88 338 VAL A N 1
ATOM 2680 C CA . VAL A 1 338 ? 5.677 10.631 6.675 1.00 88.88 338 VAL A CA 1
ATOM 2681 C C . VAL A 1 338 ? 4.934 11.718 7.457 1.00 88.88 338 VAL A C 1
ATOM 2683 O O . VAL A 1 338 ? 4.695 11.563 8.653 1.00 88.88 338 VAL A O 1
ATOM 2686 N N . ARG A 1 339 ? 4.501 12.791 6.779 1.00 90.19 339 ARG A N 1
ATOM 2687 C CA . ARG A 1 339 ? 3.657 13.831 7.384 1.00 90.19 339 ARG A CA 1
ATOM 2688 C C . ARG A 1 339 ? 2.345 13.250 7.925 1.00 90.19 339 ARG A C 1
ATOM 2690 O O . ARG A 1 339 ? 2.006 13.526 9.068 1.00 90.19 339 ARG A O 1
ATOM 2697 N N . PHE A 1 340 ? 1.653 12.427 7.144 1.00 91.62 340 PHE A N 1
ATOM 2698 C CA . PHE A 1 340 ? 0.390 11.798 7.520 1.00 91.62 340 PHE A CA 1
ATOM 2699 C C . PHE A 1 340 ? 0.535 10.893 8.753 1.00 91.62 340 PHE A C 1
ATOM 2701 O O . PHE A 1 340 ? -0.236 11.029 9.699 1.00 91.62 340 PHE A O 1
ATOM 2708 N N . MET A 1 341 ? 1.556 10.031 8.800 1.00 92.06 341 MET A N 1
ATOM 2709 C CA . MET A 1 341 ? 1.802 9.167 9.965 1.00 92.06 341 MET A CA 1
ATOM 2710 C C . MET A 1 341 ? 2.141 9.969 11.235 1.00 92.06 341 MET A C 1
ATOM 2712 O O . MET A 1 341 ? 1.699 9.615 12.330 1.00 92.06 341 MET A O 1
ATOM 2716 N N . ASN A 1 342 ? 2.858 11.088 11.094 1.00 90.75 342 ASN A N 1
ATOM 2717 C CA . ASN A 1 342 ? 3.106 12.016 12.201 1.00 90.75 342 ASN A CA 1
ATOM 2718 C C . ASN A 1 342 ? 1.829 12.762 12.637 1.00 90.75 342 ASN A C 1
ATOM 2720 O O . ASN A 1 342 ? 1.659 13.027 13.826 1.00 90.75 342 ASN A O 1
ATOM 2724 N N . GLU A 1 343 ? 0.930 13.084 11.699 1.00 90.69 343 GLU A N 1
ATOM 2725 C CA . GLU A 1 343 ? -0.376 13.707 11.963 1.00 90.69 343 GLU A CA 1
ATOM 2726 C C . GLU A 1 343 ? -1.354 12.747 12.665 1.00 90.69 343 GLU A C 1
ATOM 2728 O O . GLU A 1 343 ? -2.058 13.177 13.574 1.00 90.69 343 GLU A O 1
ATOM 2733 N N . LEU A 1 344 ? -1.337 11.442 12.352 1.00 89.56 344 LEU A N 1
ATOM 2734 C CA . LEU A 1 344 ? -2.098 10.418 13.097 1.00 89.56 344 LEU A CA 1
ATOM 2735 C C . LEU A 1 344 ? -1.714 10.331 14.584 1.00 89.56 344 LEU A C 1
ATOM 2737 O O . LEU A 1 344 ? -2.505 9.864 15.399 1.00 89.56 344 LEU A O 1
ATOM 2741 N N . SER A 1 345 ? -0.503 10.765 14.935 1.00 87.69 345 SER A N 1
ATOM 2742 C CA . SER A 1 345 ? -0.009 10.774 16.317 1.00 87.69 345 SER A CA 1
ATOM 2743 C C . SER A 1 345 ? -0.326 12.080 17.063 1.00 87.69 345 SER A C 1
ATOM 2745 O O . SER A 1 345 ? 0.061 12.224 18.221 1.00 87.69 345 SER A O 1
ATOM 2747 N N . GLN A 1 346 ? -0.997 13.047 16.423 1.00 90.06 346 GLN A N 1
ATOM 2748 C CA . GLN A 1 346 ? -1.346 14.332 17.040 1.00 90.06 346 GLN A CA 1
ATOM 2749 C C . GLN A 1 346 ? -2.648 14.251 17.852 1.00 90.06 346 GLN A C 1
ATOM 2751 O O . GLN A 1 346 ? -3.550 13.491 17.484 1.00 90.06 346 GLN A O 1
ATOM 2756 N N . PRO A 1 347 ? -2.813 15.093 18.896 1.00 87.12 347 PRO A N 1
ATOM 2757 C CA . PRO A 1 347 ? -4.033 15.148 19.707 1.00 87.12 347 PRO A CA 1
ATOM 2758 C C . PRO A 1 347 ? -5.323 15.290 18.889 1.00 87.12 347 PRO A C 1
ATOM 2760 O O . PRO A 1 347 ? -6.308 14.626 19.193 1.00 87.12 347 PRO A O 1
ATOM 2763 N N . GLU A 1 348 ? -5.292 16.084 17.814 1.00 90.06 348 GLU A N 1
ATOM 2764 C CA . GLU A 1 348 ? -6.428 16.328 16.908 1.00 90.06 348 GLU A CA 1
ATOM 2765 C C . GLU A 1 348 ? -6.986 15.057 16.249 1.00 90.06 348 GLU A C 1
ATOM 2767 O O . GLU A 1 348 ? -8.156 15.019 15.883 1.00 90.06 348 GLU A O 1
ATOM 2772 N N . GLN A 1 349 ? -6.156 14.024 16.072 1.00 88.62 349 GLN A N 1
ATOM 2773 C CA . GLN A 1 349 ? -6.543 12.764 15.432 1.00 88.62 349 GLN A CA 1
ATOM 2774 C C . GLN A 1 349 ? -6.730 11.622 16.439 1.00 88.62 349 GLN A C 1
ATOM 2776 O O . GLN A 1 349 ? -7.206 10.551 16.060 1.00 88.62 349 GLN A O 1
ATOM 2781 N N . MET A 1 350 ? -6.396 11.822 17.723 1.00 89.38 350 MET A N 1
ATOM 2782 C CA . MET A 1 350 ? -6.401 10.737 18.710 1.00 89.38 350 MET A CA 1
ATOM 2783 C C . MET A 1 350 ? -7.784 10.125 18.945 1.00 89.38 350 MET A C 1
ATOM 2785 O O . MET A 1 350 ? -7.851 8.923 19.188 1.00 89.38 350 MET A O 1
ATOM 2789 N N . GLU A 1 351 ? -8.879 10.881 18.849 1.00 92.19 351 GLU A N 1
ATOM 2790 C CA . GLU A 1 351 ? -10.238 10.335 19.004 1.00 92.19 351 GLU A CA 1
ATOM 2791 C C . GLU A 1 351 ? -10.595 9.372 17.858 1.00 92.19 351 GLU A C 1
ATOM 2793 O O . GLU A 1 351 ? -10.974 8.219 18.092 1.00 92.19 351 GLU A O 1
ATOM 2798 N N . ALA A 1 352 ? -10.382 9.803 16.610 1.00 91.06 352 ALA A N 1
ATOM 2799 C CA . ALA A 1 352 ? -10.600 8.982 15.421 1.00 91.06 352 ALA A CA 1
ATOM 2800 C C . ALA A 1 352 ? -9.674 7.754 15.403 1.00 91.06 352 ALA A C 1
ATOM 2802 O O . ALA A 1 352 ? -10.123 6.636 15.149 1.00 91.06 352 ALA A O 1
ATOM 2803 N N . VAL A 1 353 ? -8.392 7.935 15.737 1.00 92.81 353 VAL A N 1
ATOM 2804 C CA . VAL A 1 353 ? -7.410 6.845 15.823 1.00 92.81 353 VAL A CA 1
ATOM 2805 C C . VAL A 1 353 ? -7.746 5.870 16.950 1.00 92.81 353 VAL A C 1
ATOM 2807 O O . VAL A 1 353 ? -7.637 4.668 16.738 1.00 92.81 353 VAL A O 1
ATOM 2810 N N . SER A 1 354 ? -8.199 6.333 18.117 1.00 93.31 354 SER A N 1
ATOM 2811 C CA . SER A 1 354 ? -8.612 5.449 19.221 1.00 93.31 354 SER A CA 1
ATOM 2812 C C . SER A 1 354 ? -9.870 4.658 18.867 1.00 93.31 354 SER A C 1
ATOM 2814 O O . SER A 1 354 ? -9.937 3.459 19.134 1.00 93.31 354 SER A O 1
ATOM 2816 N N . THR A 1 355 ? -10.822 5.299 18.185 1.00 94.06 355 THR A N 1
ATOM 2817 C CA . THR A 1 355 ? -12.016 4.644 17.634 1.00 94.06 355 THR A CA 1
ATOM 2818 C C . THR A 1 355 ? -11.628 3.543 16.647 1.00 94.06 355 THR A C 1
ATOM 2820 O O . THR A 1 355 ? -12.095 2.413 16.775 1.00 94.06 355 THR A O 1
ATOM 2823 N N . LEU A 1 356 ? -10.726 3.824 15.700 1.00 94.31 356 LEU A N 1
ATOM 2824 C CA . LEU A 1 356 ? -10.232 2.816 14.757 1.00 94.31 356 LEU A CA 1
ATOM 2825 C C . LEU A 1 356 ? -9.451 1.698 15.466 1.00 94.31 356 LEU A C 1
ATOM 2827 O O . LEU A 1 356 ? -9.763 0.534 15.239 1.00 94.31 356 LEU A O 1
ATOM 2831 N N . LYS A 1 357 ? -8.526 2.025 16.382 1.00 94.56 357 LYS A N 1
ATOM 2832 C CA . LYS A 1 357 ? -7.770 1.043 17.185 1.00 94.56 357 LYS A CA 1
ATOM 2833 C C . LYS A 1 357 ? -8.683 0.074 17.922 1.00 94.56 357 LYS A C 1
ATOM 2835 O O . LYS A 1 357 ? -8.420 -1.123 17.904 1.00 94.56 357 LYS A O 1
ATOM 2840 N N . TYR A 1 358 ? -9.747 0.577 18.547 1.00 94.50 358 TYR A N 1
ATOM 2841 C CA . TYR A 1 358 ? -10.736 -0.264 19.210 1.00 94.50 358 TYR A CA 1
ATOM 2842 C C . TYR A 1 358 ? -11.464 -1.156 18.194 1.00 94.50 358 TYR A C 1
ATOM 2844 O O . TYR A 1 358 ? -11.431 -2.380 18.309 1.00 94.50 358 TYR A O 1
ATOM 2852 N N . ARG A 1 359 ? -12.064 -0.573 17.151 1.00 94.44 359 ARG A N 1
ATOM 2853 C CA . ARG A 1 359 ? -12.886 -1.305 16.168 1.00 94.44 359 ARG A CA 1
ATOM 2854 C C . ARG A 1 359 ? -12.097 -2.326 15.335 1.00 94.44 359 ARG A C 1
ATOM 2856 O O . ARG A 1 359 ? -12.658 -3.334 14.918 1.00 94.44 359 ARG A O 1
ATOM 2863 N N . LEU A 1 360 ? -10.806 -2.079 15.107 1.00 94.69 360 LEU A N 1
ATOM 2864 C CA . LEU A 1 360 ? -9.892 -2.924 14.328 1.00 94.69 360 LEU A CA 1
ATOM 2865 C C . LEU A 1 360 ? -8.978 -3.803 15.204 1.00 94.69 360 LEU A C 1
ATOM 2867 O O . LEU A 1 360 ? -8.077 -4.462 14.676 1.00 94.69 360 LEU A O 1
ATOM 2871 N N . ALA A 1 361 ? -9.191 -3.840 16.523 1.00 93.81 361 ALA A N 1
ATOM 2872 C CA . ALA A 1 361 ? -8.532 -4.799 17.403 1.00 93.81 361 ALA A CA 1
ATOM 2873 C C . ALA A 1 361 ? -9.022 -6.225 17.106 1.00 93.81 361 ALA A C 1
ATOM 2875 O O . ALA A 1 361 ? -10.222 -6.464 16.953 1.00 93.81 361 ALA A O 1
ATOM 2876 N N . ALA A 1 362 ? -8.101 -7.193 17.081 1.00 91.44 362 ALA A N 1
ATOM 2877 C CA . ALA A 1 362 ? -8.433 -8.597 16.831 1.00 91.44 362 ALA A CA 1
ATOM 2878 C C . ALA A 1 362 ? -9.464 -9.140 17.837 1.00 91.44 362 ALA A C 1
ATOM 2880 O O . ALA A 1 362 ? -10.386 -9.854 17.452 1.00 91.44 362 ALA A O 1
ATOM 2881 N N . GLU A 1 363 ? -9.347 -8.738 19.104 1.00 91.31 363 GLU A N 1
ATOM 2882 C CA . GLU A 1 363 ? -10.284 -9.072 20.182 1.00 91.31 363 GLU A CA 1
ATOM 2883 C C . GLU A 1 363 ? -11.728 -8.693 19.830 1.00 91.31 363 GLU A C 1
ATOM 2885 O O . GLU A 1 363 ? -12.625 -9.518 19.964 1.00 91.31 363 GLU A O 1
ATOM 2890 N N . ASN A 1 364 ? -11.956 -7.489 19.296 1.00 91.12 364 ASN A N 1
ATOM 2891 C CA . ASN A 1 364 ? -13.295 -7.001 18.957 1.00 91.12 364 ASN A CA 1
ATOM 2892 C C . ASN A 1 364 ? -13.838 -7.584 17.644 1.00 91.12 364 ASN A C 1
ATOM 2894 O O . ASN A 1 364 ? -15.053 -7.750 17.505 1.00 91.12 364 ASN A O 1
ATOM 2898 N N . LEU A 1 365 ? -12.959 -7.922 16.694 1.00 90.44 365 LEU A N 1
ATOM 2899 C CA . LEU A 1 365 ? -13.330 -8.564 15.427 1.00 90.44 365 LEU A CA 1
ATOM 2900 C C . LEU A 1 365 ? -13.720 -10.038 15.606 1.00 90.44 365 LEU A C 1
ATOM 2902 O O . LEU A 1 365 ? -14.668 -10.495 14.970 1.00 90.44 365 LEU A O 1
ATOM 2906 N N . TYR A 1 366 ? -13.016 -10.760 16.485 1.00 87.44 366 TYR A N 1
ATOM 2907 C CA . TYR A 1 366 ? -13.220 -12.191 16.743 1.00 87.44 366 TYR A CA 1
ATOM 2908 C C . TYR A 1 366 ? -13.947 -12.493 18.064 1.00 87.44 366 TYR A C 1
ATOM 2910 O O . TYR A 1 366 ? -14.070 -13.662 18.433 1.00 87.44 366 TYR A O 1
ATOM 2918 N N . ALA A 1 367 ? -14.451 -11.472 18.766 1.00 82.81 367 ALA A N 1
ATOM 2919 C CA . ALA A 1 367 ? -15.299 -11.649 19.941 1.00 82.81 367 ALA A CA 1
ATOM 2920 C C . ALA A 1 367 ? -16.524 -12.529 19.614 1.00 82.81 367 ALA A C 1
ATOM 2922 O O . ALA A 1 367 ? -17.129 -12.361 18.544 1.00 82.81 367 ALA A O 1
ATOM 2923 N N . PRO A 1 368 ? -16.951 -13.417 20.535 1.00 71.62 368 PRO 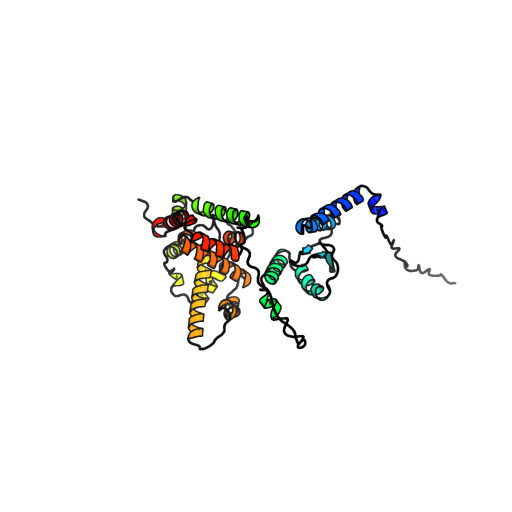A N 1
ATOM 2924 C CA . PRO A 1 368 ? -18.228 -14.107 20.412 1.00 71.62 368 PRO A CA 1
ATOM 2925 C C . PRO A 1 368 ? -19.349 -13.093 20.177 1.00 71.62 368 PRO A C 1
ATOM 2927 O O . PRO A 1 368 ? -19.413 -12.051 20.830 1.00 71.62 368 PRO A O 1
ATOM 2930 N N . THR A 1 369 ? -20.234 -13.385 19.225 1.00 65.94 369 THR A N 1
ATOM 2931 C CA . THR A 1 369 ? -21.474 -12.615 19.093 1.00 65.94 369 THR A CA 1
ATOM 2932 C C . THR A 1 369 ? -22.395 -13.099 20.212 1.00 65.94 369 THR A C 1
ATOM 2934 O O . THR A 1 369 ? -22.817 -14.253 20.157 1.00 65.94 369 THR A O 1
ATOM 2937 N N . MET A 1 370 ? -22.591 -12.272 21.248 1.00 44.19 370 MET A N 1
ATOM 2938 C CA . MET A 1 370 ? -23.572 -12.521 22.317 1.00 44.19 370 MET A CA 1
ATOM 2939 C C . MET A 1 370 ? -25.002 -12.469 21.777 1.00 44.19 370 MET A C 1
ATOM 2941 O O . MET A 1 370 ? -25.230 -11.663 20.846 1.00 44.19 370 MET A O 1
#

Mean predicted aligned error: 19.32 Å

pLDDT: mean 70.57, std 21.69, range [24.33, 95.88]

Sequence (370 aa):
MTAQSQMTPPPTSTDYSLLSPNLSDILNDDQVLKFYQSVKDIKAQQSPTKTAAMFFAFCHALNQQTTFLKVPNLNRLLFRQDEKCYSVDVTGTGQDNVDALSDFCLDILRLDPSTANTFLQDVMSLRPSEMASKRQLSDKNAKREGSQFANGAAAKKPRKAGLQAKEYDERKSGMLNDLLRISDHDLKQLAKVVESTVGKIIKGEVPDDEKDMDALAMFSKYANAAAHMETDFAPRNAGFYYNYEYYQLYQAYRKYEKEREQLNHAGASVDTRSISVQCRSELEKKLQTTNWEAIRRRLTIGERITALAQAIGPGYLLLSRQVSGRKLLHTFSTVEWVRFMNELSQPEQMEAVSTLKYRLAAENLYAPTM